Protein AF-A0A1F2QCE7-F1 (afdb_monomer)

Structure (mmCIF, N/CA/C/O backbone):
data_AF-A0A1F2QCE7-F1
#
_entry.id   AF-A0A1F2QCE7-F1
#
loop_
_atom_site.group_PDB
_atom_site.id
_atom_site.type_symbol
_atom_site.label_atom_id
_atom_site.label_alt_id
_atom_site.label_comp_id
_atom_site.label_asym_id
_atom_site.label_entity_id
_atom_site.label_seq_id
_atom_site.pdbx_PDB_ins_code
_atom_site.Cartn_x
_atom_site.Cartn_y
_atom_site.Cartn_z
_atom_site.occupancy
_atom_site.B_iso_or_equiv
_atom_site.auth_seq_id
_atom_site.auth_comp_id
_atom_site.auth_asym_id
_atom_site.auth_atom_id
_atom_site.pdbx_PDB_model_num
ATOM 1 N N . MET A 1 1 ? -28.901 -75.282 42.047 1.00 34.09 1 MET A N 1
ATOM 2 C CA . MET A 1 1 ? -28.033 -74.547 42.993 1.00 34.09 1 MET A CA 1
ATOM 3 C C . MET A 1 1 ? -26.676 -74.337 42.334 1.00 34.09 1 MET A C 1
ATOM 5 O O . MET A 1 1 ? -26.038 -75.339 42.070 1.00 34.09 1 MET A O 1
ATOM 9 N N . ARG A 1 2 ? -26.316 -73.059 42.096 1.00 31.86 2 ARG A N 1
ATOM 10 C CA . ARG A 1 2 ? -24.983 -72.440 41.848 1.00 31.86 2 ARG A CA 1
ATOM 11 C C . ARG A 1 2 ? -24.082 -73.005 40.725 1.00 31.86 2 ARG A C 1
ATOM 13 O O . ARG A 1 2 ? -23.935 -74.204 40.612 1.00 31.86 2 ARG A O 1
ATOM 20 N N . ALA A 1 3 ? -23.331 -72.231 39.941 1.00 31.11 3 ALA A N 1
ATOM 21 C CA . ALA A 1 3 ? -23.279 -70.808 39.586 1.00 31.11 3 ALA A CA 1
ATOM 22 C C . ALA A 1 3 ? -22.220 -70.659 38.456 1.00 31.11 3 ALA A C 1
ATOM 24 O O . ALA A 1 3 ? -21.209 -71.349 38.512 1.00 31.11 3 ALA A O 1
ATOM 25 N N . THR A 1 4 ? -22.464 -69.742 37.503 1.00 34.06 4 THR A N 1
ATOM 26 C CA . THR A 1 4 ? -21.514 -68.856 36.761 1.00 34.06 4 THR A CA 1
ATOM 27 C C . THR A 1 4 ? -20.265 -69.435 36.061 1.00 34.06 4 THR A C 1
ATOM 29 O O . THR A 1 4 ? -19.402 -70.013 36.703 1.00 34.06 4 THR A O 1
ATOM 32 N N . ASN A 1 5 ? -20.156 -69.357 34.722 1.00 33.22 5 ASN A N 1
ATOM 33 C CA . ASN A 1 5 ? -19.729 -68.221 33.858 1.00 33.22 5 ASN A CA 1
ATOM 34 C C . ASN A 1 5 ? -18.245 -67.810 33.999 1.00 33.22 5 ASN A C 1
ATOM 36 O O . ASN A 1 5 ? -17.826 -67.445 35.089 1.00 33.22 5 ASN A O 1
ATOM 40 N N . VAL A 1 6 ? -17.497 -67.765 32.879 1.00 33.94 6 VAL A N 1
ATOM 41 C CA . VAL A 1 6 ? -17.006 -66.531 32.205 1.00 33.94 6 VAL A CA 1
ATOM 42 C C . VAL A 1 6 ? -15.909 -66.837 31.146 1.00 33.94 6 VAL A C 1
ATOM 44 O O . VAL A 1 6 ? -14.893 -67.456 31.434 1.00 33.94 6 VAL A O 1
ATOM 47 N N . ALA A 1 7 ? -16.163 -66.297 29.943 1.00 31.55 7 ALA A N 1
ATOM 48 C CA . ALA A 1 7 ? -15.291 -65.724 28.898 1.00 31.55 7 ALA A CA 1
ATOM 49 C C . ALA A 1 7 ? -14.166 -66.513 28.197 1.00 31.55 7 ALA A C 1
ATOM 51 O O . ALA A 1 7 ? -13.154 -66.880 28.783 1.00 31.55 7 ALA A O 1
ATOM 52 N N . ARG A 1 8 ? -14.224 -66.454 26.857 1.00 32.91 8 ARG A N 1
ATOM 53 C CA . ARG A 1 8 ? -13.211 -65.744 26.053 1.00 32.91 8 ARG A CA 1
ATOM 54 C C . ARG A 1 8 ? -13.853 -65.166 24.787 1.00 32.91 8 ARG A C 1
ATOM 56 O O . ARG A 1 8 ? -14.394 -65.893 23.962 1.00 32.91 8 ARG A O 1
ATOM 63 N N . THR A 1 9 ? -13.821 -63.843 24.693 1.00 33.09 9 THR A N 1
ATOM 64 C CA . THR A 1 9 ? -14.368 -63.024 23.607 1.00 33.09 9 THR A CA 1
ATOM 65 C C . THR A 1 9 ? -13.379 -62.979 22.441 1.00 33.09 9 THR A C 1
ATOM 67 O O . THR A 1 9 ? -12.201 -62.689 22.648 1.00 33.09 9 THR A O 1
ATOM 70 N N . LEU A 1 10 ? -13.864 -63.259 21.227 1.00 31.08 10 LEU A N 1
ATOM 71 C CA . LEU A 1 10 ? -13.216 -62.895 19.967 1.00 31.08 10 LEU A CA 1
ATOM 72 C C . LEU A 1 10 ? -13.389 -61.391 19.734 1.00 31.08 10 LEU A C 1
ATOM 74 O O . LEU A 1 10 ? -14.516 -60.903 19.778 1.00 31.08 10 LEU A O 1
ATOM 78 N N . THR A 1 11 ? -12.316 -60.695 19.363 1.00 32.19 11 THR A N 1
ATOM 79 C CA . THR A 1 11 ? -12.430 -59.396 18.690 1.00 32.19 11 THR A CA 1
ATOM 80 C C . THR A 1 11 ? -11.745 -59.501 17.337 1.00 32.19 11 THR A C 1
ATOM 82 O O . THR A 1 11 ? -10.528 -59.649 17.245 1.00 32.19 11 THR A O 1
ATOM 85 N N . ALA A 1 12 ? -12.568 -59.488 16.291 1.00 33.19 12 ALA A N 1
ATOM 86 C CA . ALA A 1 12 ? -12.161 -59.421 14.900 1.00 33.19 12 ALA A CA 1
ATOM 87 C C . ALA A 1 12 ? -11.635 -58.016 14.574 1.00 33.19 12 ALA A C 1
ATOM 89 O O . ALA A 1 12 ? -12.225 -57.011 14.974 1.00 33.19 12 ALA A O 1
ATOM 90 N N . ALA A 1 13 ? -10.531 -57.957 13.833 1.00 29.48 13 ALA A N 1
ATOM 91 C CA . ALA A 1 13 ? -10.020 -56.730 13.246 1.00 29.48 13 ALA A CA 1
ATOM 92 C C . ALA A 1 13 ? -10.932 -56.306 12.084 1.00 29.48 13 ALA A C 1
ATOM 94 O O . ALA A 1 13 ? -11.058 -57.020 11.091 1.00 29.48 13 ALA A O 1
ATOM 95 N N . VAL A 1 14 ? -11.575 -55.146 12.217 1.00 31.19 14 VAL A N 1
ATOM 96 C CA . VAL A 1 14 ? -12.289 -54.482 11.123 1.00 31.19 14 VAL A CA 1
ATOM 97 C C . VAL A 1 14 ? -11.288 -53.601 10.383 1.00 31.19 14 VAL A C 1
ATOM 99 O O . VAL A 1 14 ? -10.799 -52.610 10.919 1.00 31.19 14 VAL A O 1
ATOM 102 N N . VAL A 1 15 ? -10.981 -53.980 9.145 1.00 28.27 15 VAL A N 1
ATOM 103 C CA . VAL A 1 15 ? -10.291 -53.132 8.170 1.00 28.27 15 VAL A CA 1
ATOM 104 C C . VAL A 1 15 ? -11.323 -52.152 7.616 1.00 28.27 15 VAL A C 1
ATOM 106 O O . VAL A 1 15 ? -12.220 -52.545 6.874 1.00 28.27 15 VAL A O 1
ATOM 109 N N . VAL A 1 16 ? -11.219 -50.876 7.990 1.00 31.23 16 VAL A N 1
ATOM 110 C CA . VAL A 1 16 ? -11.980 -49.800 7.345 1.00 31.23 16 VAL A CA 1
ATOM 111 C C . VAL A 1 16 ? -11.199 -49.354 6.114 1.00 31.23 16 VAL A C 1
ATOM 113 O O . VAL A 1 16 ? -10.169 -48.693 6.215 1.00 31.23 16 VAL A O 1
ATOM 116 N N . VAL A 1 17 ? -11.699 -49.735 4.940 1.00 32.41 17 VAL A N 1
ATOM 117 C CA . VAL A 1 17 ? -11.305 -49.146 3.659 1.00 32.41 17 VAL A CA 1
ATOM 118 C C . VAL A 1 17 ? -11.920 -47.749 3.599 1.00 32.41 17 VAL A C 1
ATOM 120 O O . VAL A 1 17 ? -13.134 -47.604 3.457 1.00 32.41 17 VAL A O 1
ATOM 123 N N . ALA A 1 18 ? -11.094 -46.713 3.736 1.00 32.12 18 ALA A N 1
ATOM 124 C CA . ALA A 1 18 ? -11.508 -45.344 3.466 1.00 32.12 18 ALA A CA 1
ATOM 125 C C . ALA A 1 18 ? -11.673 -45.172 1.948 1.00 32.12 18 ALA A C 1
ATOM 127 O O . ALA A 1 18 ? -10.700 -45.064 1.206 1.00 32.12 18 ALA A O 1
ATOM 128 N N . MET A 1 19 ? -12.922 -45.181 1.483 1.00 35.03 19 MET A N 1
ATOM 129 C CA . MET A 1 19 ? -13.280 -44.733 0.141 1.00 35.03 19 MET A CA 1
ATOM 130 C C . MET A 1 19 ? -12.990 -43.230 0.047 1.00 35.03 19 MET A C 1
ATOM 132 O O . MET A 1 19 ? -13.691 -42.419 0.654 1.00 35.03 19 MET A O 1
ATOM 136 N N . ALA A 1 20 ? -11.955 -42.857 -0.704 1.00 39.81 20 ALA A N 1
ATOM 137 C CA . ALA A 1 20 ? -11.702 -41.481 -1.107 1.00 39.81 20 ALA A CA 1
ATOM 138 C C . ALA A 1 20 ? -12.795 -41.040 -2.094 1.00 39.81 20 ALA A C 1
ATOM 140 O O . ALA A 1 20 ? -12.679 -41.206 -3.306 1.00 39.81 20 ALA A O 1
ATOM 141 N N . GLY A 1 21 ? -13.898 -40.518 -1.560 1.00 32.97 21 GLY A N 1
ATOM 142 C CA . GLY A 1 21 ? -14.888 -39.791 -2.340 1.00 32.97 21 GLY A CA 1
ATOM 143 C C . GLY A 1 21 ? -14.334 -38.419 -2.710 1.00 32.97 21 GLY A C 1
ATOM 144 O O . GLY A 1 21 ? -14.100 -37.590 -1.833 1.00 32.97 21 GLY A O 1
ATOM 145 N N . CYS A 1 22 ? -14.137 -38.170 -4.005 1.00 38.28 22 CYS A N 1
ATOM 146 C CA . CYS A 1 22 ? -13.945 -36.829 -4.551 1.00 38.28 22 CYS A CA 1
ATOM 147 C C . CYS A 1 22 ? -15.226 -36.006 -4.352 1.00 38.28 22 CYS A C 1
ATOM 149 O O . CYS A 1 22 ? -16.054 -35.882 -5.253 1.00 38.28 22 CYS A O 1
ATOM 151 N N . SER A 1 23 ? -15.393 -35.435 -3.165 1.00 33.91 23 SER A N 1
ATOM 152 C CA . SER A 1 23 ? -16.380 -34.391 -2.927 1.00 33.91 23 SER A CA 1
ATOM 153 C C . SER A 1 23 ? -15.814 -33.084 -3.466 1.00 33.91 23 SER A C 1
ATOM 155 O O . SER A 1 23 ? -14.922 -32.493 -2.863 1.00 33.91 23 SER A O 1
ATOM 157 N N . ARG A 1 24 ? -16.325 -32.636 -4.619 1.00 41.69 24 ARG A N 1
ATOM 158 C CA . ARG A 1 24 ? -16.198 -31.237 -5.040 1.00 41.69 24 ARG A CA 1
ATOM 159 C C . ARG A 1 24 ? -16.764 -30.382 -3.910 1.00 41.69 24 ARG A C 1
ATOM 161 O O . ARG A 1 24 ? -17.963 -30.439 -3.643 1.00 41.69 24 ARG A O 1
ATOM 168 N N . THR A 1 25 ? -15.906 -29.632 -3.235 1.00 37.75 25 THR A N 1
ATOM 169 C CA . THR A 1 25 ? -16.306 -28.577 -2.311 1.00 37.75 25 THR A CA 1
ATOM 170 C C . THR A 1 25 ? -17.135 -27.577 -3.106 1.00 37.75 25 THR A C 1
ATOM 172 O O . THR A 1 25 ? -16.620 -26.847 -3.949 1.00 37.75 25 THR A O 1
ATOM 175 N N . ALA A 1 26 ? -18.450 -27.613 -2.902 1.00 39.44 26 ALA A N 1
ATOM 176 C CA . ALA A 1 26 ? -19.343 -26.586 -3.399 1.00 39.44 26 ALA A CA 1
ATOM 177 C C . ALA A 1 26 ? -18.923 -25.255 -2.768 1.00 39.44 26 ALA A C 1
ATOM 179 O O . ALA A 1 26 ? -18.721 -25.180 -1.553 1.00 39.44 26 ALA A O 1
ATOM 180 N N . ALA A 1 27 ? -18.769 -24.230 -3.605 1.00 38.72 27 ALA A N 1
ATOM 181 C CA . ALA A 1 27 ? -18.545 -22.868 -3.153 1.00 38.72 27 ALA A CA 1
ATOM 182 C C . ALA A 1 27 ? -19.640 -22.473 -2.143 1.00 38.72 27 ALA A C 1
ATOM 184 O O . ALA A 1 27 ? -20.806 -22.845 -2.336 1.00 38.72 27 ALA A O 1
ATOM 185 N N . PRO A 1 28 ? -19.295 -21.749 -1.065 1.00 35.41 28 PRO A N 1
ATOM 186 C CA . PRO A 1 28 ? -20.296 -21.260 -0.134 1.00 35.41 28 PRO A CA 1
ATOM 187 C C . PRO A 1 28 ? -21.297 -20.365 -0.883 1.00 35.41 28 PRO A C 1
ATOM 189 O O . PRO A 1 28 ? -20.910 -19.643 -1.806 1.00 35.41 28 PRO A O 1
ATOM 192 N N . PRO A 1 29 ? -22.591 -20.409 -0.523 1.00 35.62 29 PRO A N 1
ATOM 193 C CA . PRO A 1 29 ? -23.592 -19.573 -1.163 1.00 35.62 29 PRO A CA 1
ATOM 194 C C . PRO A 1 29 ? -23.246 -18.103 -0.927 1.00 35.62 29 PRO A C 1
ATOM 196 O O . PRO A 1 29 ? -22.910 -17.716 0.193 1.00 35.62 29 PRO A O 1
ATOM 199 N N . ALA A 1 30 ? -23.353 -17.298 -1.986 1.00 41.91 30 ALA A N 1
ATOM 200 C CA . ALA A 1 30 ? -23.236 -15.849 -1.935 1.00 41.91 30 ALA A CA 1
ATOM 201 C C . ALA A 1 30 ? -24.241 -15.289 -0.914 1.00 41.91 30 ALA A C 1
ATOM 203 O O . ALA A 1 30 ? -25.434 -15.137 -1.187 1.00 41.91 30 ALA A O 1
ATOM 204 N N . GLY A 1 31 ? -23.756 -15.050 0.303 1.00 30.19 31 GLY A N 1
ATOM 205 C CA . GLY A 1 31 ? -24.488 -14.345 1.339 1.00 30.19 31 GLY A CA 1
ATOM 206 C C . GLY A 1 31 ? -24.726 -12.909 0.889 1.00 30.19 31 GLY A C 1
ATOM 207 O O . GLY A 1 31 ? -23.847 -12.290 0.295 1.00 30.19 31 GLY A O 1
ATOM 208 N N . ARG A 1 32 ? -25.939 -12.409 1.153 1.00 35.22 32 ARG A N 1
ATOM 209 C CA . ARG A 1 32 ? -26.375 -11.019 0.951 1.00 35.22 32 ARG A CA 1
ATOM 210 C C . ARG A 1 32 ? -25.212 -10.042 1.138 1.00 35.22 32 ARG A C 1
ATOM 212 O O . ARG A 1 32 ? -24.666 -9.970 2.235 1.00 35.22 32 ARG A O 1
ATOM 219 N N . ALA A 1 33 ? -24.887 -9.292 0.085 1.00 37.72 33 ALA A N 1
ATOM 220 C CA . ALA A 1 33 ? -23.922 -8.204 0.128 1.00 37.72 33 ALA A CA 1
ATOM 221 C C . ALA A 1 33 ? -24.379 -7.168 1.167 1.00 37.72 33 ALA A C 1
ATOM 223 O O . ALA A 1 33 ? -25.219 -6.311 0.892 1.00 37.72 33 ALA A O 1
ATOM 224 N N . GLY A 1 34 ? -23.875 -7.298 2.395 1.00 40.28 34 GLY A N 1
ATOM 225 C CA . GLY A 1 34 ? -23.835 -6.189 3.334 1.00 40.28 34 GLY A CA 1
ATOM 226 C C . GLY A 1 34 ? -23.002 -5.066 2.724 1.00 40.28 34 GLY A C 1
ATOM 227 O O . GLY A 1 34 ? -22.211 -5.302 1.807 1.00 40.28 34 GLY A O 1
ATOM 228 N N . THR A 1 35 ? -23.185 -3.841 3.212 1.00 49.59 35 THR A N 1
ATOM 229 C CA . THR A 1 35 ? -22.279 -2.735 2.889 1.00 49.59 35 THR A CA 1
ATOM 230 C C . THR A 1 35 ? -20.838 -3.239 3.017 1.00 49.59 35 THR A C 1
ATOM 232 O O . THR A 1 35 ? -20.515 -3.793 4.072 1.00 49.59 35 THR A O 1
ATOM 235 N N . PRO A 1 36 ? -19.999 -3.124 1.968 1.00 62.12 36 PRO A N 1
ATOM 236 C CA . PRO A 1 36 ? -18.613 -3.557 2.036 1.00 62.12 36 PRO A CA 1
ATOM 237 C C . PRO A 1 36 ? -17.965 -2.995 3.297 1.00 62.12 36 PRO A C 1
ATOM 239 O O . PRO A 1 36 ? -18.043 -1.788 3.532 1.00 62.12 36 PRO A O 1
ATOM 242 N N . ALA A 1 37 ? -17.374 -3.877 4.104 1.00 83.69 37 ALA A N 1
ATOM 243 C CA . ALA A 1 37 ? -16.595 -3.482 5.267 1.00 83.69 37 ALA A CA 1
ATOM 244 C C . ALA A 1 37 ? -15.561 -2.423 4.855 1.00 83.69 37 ALA A C 1
ATOM 246 O O . ALA A 1 37 ? -14.961 -2.541 3.777 1.00 83.69 37 ALA A O 1
ATOM 247 N N . LEU A 1 38 ? -15.377 -1.402 5.696 1.00 97.38 38 LEU A N 1
ATOM 248 C CA . LEU A 1 38 ? -14.345 -0.377 5.530 1.00 97.38 38 LEU A CA 1
ATOM 249 C C . LEU A 1 38 ? -12.981 -1.043 5.296 1.00 97.38 38 LEU A C 1
ATOM 251 O O . LEU A 1 38 ? -12.645 -2.010 5.971 1.00 97.38 38 LEU A O 1
ATOM 255 N N . GLY A 1 39 ? -12.210 -0.555 4.331 1.00 98.38 39 GLY A N 1
ATOM 256 C CA . GLY A 1 39 ? -10.806 -0.915 4.159 1.00 98.38 39 GLY A CA 1
ATOM 257 C C . GLY A 1 39 ? -9.923 -0.031 5.016 1.00 98.38 39 GLY A C 1
ATOM 258 O O . GLY A 1 39 ? -10.120 1.180 5.060 1.00 98.38 39 GLY A O 1
ATOM 259 N N . ALA A 1 40 ? -8.944 -0.599 5.701 1.00 98.69 40 ALA A N 1
ATOM 260 C CA . ALA A 1 40 ? -7.933 0.212 6.358 1.00 98.69 40 ALA A CA 1
ATOM 261 C C . ALA A 1 40 ? -6.584 -0.499 6.333 1.00 98.69 40 ALA A C 1
ATOM 263 O O . ALA A 1 40 ? -6.479 -1.681 6.659 1.00 98.69 40 ALA A O 1
ATOM 264 N N . GLY A 1 41 ? -5.547 0.228 5.938 1.00 98.56 41 GLY A N 1
ATOM 265 C CA . GLY A 1 41 ? -4.196 -0.307 5.863 1.00 98.56 41 GLY A CA 1
ATOM 266 C C . GLY A 1 41 ? -3.213 0.721 5.345 1.00 98.56 41 GLY A C 1
ATOM 267 O O . GLY A 1 41 ? -3.123 1.825 5.878 1.00 98.56 41 GLY A O 1
ATOM 268 N N . PHE A 1 42 ? -2.435 0.354 4.339 1.00 98.69 42 PHE A N 1
ATOM 269 C CA . PHE A 1 42 ? -1.292 1.150 3.907 1.00 98.69 42 PHE A CA 1
ATOM 270 C C . PHE A 1 42 ? -1.159 1.181 2.390 1.00 98.69 42 PHE A C 1
ATOM 272 O O . PHE A 1 42 ? -1.668 0.305 1.687 1.00 98.69 42 PHE A O 1
ATOM 279 N N . ARG A 1 43 ? -0.436 2.181 1.899 1.00 98.19 43 ARG A N 1
ATOM 280 C CA . ARG A 1 43 ? 0.082 2.230 0.531 1.00 98.19 43 ARG A CA 1
ATOM 281 C C . ARG A 1 43 ? 1.555 1.835 0.551 1.00 98.19 43 ARG A C 1
ATOM 283 O O . ARG A 1 43 ? 2.283 2.326 1.406 1.00 98.19 43 ARG A O 1
ATOM 290 N N . TYR A 1 44 ? 1.981 0.978 -0.373 1.00 98.19 44 TYR A N 1
ATOM 291 C CA . TYR A 1 44 ? 3.370 0.548 -0.542 1.00 98.19 44 TYR A CA 1
ATOM 292 C C . TYR A 1 44 ? 3.900 0.868 -1.941 1.00 98.19 44 TYR A C 1
ATOM 294 O O . TYR A 1 44 ? 3.240 0.586 -2.942 1.00 98.19 44 TYR A O 1
ATOM 302 N N . SER A 1 45 ? 5.129 1.371 -1.976 1.00 96.06 45 SER A N 1
ATOM 303 C CA . SER A 1 45 ? 6.050 1.421 -3.108 1.00 96.06 45 SER A CA 1
ATOM 304 C C . SER A 1 45 ? 7.421 0.897 -2.677 1.00 96.06 45 SER A C 1
ATOM 306 O O . SER A 1 45 ? 7.764 0.917 -1.493 1.00 96.06 45 SER A O 1
ATOM 308 N N . ASP A 1 46 ? 8.242 0.482 -3.636 1.00 90.75 46 ASP A N 1
ATOM 309 C CA . ASP A 1 46 ? 9.615 0.033 -3.384 1.00 90.75 46 ASP A CA 1
ATOM 310 C C . ASP A 1 46 ? 10.592 1.186 -3.078 1.00 90.75 46 ASP A C 1
ATOM 312 O O . ASP A 1 46 ? 11.709 0.946 -2.613 1.00 90.75 46 ASP A O 1
ATOM 316 N N . TYR A 1 47 ? 10.169 2.435 -3.292 1.00 90.75 47 TYR A N 1
ATOM 317 C CA . TYR A 1 47 ? 10.974 3.640 -3.086 1.00 90.75 47 TYR A CA 1
ATOM 318 C C . TYR A 1 47 ? 10.546 4.494 -1.878 1.00 90.75 47 TYR A C 1
ATOM 320 O O . TYR A 1 47 ? 11.299 5.369 -1.449 1.00 90.75 47 TYR A O 1
ATOM 328 N N . GLY A 1 48 ? 9.351 4.277 -1.322 1.00 90.00 48 GLY A N 1
ATOM 329 C CA . GLY A 1 48 ? 8.812 5.078 -0.220 1.00 90.00 48 GLY A CA 1
ATOM 330 C C . GLY A 1 48 ? 9.460 4.820 1.147 1.00 90.00 48 GLY A C 1
ATOM 331 O O . GLY A 1 48 ? 9.945 5.771 1.774 1.00 90.00 48 GLY A O 1
ATOM 332 N N . PRO A 1 49 ? 9.491 3.574 1.659 1.00 87.50 49 PRO A N 1
ATOM 333 C CA . PRO A 1 49 ? 10.034 3.297 2.982 1.00 87.50 49 PRO A CA 1
ATOM 334 C C . PRO A 1 49 ? 11.569 3.318 2.966 1.00 87.50 49 PRO A C 1
ATOM 336 O O . PRO A 1 49 ? 12.215 2.721 2.109 1.00 87.50 49 PRO A O 1
ATOM 339 N N . LYS A 1 50 ? 12.192 3.923 3.989 1.00 78.19 50 LYS A N 1
ATOM 340 C CA . LYS A 1 50 ? 13.669 3.947 4.133 1.00 78.19 50 LYS A CA 1
ATOM 341 C C . LYS A 1 50 ? 14.287 2.549 4.238 1.00 78.19 50 LYS A C 1
ATOM 343 O O . LYS A 1 50 ? 15.464 2.365 3.933 1.00 78.19 50 LYS A O 1
ATOM 348 N N . ARG A 1 51 ? 13.522 1.588 4.760 1.00 83.38 51 ARG A N 1
ATOM 349 C CA . ARG A 1 51 ? 13.895 0.179 4.876 1.00 83.38 51 ARG A CA 1
ATOM 350 C C . ARG A 1 51 ? 12.638 -0.665 4.752 1.00 83.38 51 ARG A C 1
ATOM 352 O O . ARG A 1 51 ? 11.725 -0.481 5.549 1.00 83.38 51 ARG A O 1
ATOM 359 N N . ASP A 1 52 ? 12.649 -1.641 3.853 1.00 88.81 52 ASP A N 1
ATOM 360 C CA . ASP A 1 52 ? 11.622 -2.678 3.798 1.00 88.81 52 ASP A CA 1
ATOM 361 C C . ASP A 1 52 ? 11.968 -3.818 4.780 1.00 88.81 52 ASP A C 1
ATOM 363 O O . ASP A 1 52 ? 12.976 -4.507 4.592 1.00 88.81 52 ASP A O 1
ATOM 367 N N . PRO A 1 53 ? 11.202 -4.020 5.870 1.00 89.50 53 PRO A N 1
ATOM 368 C CA . PRO A 1 53 ? 11.444 -5.105 6.818 1.00 89.50 53 PRO A CA 1
ATOM 369 C C . PRO A 1 53 ? 10.906 -6.464 6.331 1.00 89.50 53 PRO A C 1
ATOM 371 O O . PRO A 1 53 ? 11.120 -7.472 7.005 1.00 89.50 53 PRO A O 1
ATOM 374 N N . GLY A 1 54 ? 10.224 -6.504 5.182 1.00 91.50 54 GLY A N 1
ATOM 375 C CA . GLY A 1 54 ? 9.734 -7.709 4.523 1.00 91.50 54 GLY A CA 1
ATOM 376 C C . GLY A 1 54 ? 8.248 -8.022 4.768 1.00 91.50 54 GLY A C 1
ATOM 377 O O . GLY A 1 54 ? 7.565 -7.334 5.527 1.00 91.50 54 GLY A O 1
ATOM 378 N N . PRO A 1 55 ? 7.722 -9.103 4.162 1.00 93.00 55 PRO A N 1
ATOM 379 C CA . PRO A 1 55 ? 6.280 -9.376 4.084 1.00 93.00 55 PRO A CA 1
ATOM 380 C C . PRO A 1 55 ? 5.537 -9.421 5.427 1.00 93.00 55 PRO A C 1
ATOM 382 O O . PRO A 1 55 ? 4.414 -8.937 5.535 1.00 93.00 55 PRO A O 1
ATOM 385 N N . GLN A 1 56 ? 6.160 -9.974 6.474 1.00 93.56 56 GLN A N 1
ATOM 386 C CA . GLN A 1 56 ? 5.526 -10.082 7.797 1.00 93.56 56 GLN A CA 1
ATOM 387 C C . GLN A 1 56 ? 5.289 -8.717 8.447 1.00 93.56 56 GLN A C 1
ATOM 389 O O . GLN A 1 56 ? 4.311 -8.538 9.171 1.00 93.56 56 GLN A O 1
ATOM 394 N N . TYR A 1 57 ? 6.152 -7.741 8.162 1.00 95.62 57 TYR A N 1
ATOM 395 C CA . TYR A 1 57 ? 5.950 -6.375 8.622 1.00 95.62 57 TYR A CA 1
ATOM 396 C C . TYR A 1 57 ? 4.699 -5.769 7.989 1.00 95.62 57 TYR A C 1
ATOM 398 O O . TYR A 1 57 ? 3.847 -5.260 8.710 1.00 95.62 57 TYR A O 1
ATOM 406 N N . TRP A 1 58 ? 4.539 -5.896 6.673 1.00 97.56 58 TRP A N 1
ATOM 407 C CA . TRP A 1 58 ? 3.384 -5.355 5.955 1.00 97.56 58 TRP A CA 1
ATOM 408 C C . TRP A 1 58 ? 2.066 -6.013 6.371 1.00 97.56 58 TRP A C 1
ATOM 410 O O . TRP A 1 58 ? 1.074 -5.318 6.584 1.00 97.56 58 TRP A O 1
ATOM 420 N N . VAL A 1 59 ? 2.063 -7.330 6.608 1.00 98.12 59 VAL A N 1
ATOM 421 C CA . VAL A 1 59 ? 0.903 -8.025 7.197 1.00 98.12 59 VAL A CA 1
ATOM 422 C C . VAL A 1 59 ? 0.518 -7.404 8.543 1.00 98.12 59 VAL A C 1
ATOM 424 O O . VAL A 1 59 ? -0.648 -7.069 8.760 1.00 98.12 59 VAL A O 1
ATOM 427 N N . ARG A 1 60 ? 1.495 -7.198 9.431 1.00 97.88 60 ARG A N 1
ATOM 428 C CA . ARG A 1 60 ? 1.257 -6.599 10.747 1.00 97.88 60 ARG A CA 1
ATOM 429 C C . ARG A 1 60 ? 0.738 -5.164 10.632 1.00 97.88 60 ARG A C 1
ATOM 431 O O . ARG A 1 60 ? -0.247 -4.838 11.284 1.00 97.88 60 ARG A O 1
ATOM 438 N N . VAL A 1 61 ? 1.350 -4.324 9.791 1.00 98.25 61 VAL A N 1
ATOM 439 C CA . VAL A 1 61 ? 0.919 -2.929 9.569 1.00 98.25 61 VAL A CA 1
ATOM 440 C C . VAL A 1 61 ? -0.545 -2.875 9.135 1.00 98.25 61 VAL A C 1
ATOM 442 O O . VAL A 1 61 ? -1.332 -2.141 9.730 1.00 98.25 61 VAL A O 1
ATOM 445 N N . GLY A 1 62 ? -0.937 -3.676 8.138 1.00 98.38 62 GLY A N 1
ATOM 446 C CA . GLY A 1 62 ? -2.322 -3.700 7.661 1.00 98.38 62 GLY A CA 1
ATOM 447 C C . GLY A 1 62 ? -3.312 -4.148 8.738 1.00 98.38 62 GLY A C 1
ATOM 448 O O . GLY A 1 62 ? -4.358 -3.527 8.907 1.00 98.38 62 GLY A O 1
ATOM 449 N N . GLN A 1 63 ? -2.966 -5.173 9.522 1.00 98.31 63 GLN A N 1
ATOM 450 C CA . GLN A 1 63 ? -3.805 -5.652 10.627 1.00 98.31 63 GLN A CA 1
ATOM 451 C C . GLN A 1 63 ? -3.926 -4.626 11.761 1.00 98.31 63 GLN A C 1
ATOM 453 O O . GLN A 1 63 ? -5.026 -4.392 12.261 1.00 98.31 63 GLN A O 1
ATOM 458 N N . GLU A 1 64 ? -2.822 -3.990 12.158 1.00 98.38 64 GLU A N 1
ATOM 459 C CA . GLU A 1 64 ? -2.819 -2.952 13.192 1.00 98.38 64 GLU A CA 1
ATOM 460 C C . GLU A 1 64 ? -3.606 -1.713 12.759 1.00 98.38 64 GLU A C 1
ATOM 462 O O . GLU A 1 64 ? -4.304 -1.105 13.573 1.00 98.38 64 GLU A O 1
ATOM 467 N N . MET A 1 65 ? -3.509 -1.323 11.488 1.00 98.56 65 MET A N 1
ATOM 468 C CA . MET A 1 65 ? -4.291 -0.217 10.948 1.00 98.56 65 MET A CA 1
ATOM 469 C C . MET A 1 65 ? -5.785 -0.564 10.914 1.00 98.56 65 MET A C 1
ATOM 471 O O . MET A 1 65 ? -6.595 0.201 11.432 1.00 98.56 65 MET A O 1
ATOM 475 N N . ALA A 1 66 ? -6.158 -1.740 10.401 1.00 98.44 66 ALA A N 1
ATOM 476 C CA . ALA A 1 66 ? -7.549 -2.194 10.385 1.00 98.44 66 ALA A CA 1
ATOM 477 C C . ALA A 1 66 ? -8.159 -2.298 11.789 1.00 98.44 66 ALA A C 1
ATOM 479 O O . ALA A 1 66 ? -9.293 -1.876 12.004 1.00 98.44 66 ALA A O 1
ATOM 480 N N . ALA A 1 67 ? -7.397 -2.776 12.776 1.00 97.88 67 ALA A N 1
ATOM 481 C CA . ALA A 1 67 ? -7.855 -2.917 14.157 1.00 97.88 67 ALA A CA 1
ATOM 482 C C . ALA A 1 67 ? -8.243 -1.586 14.835 1.00 97.88 67 ALA A C 1
ATOM 484 O O . ALA A 1 67 ? -8.913 -1.604 15.871 1.00 97.88 67 ALA A O 1
ATOM 485 N N . ARG A 1 68 ? -7.851 -0.433 14.274 1.00 97.81 68 ARG A N 1
ATOM 486 C CA . ARG A 1 68 ? -8.267 0.888 14.773 1.00 97.81 68 ARG A CA 1
ATOM 487 C C . ARG A 1 68 ? -9.720 1.217 14.444 1.00 97.81 68 ARG A C 1
ATOM 489 O O . ARG A 1 68 ? -10.306 2.035 15.146 1.00 97.81 68 ARG A O 1
ATOM 496 N N . PHE A 1 69 ? -10.313 0.559 13.447 1.00 97.69 69 PHE A N 1
ATOM 497 C CA . PHE A 1 69 ? -11.655 0.866 12.959 1.00 97.69 69 PHE A CA 1
ATOM 498 C C . PHE A 1 69 ? -12.581 -0.354 13.091 1.00 97.69 69 PHE A C 1
ATOM 500 O O . PHE A 1 69 ? -12.340 -1.391 12.467 1.00 97.69 69 PHE A O 1
ATOM 507 N N . PRO A 1 70 ? -13.660 -0.273 13.892 1.00 94.50 70 PRO A N 1
ATOM 508 C CA . PRO A 1 70 ? -14.560 -1.401 14.104 1.00 94.50 70 PRO A CA 1
ATOM 509 C C . PRO A 1 70 ? -15.126 -1.974 12.799 1.00 94.50 70 PRO A C 1
ATOM 511 O O . PRO A 1 70 ? -15.785 -1.280 12.028 1.00 94.50 70 PRO A O 1
ATOM 514 N N . GLY A 1 71 ? -14.897 -3.271 12.580 1.00 93.00 71 GLY A N 1
ATOM 515 C CA . GLY A 1 71 ? -15.392 -3.985 11.403 1.00 93.00 71 GLY A CA 1
ATOM 516 C C . GLY A 1 71 ? -14.625 -3.705 10.109 1.00 93.00 71 GLY A C 1
ATOM 517 O O . GLY A 1 71 ? -15.078 -4.165 9.064 1.00 93.00 71 GLY A O 1
ATOM 518 N N . ALA A 1 72 ? -13.499 -2.985 10.155 1.00 97.81 72 ALA A N 1
ATOM 519 C CA . ALA A 1 72 ? -12.647 -2.805 8.987 1.00 97.81 72 ALA A CA 1
ATOM 520 C C . ALA A 1 72 ? -11.867 -4.081 8.636 1.00 97.81 72 ALA A C 1
ATOM 522 O O . ALA A 1 72 ? -11.523 -4.885 9.505 1.00 97.81 72 ALA A O 1
ATOM 523 N N . ALA A 1 73 ? -11.581 -4.250 7.348 1.00 97.62 73 ALA A N 1
ATOM 524 C CA . ALA A 1 73 ? -10.710 -5.291 6.820 1.00 97.62 73 ALA A CA 1
ATOM 525 C C . ALA A 1 73 ? -9.330 -4.703 6.471 1.00 97.62 73 ALA A C 1
ATOM 527 O O . ALA A 1 73 ? -9.265 -3.549 6.031 1.00 97.62 73 ALA A O 1
ATOM 528 N N . PRO A 1 74 ? -8.239 -5.479 6.624 1.00 98.50 74 PRO A N 1
ATOM 529 C CA . PRO A 1 74 ? -6.931 -5.057 6.148 1.00 98.50 74 PRO A CA 1
ATOM 530 C C . PRO A 1 74 ? -6.965 -4.878 4.627 1.00 98.50 74 PRO A C 1
ATOM 532 O O . PRO A 1 74 ? -7.343 -5.786 3.884 1.00 98.50 74 PRO A O 1
ATOM 535 N N . GLU A 1 75 ? -6.586 -3.692 4.161 1.00 98.75 75 GLU A N 1
ATOM 536 C CA . GLU A 1 75 ? -6.587 -3.342 2.740 1.00 98.75 75 GLU A CA 1
ATOM 537 C C . GLU A 1 75 ? -5.342 -2.544 2.376 1.00 98.75 75 GLU A C 1
ATOM 539 O O . GLU A 1 75 ? -4.887 -1.712 3.158 1.00 98.75 75 GLU A O 1
ATOM 544 N N . THR A 1 76 ? -4.782 -2.778 1.193 1.00 98.75 76 THR A N 1
ATOM 545 C CA . THR A 1 76 ? -3.570 -2.084 0.758 1.00 98.75 76 THR A CA 1
ATOM 546 C C . THR A 1 76 ? -3.609 -1.686 -0.709 1.00 98.75 76 THR A C 1
ATOM 548 O O . THR A 1 76 ? -4.180 -2.387 -1.546 1.00 98.75 76 THR A O 1
ATOM 551 N N . ILE A 1 77 ? -2.968 -0.555 -1.000 1.00 98.81 77 ILE A N 1
ATOM 552 C CA . ILE A 1 77 ? -2.529 -0.186 -2.342 1.00 98.81 77 ILE A CA 1
ATOM 553 C C . ILE A 1 77 ? -1.083 -0.661 -2.484 1.00 98.81 77 ILE A C 1
ATOM 555 O O . ILE A 1 77 ? -0.199 -0.168 -1.783 1.00 98.81 77 ILE A O 1
ATOM 559 N N . TRP A 1 78 ? -0.847 -1.615 -3.380 1.00 98.69 78 TRP A N 1
ATOM 560 C CA . TRP A 1 78 ? 0.463 -2.210 -3.624 1.00 98.69 78 TRP A CA 1
ATOM 561 C C . TRP A 1 78 ? 0.942 -1.846 -5.030 1.00 98.69 78 TRP A C 1
ATOM 563 O O . TRP A 1 78 ? 0.371 -2.300 -6.024 1.00 98.69 78 TRP A O 1
ATOM 573 N N . ILE A 1 79 ? 1.965 -0.995 -5.129 1.00 98.62 79 ILE A N 1
ATOM 574 C CA . ILE A 1 79 ? 2.492 -0.556 -6.424 1.00 98.62 79 ILE A 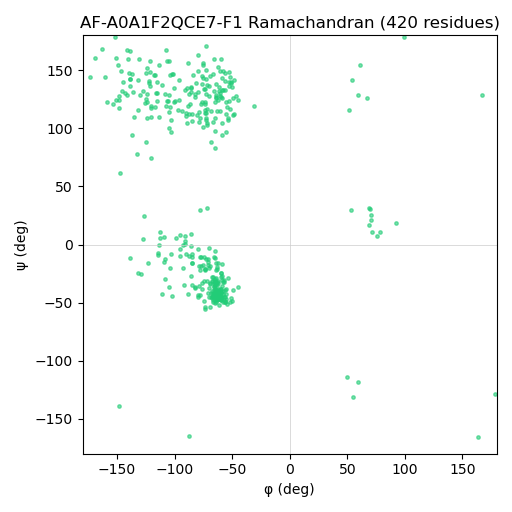CA 1
ATOM 575 C C . ILE A 1 79 ? 3.333 -1.668 -7.038 1.00 98.62 79 ILE A C 1
ATOM 577 O O . ILE A 1 79 ? 4.311 -2.135 -6.459 1.00 98.62 79 ILE A O 1
ATOM 581 N N . VAL A 1 80 ? 2.936 -2.079 -8.239 1.00 98.56 80 VAL A N 1
ATOM 582 C CA . VAL A 1 80 ? 3.607 -3.116 -9.033 1.00 98.56 80 VAL A CA 1
ATOM 583 C C . VAL A 1 80 ? 4.230 -2.571 -10.313 1.00 98.56 80 VAL A C 1
ATOM 585 O O . VAL A 1 80 ? 4.851 -3.326 -11.058 1.00 98.56 80 VAL A O 1
ATOM 588 N N . GLY A 1 81 ? 4.089 -1.270 -10.569 1.00 98.00 81 GLY A N 1
ATOM 589 C CA . GLY A 1 81 ? 4.821 -0.570 -11.614 1.00 98.00 81 GLY A CA 1
ATOM 590 C C . GLY A 1 81 ? 5.029 0.896 -11.270 1.00 98.00 81 GLY A C 1
ATOM 591 O O . GLY A 1 81 ? 4.052 1.598 -11.026 1.00 98.00 81 GLY A O 1
ATOM 592 N N . HIS A 1 82 ? 6.280 1.347 -11.261 1.00 96.38 82 HIS A N 1
ATOM 593 C CA . HIS A 1 82 ? 6.635 2.748 -11.028 1.00 96.38 82 HIS A CA 1
ATOM 594 C C . HIS A 1 82 ? 7.052 3.429 -12.332 1.00 96.38 82 HIS A C 1
ATOM 596 O O . HIS A 1 82 ? 7.473 2.760 -13.286 1.00 96.38 82 HIS A O 1
ATOM 602 N N . LEU A 1 83 ? 6.959 4.755 -12.369 1.00 96.12 83 LEU A N 1
ATOM 603 C CA . LEU A 1 83 ? 7.379 5.545 -13.518 1.00 96.12 83 LEU A CA 1
ATOM 604 C C . LEU A 1 83 ? 8.871 5.314 -13.817 1.00 96.12 83 LEU A C 1
ATOM 606 O O . LEU A 1 83 ? 9.728 5.548 -12.968 1.00 96.12 83 LEU A O 1
ATOM 610 N N . ASP A 1 84 ? 9.196 4.934 -15.053 1.00 94.12 84 ASP A N 1
ATOM 611 C CA . ASP A 1 84 ? 10.578 4.792 -15.521 1.00 94.12 84 ASP A CA 1
ATOM 612 C C . ASP A 1 84 ? 10.757 5.418 -16.911 1.00 94.12 84 ASP A C 1
ATOM 614 O O . ASP A 1 84 ? 10.267 4.929 -17.938 1.00 94.12 84 ASP A O 1
ATOM 618 N N . GLY A 1 85 ? 11.482 6.537 -16.952 1.00 93.81 85 GLY A N 1
ATOM 619 C CA . GLY A 1 85 ? 11.656 7.339 -18.159 1.00 93.81 85 GLY A CA 1
ATOM 620 C C . GLY A 1 85 ? 10.316 7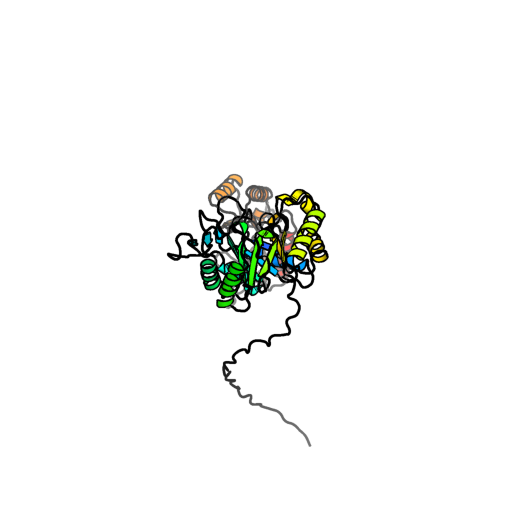.836 -18.707 1.00 93.81 85 GLY A C 1
ATOM 621 O O . GLY A 1 85 ? 9.613 8.580 -18.039 1.00 93.81 85 GLY A O 1
ATOM 622 N N . ASN A 1 86 ? 9.974 7.427 -19.934 1.00 95.50 86 ASN A N 1
ATOM 623 C CA . ASN A 1 86 ? 8.723 7.819 -20.601 1.00 95.50 86 ASN A CA 1
ATOM 624 C C . ASN A 1 86 ? 7.555 6.844 -20.343 1.00 95.50 86 ASN A C 1
ATOM 626 O O . ASN A 1 86 ? 6.496 6.979 -20.955 1.00 95.50 86 ASN A O 1
ATOM 630 N N . GLY A 1 87 ? 7.756 5.814 -19.526 1.00 96.56 87 GLY A N 1
ATOM 631 C CA . GLY A 1 87 ? 6.795 4.734 -19.340 1.00 96.56 87 GLY A CA 1
ATOM 632 C C . GLY A 1 87 ? 6.853 4.170 -17.932 1.00 96.56 87 GLY A C 1
ATOM 633 O O . GLY A 1 87 ? 6.995 4.921 -16.975 1.00 96.56 87 GLY A O 1
ATOM 634 N N . VAL A 1 88 ? 6.759 2.850 -17.820 1.00 97.62 88 VAL A N 1
ATOM 635 C CA . VAL A 1 88 ? 6.655 2.152 -16.536 1.00 97.62 88 VAL A CA 1
ATOM 636 C C . VAL A 1 88 ? 7.644 0.992 -16.455 1.00 97.62 88 VAL A C 1
ATOM 638 O O . VAL A 1 88 ? 7.858 0.264 -17.433 1.00 97.62 88 VAL A O 1
ATOM 641 N N . CYS A 1 89 ? 8.220 0.802 -15.271 1.00 97.62 89 CYS A N 1
ATOM 642 C CA . CYS A 1 89 ? 8.961 -0.396 -14.900 1.00 97.62 89 CYS A CA 1
ATOM 643 C C . CYS A 1 89 ? 8.106 -1.244 -13.955 1.00 97.62 89 CYS A C 1
ATOM 645 O O . CYS A 1 89 ? 7.798 -0.826 -12.840 1.00 97.62 89 CYS A O 1
ATOM 647 N N . LEU A 1 90 ? 7.698 -2.427 -14.412 1.00 98.44 90 LEU A N 1
ATOM 648 C CA . LEU A 1 90 ? 6.934 -3.394 -13.630 1.00 98.44 90 LEU A CA 1
ATOM 649 C C . LEU A 1 90 ? 7.877 -4.207 -12.737 1.00 98.44 90 LEU A C 1
ATOM 651 O O . LEU A 1 90 ? 8.924 -4.669 -13.192 1.00 98.44 90 LEU A O 1
ATOM 655 N N . SER A 1 91 ? 7.485 -4.463 -11.489 1.00 97.50 91 SER A N 1
ATOM 656 C CA . SER A 1 91 ? 8.294 -5.196 -10.498 1.00 97.50 91 SER A CA 1
ATOM 657 C C . SER A 1 91 ? 8.298 -6.724 -10.697 1.00 97.50 91 SER A C 1
ATOM 659 O O . SER A 1 91 ? 8.424 -7.507 -9.750 1.00 97.50 91 SER A O 1
ATOM 661 N N . PHE A 1 92 ? 8.150 -7.154 -11.954 1.00 98.06 92 PHE A N 1
ATOM 662 C CA . PHE A 1 92 ? 8.253 -8.531 -12.420 1.00 98.06 92 PHE A CA 1
ATOM 663 C C . PHE A 1 92 ? 8.735 -8.607 -13.878 1.00 98.06 92 PHE A C 1
ATOM 665 O O . PHE A 1 92 ? 8.609 -7.628 -14.618 1.00 98.06 92 PHE A O 1
ATOM 672 N N . PRO A 1 93 ? 9.248 -9.771 -14.324 1.00 97.69 93 PRO A N 1
ATOM 673 C CA . PRO A 1 93 ? 9.755 -9.933 -15.683 1.00 97.69 93 PRO A CA 1
ATOM 674 C C . PRO A 1 93 ? 8.676 -9.781 -16.753 1.00 97.69 93 PRO A C 1
ATOM 676 O O . PRO A 1 93 ? 7.669 -10.489 -16.749 1.00 97.69 93 PRO A O 1
ATOM 679 N N . VAL A 1 94 ? 8.940 -8.895 -17.715 1.00 95.31 94 VAL A N 1
ATOM 680 C CA . VAL A 1 94 ? 8.138 -8.681 -18.924 1.00 95.31 94 VAL A CA 1
ATOM 681 C C . VAL A 1 94 ? 9.092 -8.433 -20.089 1.00 95.31 94 VAL A C 1
ATOM 683 O O . VAL A 1 94 ? 9.971 -7.577 -19.997 1.00 95.31 94 VAL A O 1
ATOM 686 N N . GLU A 1 95 ? 8.925 -9.158 -21.198 1.00 87.88 95 GLU A N 1
ATOM 687 C CA . GLU A 1 95 ? 9.804 -9.046 -22.369 1.00 87.88 95 GLU A CA 1
ATOM 688 C C . GLU A 1 95 ? 9.022 -8.795 -23.662 1.00 87.88 95 GLU A C 1
ATOM 690 O O . GLU A 1 95 ? 8.063 -9.495 -23.976 1.00 87.88 95 GLU A O 1
ATOM 695 N N . GLY A 1 96 ? 9.473 -7.809 -24.447 1.00 82.62 96 GLY A N 1
ATOM 696 C CA . GLY A 1 96 ? 9.028 -7.609 -25.831 1.00 82.62 96 GLY A CA 1
ATOM 697 C C . GLY A 1 96 ? 7.576 -7.153 -26.011 1.00 82.62 96 GLY A C 1
ATOM 698 O O . GLY A 1 96 ? 7.050 -7.270 -27.115 1.00 82.62 96 GLY A O 1
ATOM 699 N N . VAL A 1 97 ? 6.929 -6.644 -24.956 1.00 89.44 97 VAL A N 1
ATOM 700 C CA . VAL A 1 97 ? 5.487 -6.343 -24.970 1.00 89.44 97 VAL A CA 1
ATOM 701 C C . VAL A 1 97 ? 5.165 -4.931 -25.480 1.00 89.44 97 VAL A C 1
ATOM 703 O O . VAL A 1 97 ? 4.240 -4.762 -26.274 1.00 89.44 97 VAL A O 1
ATOM 706 N N . HIS A 1 98 ? 5.923 -3.913 -25.061 1.00 95.12 98 HIS A N 1
ATOM 707 C CA . HIS A 1 98 ? 5.755 -2.527 -25.513 1.00 95.12 98 HIS A CA 1
ATOM 708 C C . HIS A 1 98 ? 7.036 -1.712 -25.254 1.00 95.12 98 HIS A C 1
ATOM 710 O O . HIS A 1 98 ? 7.669 -1.917 -24.222 1.00 95.12 98 HIS A O 1
ATOM 716 N N . PRO A 1 99 ? 7.431 -0.753 -26.117 1.00 96.19 99 PRO A N 1
ATOM 717 C CA . PRO A 1 99 ? 8.653 0.043 -25.917 1.00 96.19 99 PRO A CA 1
ATOM 718 C C . PRO A 1 99 ? 8.656 0.919 -24.651 1.00 96.19 99 PRO A C 1
ATOM 720 O O . PRO A 1 99 ? 9.722 1.324 -24.195 1.00 96.19 99 PRO A O 1
ATOM 723 N N . LEU A 1 100 ? 7.476 1.219 -24.100 1.00 97.44 100 LEU A N 1
ATOM 724 C CA . LEU A 1 100 ? 7.293 1.994 -22.861 1.00 97.44 100 LEU A CA 1
ATOM 725 C C . LEU A 1 100 ? 7.058 1.119 -21.622 1.00 97.44 100 LEU A C 1
ATOM 727 O O . LEU A 1 100 ? 6.747 1.646 -20.561 1.00 97.44 100 LEU A O 1
ATOM 731 N N . VAL A 1 101 ? 7.157 -0.203 -21.757 1.00 98.00 101 VAL A N 1
ATOM 732 C CA . VAL A 1 101 ? 6.963 -1.132 -20.644 1.00 98.00 101 VAL A CA 1
ATOM 733 C C . VAL A 1 101 ? 8.233 -1.939 -20.468 1.00 98.00 101 VAL A C 1
ATOM 735 O O . VAL A 1 101 ? 8.662 -2.654 -21.375 1.00 98.00 101 VAL A O 1
ATOM 738 N N . ARG A 1 102 ? 8.836 -1.817 -19.290 1.00 97.19 102 ARG A N 1
ATOM 739 C CA . ARG A 1 102 ? 9.968 -2.636 -18.859 1.00 97.19 102 ARG A CA 1
ATOM 740 C C . ARG A 1 102 ? 9.535 -3.508 -17.692 1.00 97.19 102 ARG A C 1
ATOM 742 O O . ARG A 1 102 ? 8.600 -3.166 -16.977 1.00 97.19 102 ARG A O 1
ATOM 749 N N . GLY A 1 103 ? 10.213 -4.634 -17.521 1.00 97.12 103 GLY A N 1
ATOM 750 C CA . GLY A 1 103 ? 10.063 -5.488 -16.352 1.00 97.12 103 GLY A CA 1
ATOM 751 C C . GLY A 1 103 ? 11.392 -5.645 -15.631 1.00 97.12 103 GLY A C 1
ATOM 752 O O . GLY A 1 103 ? 12.455 -5.644 -16.258 1.00 97.12 103 GLY A O 1
ATOM 753 N N . GLU A 1 104 ? 11.333 -5.801 -14.317 1.00 95.94 104 GLU A N 1
ATOM 754 C CA . GLU A 1 104 ? 12.480 -6.220 -13.523 1.00 95.94 104 GLU A CA 1
ATOM 755 C C . GLU A 1 104 ? 12.917 -7.656 -13.857 1.00 95.94 104 GLU A C 1
ATOM 757 O O . GLU A 1 104 ? 12.150 -8.472 -14.358 1.00 95.94 104 GLU A O 1
ATOM 762 N N . ALA A 1 105 ? 14.163 -8.008 -13.529 1.00 94.56 105 ALA A N 1
ATOM 763 C CA . ALA A 1 105 ? 14.691 -9.352 -13.783 1.00 94.56 105 ALA A CA 1
ATOM 764 C C . ALA A 1 105 ? 14.065 -10.444 -12.894 1.00 94.56 105 ALA A C 1
ATOM 766 O O . ALA A 1 105 ? 14.152 -11.630 -13.212 1.00 94.56 105 ALA A O 1
ATOM 767 N N . THR A 1 106 ? 13.463 -10.062 -11.768 1.00 94.94 106 THR A N 1
ATOM 768 C CA . THR A 1 106 ? 12.875 -10.978 -10.787 1.00 94.94 106 THR A CA 1
ATOM 769 C C . THR A 1 106 ? 11.536 -10.452 -10.315 1.00 94.94 106 THR A C 1
ATOM 771 O O . THR A 1 106 ? 11.366 -9.247 -10.177 1.00 94.94 106 THR A O 1
ATOM 774 N N . ASP A 1 107 ? 10.609 -11.358 -10.020 1.00 96.44 107 ASP A N 1
ATOM 775 C CA . ASP A 1 107 ? 9.349 -10.995 -9.381 1.00 96.44 107 ASP A CA 1
ATOM 776 C C . ASP A 1 107 ? 9.571 -10.644 -7.906 1.00 96.44 107 ASP A C 1
ATOM 778 O O . ASP A 1 107 ? 10.203 -11.410 -7.171 1.00 96.44 107 ASP A O 1
ATOM 782 N N . ARG A 1 108 ? 9.045 -9.495 -7.480 1.00 93.81 108 ARG A N 1
ATOM 783 C CA . ARG A 1 108 ? 9.155 -9.008 -6.099 1.00 93.81 108 ARG A CA 1
ATOM 784 C C . ARG A 1 108 ? 7.890 -9.178 -5.255 1.00 93.81 108 ARG A C 1
ATOM 786 O O . ARG A 1 108 ? 7.946 -8.955 -4.047 1.00 93.81 108 ARG A O 1
ATOM 793 N N . ASN A 1 109 ? 6.766 -9.576 -5.848 1.00 97.50 109 ASN A N 1
ATOM 794 C CA . ASN A 1 109 ? 5.443 -9.451 -5.233 1.00 97.50 109 ASN A CA 1
ATOM 795 C C . ASN A 1 109 ? 4.838 -10.788 -4.782 1.00 97.50 109 ASN A C 1
ATOM 797 O O . ASN A 1 109 ? 4.122 -10.813 -3.787 1.00 97.50 109 ASN A O 1
ATOM 801 N N . GLU A 1 110 ? 5.151 -11.909 -5.437 1.00 97.25 110 GLU A N 1
ATOM 802 C CA . GLU A 1 110 ? 4.522 -13.219 -5.151 1.00 97.25 110 GLU A CA 1
ATOM 803 C C . GLU A 1 110 ? 4.524 -13.584 -3.654 1.00 97.25 110 GLU A C 1
ATOM 805 O O . GLU A 1 110 ? 3.496 -13.897 -3.061 1.00 97.25 110 GLU A O 1
ATOM 810 N N . THR A 1 111 ? 5.677 -13.460 -2.985 1.00 96.06 111 THR A N 1
ATOM 811 C CA . THR A 1 111 ? 5.810 -13.863 -1.570 1.00 96.06 111 THR A CA 1
ATOM 812 C C . THR A 1 111 ? 4.961 -13.007 -0.620 1.00 96.06 111 THR A C 1
ATOM 814 O O . THR A 1 111 ? 4.482 -13.491 0.416 1.00 96.06 111 THR A O 1
ATOM 817 N N . VAL A 1 112 ? 4.792 -11.719 -0.926 1.00 97.31 112 VAL A N 1
ATOM 818 C CA . VAL A 1 112 ? 3.986 -10.818 -0.095 1.00 97.31 112 VAL A CA 1
ATOM 819 C C . VAL A 1 112 ? 2.498 -10.959 -0.409 1.00 97.31 112 VAL A C 1
ATOM 821 O O . VAL A 1 112 ? 1.707 -11.016 0.532 1.00 97.31 112 VAL A O 1
ATOM 824 N N . LEU A 1 113 ? 2.120 -11.157 -1.675 1.00 98.62 113 LEU A N 1
ATOM 825 C CA . LEU A 1 113 ? 0.739 -11.442 -2.070 1.00 98.62 113 LEU A CA 1
ATOM 826 C C . LEU A 1 113 ? 0.246 -12.781 -1.485 1.00 98.62 113 LEU A C 1
ATOM 828 O O . LEU A 1 113 ? -0.815 -12.817 -0.866 1.00 98.62 113 LEU A O 1
ATOM 832 N N . ASP A 1 114 ? 1.074 -13.832 -1.486 1.00 98.38 114 ASP A N 1
ATOM 833 C CA . ASP A 1 114 ? 0.810 -15.093 -0.763 1.00 98.38 114 ASP A CA 1
ATOM 834 C C . ASP A 1 114 ? 0.589 -14.885 0.745 1.00 98.38 114 ASP A C 1
ATOM 836 O O . ASP A 1 114 ? -0.101 -15.647 1.437 1.00 98.38 114 ASP A O 1
ATOM 840 N N . SER A 1 115 ? 1.253 -13.881 1.318 1.00 97.94 115 SER A N 1
ATOM 841 C CA . SER A 1 115 ? 1.082 -13.534 2.727 1.00 97.94 115 SER A CA 1
ATOM 842 C C . SER A 1 115 ? -0.235 -12.792 2.950 1.00 97.94 115 SER A C 1
ATOM 844 O O . SER A 1 115 ? -0.922 -13.082 3.928 1.00 97.94 115 SER A O 1
ATOM 846 N N . PHE A 1 116 ? -0.634 -11.911 2.036 1.00 98.69 116 PHE A N 1
ATOM 847 C CA . PHE A 1 116 ? -1.926 -11.227 2.054 1.00 98.69 116 PHE A CA 1
ATOM 848 C C . PHE A 1 116 ? -3.107 -12.186 1.881 1.00 98.69 116 PHE A C 1
ATOM 850 O O . PHE A 1 116 ? -4.059 -12.110 2.663 1.00 98.69 116 PHE A O 1
ATOM 857 N N . ASP A 1 117 ? -3.003 -13.162 0.978 1.00 98.56 117 ASP A N 1
ATOM 858 C CA . ASP A 1 117 ? -4.015 -14.206 0.780 1.00 98.56 117 ASP A CA 1
ATOM 859 C C . ASP A 1 117 ? -4.323 -14.960 2.079 1.00 98.56 117 ASP A C 1
ATOM 861 O O . ASP A 1 117 ? -5.479 -15.135 2.469 1.00 98.56 117 ASP A O 1
ATOM 865 N N . ARG A 1 118 ? -3.274 -15.364 2.805 1.00 98.25 118 ARG A N 1
ATOM 866 C CA . ARG A 1 118 ? -3.401 -16.102 4.073 1.00 98.25 118 ARG A CA 1
ATOM 867 C C . ARG A 1 118 ? -3.932 -15.256 5.229 1.00 98.25 118 ARG A C 1
ATOM 869 O O . ARG A 1 118 ? -4.361 -15.822 6.232 1.00 98.25 118 ARG A O 1
ATOM 876 N N . ASN A 1 119 ? -3.886 -13.930 5.107 1.00 97.62 119 ASN A N 1
ATOM 877 C CA . ASN A 1 119 ? -4.242 -12.992 6.171 1.00 97.62 119 ASN A CA 1
ATOM 878 C C . ASN A 1 119 ? -5.509 -12.173 5.868 1.00 97.62 119 ASN A C 1
ATOM 880 O O . ASN A 1 119 ? -5.813 -11.242 6.612 1.00 97.62 119 ASN A O 1
ATOM 884 N N . GLY A 1 120 ? -6.262 -12.532 4.821 1.00 96.44 120 GLY A N 1
ATOM 885 C CA . GLY A 1 120 ? -7.573 -11.944 4.528 1.00 96.44 120 GLY A CA 1
A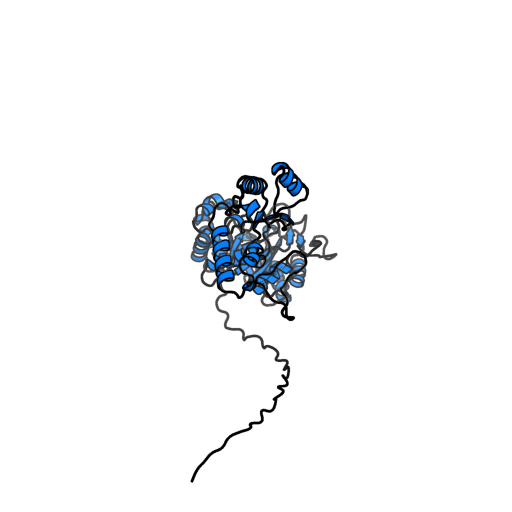TOM 886 C C . GLY A 1 120 ? -7.513 -10.488 4.068 1.00 96.44 120 GLY A C 1
ATOM 887 O O . GLY A 1 120 ? -8.426 -9.718 4.361 1.00 96.44 120 GLY A O 1
ATOM 888 N N . PHE A 1 121 ? -6.430 -10.108 3.392 1.00 98.50 121 PHE A N 1
ATOM 889 C CA . PHE A 1 121 ? -6.255 -8.767 2.843 1.00 98.50 121 PHE A CA 1
ATOM 890 C C . PHE A 1 121 ? -7.098 -8.544 1.587 1.00 98.50 121 PHE A C 1
ATOM 892 O O . PHE A 1 121 ? -7.377 -9.475 0.833 1.00 98.50 121 PHE A O 1
ATOM 899 N N . ARG A 1 122 ? -7.427 -7.275 1.340 1.00 98.62 122 ARG A N 1
ATOM 900 C CA . ARG A 1 122 ? -7.830 -6.763 0.027 1.00 98.62 122 ARG A CA 1
ATOM 901 C C . ARG A 1 122 ? -6.673 -5.967 -0.576 1.00 98.62 122 ARG A C 1
ATOM 903 O O . ARG A 1 122 ? -6.118 -5.098 0.091 1.00 98.62 122 ARG A O 1
ATOM 910 N N . VAL A 1 123 ? -6.289 -6.264 -1.808 1.00 98.81 123 VAL A N 1
ATOM 911 C CA . VAL A 1 123 ? -5.107 -5.686 -2.456 1.00 98.81 123 VAL A CA 1
ATOM 912 C C . VAL A 1 123 ? -5.512 -5.028 -3.764 1.00 98.81 123 VAL A C 1
ATOM 914 O O . VAL A 1 123 ? -6.054 -5.679 -4.659 1.00 98.81 123 VAL A O 1
ATOM 917 N N . TRP A 1 124 ? -5.216 -3.740 -3.881 1.00 98.88 124 TRP A N 1
ATOM 918 C CA . TRP A 1 124 ? -5.256 -3.029 -5.146 1.00 98.88 124 TRP A CA 1
ATOM 919 C C . TRP A 1 124 ? -3.858 -2.973 -5.751 1.00 98.88 124 TRP A C 1
ATOM 921 O O . TRP A 1 124 ? -2.931 -2.485 -5.107 1.00 98.88 124 TRP A O 1
ATOM 931 N N . LEU A 1 125 ? -3.707 -3.446 -6.985 1.00 98.88 125 LEU A N 1
ATOM 932 C CA . LEU A 1 125 ? -2.430 -3.416 -7.699 1.00 98.88 125 LEU A CA 1
ATOM 933 C C . LEU A 1 125 ? -2.325 -2.112 -8.494 1.00 98.88 125 LEU A C 1
ATOM 935 O O . LEU A 1 125 ? -3.101 -1.916 -9.424 1.00 98.88 125 LEU A O 1
ATOM 939 N N . GLN A 1 126 ? -1.408 -1.216 -8.124 1.00 98.88 126 GLN A N 1
ATOM 940 C CA . GLN A 1 126 ? -1.275 0.113 -8.742 1.00 98.88 126 GLN A CA 1
ATOM 941 C C . GLN A 1 126 ? -0.115 0.174 -9.740 1.00 98.88 126 GLN A C 1
ATOM 943 O O . GLN A 1 126 ? 0.937 -0.432 -9.515 1.00 98.88 126 GLN A O 1
ATOM 948 N N . VAL A 1 127 ? -0.282 0.981 -10.791 1.00 98.75 127 VAL A N 1
ATOM 949 C CA . VAL A 1 127 ? 0.812 1.444 -11.653 1.00 98.75 127 VAL A CA 1
ATOM 950 C C . VAL A 1 127 ? 0.881 2.970 -11.750 1.00 98.75 127 VAL A C 1
ATOM 952 O O . VAL A 1 127 ? -0.140 3.655 -11.684 1.00 98.75 127 VAL A O 1
ATOM 955 N N . GLU A 1 128 ? 2.087 3.475 -11.986 1.00 98.25 128 GLU A N 1
ATOM 956 C CA . GLU A 1 128 ? 2.397 4.830 -12.455 1.00 98.25 128 GLU A CA 1
ATOM 957 C C . GLU A 1 128 ? 2.744 4.730 -13.952 1.00 98.25 128 GLU A C 1
ATOM 959 O O . GLU A 1 128 ? 3.847 4.310 -14.309 1.00 98.25 128 GLU A O 1
ATOM 964 N N . PRO A 1 129 ? 1.789 4.981 -14.863 1.00 97.94 129 PRO A N 1
ATOM 965 C CA . PRO A 1 129 ? 1.887 4.465 -16.230 1.00 97.94 129 PRO A CA 1
ATOM 966 C C . PRO A 1 129 ? 2.839 5.251 -17.148 1.00 97.94 129 PRO A C 1
ATOM 968 O O . PRO A 1 129 ? 3.265 4.722 -18.181 1.00 97.94 129 PRO A O 1
ATOM 971 N N . GLY A 1 130 ? 3.143 6.515 -16.844 1.00 97.25 130 GLY A N 1
ATOM 972 C CA . GLY A 1 130 ? 3.776 7.415 -17.807 1.00 97.25 130 GLY A CA 1
ATOM 973 C C . GLY A 1 130 ? 2.954 7.476 -19.100 1.00 97.25 130 GLY A C 1
ATOM 974 O O . GLY A 1 130 ? 1.727 7.587 -19.081 1.00 97.25 130 GLY A O 1
ATOM 975 N N . HIS A 1 131 ? 3.609 7.325 -20.254 1.00 97.19 131 HIS A N 1
ATOM 976 C CA . HIS A 1 131 ? 2.924 7.223 -21.549 1.00 97.19 131 HIS A CA 1
ATOM 977 C C . HIS A 1 131 ? 2.576 5.782 -21.967 1.00 97.19 131 HIS A C 1
ATOM 979 O O . HIS A 1 131 ? 2.154 5.565 -23.107 1.00 97.19 131 HIS A O 1
ATOM 985 N N . ALA A 1 132 ? 2.773 4.777 -21.106 1.00 97.88 132 ALA A N 1
ATOM 986 C CA . ALA A 1 132 ? 2.430 3.400 -21.446 1.00 97.88 132 ALA A CA 1
ATOM 987 C C . ALA A 1 132 ? 0.898 3.203 -21.535 1.00 97.88 132 ALA A C 1
ATOM 989 O O . ALA A 1 132 ? 0.142 3.814 -20.775 1.00 97.88 132 ALA A O 1
ATOM 990 N N . PRO A 1 133 ? 0.411 2.350 -22.457 1.00 97.94 133 PRO A N 1
ATOM 991 C CA . PRO A 1 133 ? -1.020 2.113 -22.624 1.00 97.94 133 PRO A CA 1
ATOM 992 C C . PRO A 1 133 ? -1.607 1.374 -21.414 1.00 97.94 133 PRO A C 1
ATOM 994 O O . PRO A 1 133 ? -1.289 0.211 -21.168 1.00 97.94 133 PRO A O 1
ATOM 997 N N . VAL A 1 134 ? -2.504 2.041 -20.683 1.00 98.69 134 VAL A N 1
ATOM 998 C CA . VAL A 1 134 ? -3.072 1.545 -19.416 1.00 98.69 134 VAL A CA 1
ATOM 999 C C . VAL A 1 134 ? -3.785 0.197 -19.570 1.00 98.69 134 VAL A C 1
ATOM 1001 O O . VAL A 1 134 ? -3.598 -0.676 -18.730 1.00 98.69 134 VAL A O 1
ATOM 1004 N N . GLU A 1 135 ? -4.529 -0.032 -20.656 1.00 98.50 135 GLU A N 1
ATOM 1005 C CA . GLU A 1 135 ? -5.190 -1.326 -20.913 1.00 98.50 135 GLU A CA 1
ATOM 1006 C C . GLU A 1 135 ? -4.190 -2.487 -21.004 1.00 98.50 135 GLU A C 1
ATOM 1008 O O . GLU A 1 135 ? -4.423 -3.561 -20.455 1.00 98.50 135 GLU A O 1
ATOM 1013 N N . GLN A 1 136 ? -3.026 -2.257 -21.615 1.00 98.38 136 GLN A N 1
ATOM 1014 C CA . GLN A 1 136 ? -1.975 -3.269 -21.690 1.00 98.38 136 GLN A CA 1
ATOM 1015 C C . GLN A 1 136 ? -1.341 -3.530 -20.318 1.00 98.38 136 GLN A C 1
ATOM 1017 O O . GLN A 1 136 ? -0.956 -4.661 -20.023 1.00 98.38 136 GLN A O 1
ATOM 1022 N N . LEU A 1 137 ? -1.231 -2.501 -19.470 1.00 98.81 137 LEU A N 1
ATOM 1023 C CA . LEU A 1 137 ? -0.748 -2.653 -18.095 1.00 98.81 137 LEU A CA 1
ATOM 1024 C C . LEU A 1 137 ? -1.737 -3.439 -17.236 1.00 98.81 137 LEU A C 1
ATOM 1026 O O . LEU A 1 137 ? -1.309 -4.318 -16.491 1.00 98.81 137 LEU A O 1
ATOM 1030 N N . ILE A 1 138 ? -3.038 -3.171 -17.385 1.00 98.88 138 ILE A N 1
ATOM 1031 C CA . ILE A 1 138 ? -4.114 -3.952 -16.761 1.00 98.88 138 ILE A CA 1
ATOM 1032 C C . ILE A 1 138 ? -3.945 -5.428 -17.127 1.00 98.88 138 ILE A C 1
ATOM 1034 O O . ILE A 1 138 ? -3.882 -6.272 -16.233 1.00 98.88 138 ILE A O 1
ATOM 1038 N N . ASP A 1 139 ? -3.801 -5.731 -18.419 1.00 98.56 139 ASP A N 1
ATOM 1039 C CA . ASP A 1 139 ? -3.651 -7.106 -18.892 1.00 98.56 139 ASP A CA 1
ATOM 1040 C C . ASP A 1 139 ? -2.407 -7.791 -18.330 1.00 98.56 139 ASP A C 1
ATOM 1042 O O . ASP A 1 139 ? -2.497 -8.914 -17.835 1.00 98.56 139 ASP A O 1
ATOM 1046 N N . LEU A 1 140 ? -1.252 -7.124 -18.364 1.00 98.69 140 LEU A N 1
ATOM 1047 C CA . LEU A 1 140 ? 0.002 -7.685 -17.861 1.00 98.69 140 LEU A CA 1
ATOM 1048 C C . LEU A 1 140 ? -0.047 -7.963 -16.357 1.00 98.69 140 LEU A C 1
ATOM 1050 O O . LEU A 1 140 ? 0.332 -9.047 -15.912 1.00 98.69 140 LEU A O 1
ATOM 1054 N N . VAL A 1 141 ? -0.514 -6.992 -15.575 1.00 98.81 141 VAL A N 1
ATOM 1055 C CA . VAL A 1 141 ? -0.541 -7.082 -14.113 1.00 98.81 141 VAL A CA 1
ATOM 1056 C C . VAL A 1 141 ? -1.582 -8.092 -13.642 1.00 98.81 141 VAL A C 1
ATOM 1058 O O . VAL A 1 141 ? -1.277 -8.922 -12.786 1.00 98.81 141 VAL A O 1
ATOM 1061 N N . LEU A 1 142 ? -2.796 -8.072 -14.201 1.00 98.81 142 LEU A N 1
ATOM 1062 C CA . LEU A 1 142 ? -3.853 -8.997 -13.785 1.00 98.81 142 LEU A CA 1
ATOM 1063 C C . LEU A 1 142 ? -3.624 -10.417 -14.312 1.00 98.81 142 LEU A C 1
ATOM 1065 O O . LEU A 1 142 ? -3.929 -11.367 -13.592 1.00 98.81 142 LEU A O 1
ATOM 1069 N N . ALA A 1 143 ? -3.000 -10.599 -15.481 1.00 98.31 143 ALA A N 1
ATOM 1070 C CA . ALA A 1 143 ? -2.555 -11.926 -15.909 1.00 98.31 143 ALA A CA 1
ATOM 1071 C C . ALA A 1 143 ? -1.471 -12.494 -14.979 1.00 98.31 143 ALA A C 1
ATOM 1073 O O . ALA A 1 143 ? -1.429 -13.705 -14.752 1.00 98.31 143 ALA A O 1
ATOM 1074 N N . ARG A 1 144 ? -0.603 -11.632 -14.428 1.00 98.38 144 ARG A N 1
ATOM 1075 C CA . ARG A 1 144 ? 0.441 -12.040 -13.484 1.00 98.38 144 ARG A CA 1
ATOM 1076 C C . ARG A 1 144 ? -0.136 -12.374 -12.107 1.00 98.38 144 ARG A C 1
ATOM 1078 O O . ARG A 1 144 ? 0.086 -13.476 -11.615 1.00 98.38 144 ARG A O 1
ATOM 1085 N N . TYR A 1 145 ? -0.899 -11.462 -11.509 1.00 98.81 145 TYR A N 1
ATOM 1086 C CA . TYR A 1 145 ? -1.262 -11.520 -10.086 1.00 98.81 145 TYR A CA 1
ATOM 1087 C C . TYR A 1 145 ? -2.752 -11.724 -9.799 1.00 98.81 145 TYR A C 1
ATOM 1089 O O . TYR A 1 145 ? -3.115 -11.972 -8.654 1.00 98.81 145 TYR A O 1
ATOM 1097 N N . GLY A 1 146 ? -3.634 -11.690 -10.802 1.00 98.25 146 GLY A N 1
ATOM 1098 C CA . GLY A 1 146 ? -5.083 -11.863 -10.611 1.00 98.25 146 GLY A CA 1
ATOM 1099 C C . GLY A 1 146 ? -5.503 -13.252 -10.107 1.00 98.25 146 GLY A C 1
ATOM 1100 O O . GLY A 1 146 ? -6.671 -13.487 -9.811 1.00 98.25 146 GLY A O 1
ATOM 1101 N N . HIS A 1 147 ? -4.562 -14.190 -9.996 1.00 98.38 147 HIS A N 1
ATOM 1102 C CA . HIS A 1 147 ? -4.793 -15.493 -9.383 1.00 98.38 147 HIS A CA 1
ATOM 1103 C C . HIS A 1 147 ? -4.816 -15.439 -7.842 1.00 98.38 147 HIS A C 1
ATOM 1105 O O . HIS A 1 147 ? -5.352 -16.358 -7.218 1.00 98.38 147 HIS A O 1
ATOM 1111 N N . HIS A 1 148 ? -4.274 -14.377 -7.232 1.00 98.69 148 HIS A N 1
ATOM 1112 C CA . HIS A 1 148 ? -4.298 -14.176 -5.786 1.00 98.69 148 HIS A CA 1
ATOM 1113 C C . HIS A 1 148 ? -5.710 -13.783 -5.316 1.00 98.69 148 HIS A C 1
ATOM 1115 O O . HIS A 1 148 ? -6.235 -12.753 -5.750 1.00 98.69 148 HIS A O 1
ATOM 1121 N N . PRO A 1 149 ? -6.352 -14.550 -4.412 1.00 98.25 149 PRO A N 1
ATOM 1122 C CA . PRO A 1 149 ? -7.682 -14.225 -3.898 1.00 98.25 149 PRO A CA 1
ATOM 1123 C C . PRO A 1 149 ? -7.754 -12.904 -3.118 1.00 98.25 149 PRO A C 1
ATOM 1125 O O . PRO A 1 149 ? -8.854 -12.382 -2.944 1.00 98.25 149 PRO A O 1
ATOM 1128 N N . SER A 1 150 ? -6.628 -12.371 -2.636 1.00 98.50 150 SER A N 1
ATOM 1129 C CA . SER A 1 150 ? -6.573 -11.052 -1.997 1.00 98.50 150 SER A CA 1
ATOM 1130 C C . SER A 1 150 ? -6.702 -9.887 -2.981 1.00 98.50 150 SER A C 1
ATOM 1132 O O . SER A 1 150 ? -7.094 -8.796 -2.567 1.00 98.50 150 SER A O 1
ATOM 1134 N N . VAL A 1 151 ? -6.419 -10.079 -4.275 1.00 98.81 151 VAL A N 1
ATOM 1135 C CA . VAL A 1 151 ? -6.517 -9.008 -5.277 1.00 98.81 151 VAL A CA 1
ATOM 1136 C C . VAL A 1 151 ? -7.980 -8.644 -5.510 1.00 98.81 151 VAL A C 1
ATOM 1138 O O . VAL A 1 151 ? -8.808 -9.509 -5.793 1.00 98.81 151 VAL A O 1
ATOM 1141 N N . VAL A 1 152 ? -8.298 -7.351 -5.401 1.00 98.56 152 VAL A N 1
ATOM 1142 C CA . VAL A 1 152 ? -9.658 -6.810 -5.592 1.00 98.56 152 VAL A CA 1
ATOM 1143 C C . VAL A 1 152 ? -9.785 -5.895 -6.808 1.00 98.56 152 VAL A C 1
ATOM 1145 O O . VAL A 1 152 ? -10.897 -5.521 -7.184 1.00 98.56 152 VAL A O 1
ATOM 1148 N N . GLY A 1 153 ? -8.670 -5.543 -7.444 1.00 98.62 153 GLY A N 1
ATOM 1149 C CA . GLY A 1 153 ? -8.689 -4.704 -8.630 1.00 98.62 153 GLY A CA 1
ATOM 1150 C C . GLY A 1 153 ? -7.344 -4.091 -8.976 1.00 98.62 153 GLY A C 1
ATOM 1151 O O . GLY A 1 153 ? -6.295 -4.483 -8.458 1.00 98.62 153 GLY A O 1
ATOM 1152 N N . PHE A 1 154 ? -7.411 -3.108 -9.865 1.00 98.94 154 PHE A N 1
ATOM 1153 C CA . PHE A 1 154 ? -6.262 -2.428 -10.445 1.00 98.94 154 PHE A CA 1
ATOM 1154 C C . PHE A 1 154 ? -6.366 -0.915 -10.239 1.00 98.94 154 PHE A C 1
ATOM 1156 O O . PHE A 1 154 ? -7.463 -0.355 -10.227 1.00 98.94 154 PHE A O 1
ATOM 1163 N N . GLY A 1 155 ? -5.219 -0.268 -10.080 1.00 98.81 155 GLY A N 1
ATOM 1164 C CA . GLY A 1 155 ? -5.078 1.147 -9.787 1.00 98.81 155 GLY A CA 1
ATOM 1165 C C . GLY A 1 155 ? -4.255 1.903 -10.803 1.00 98.81 155 GLY A C 1
ATOM 1166 O O . GLY A 1 155 ? -3.200 1.426 -11.218 1.00 98.81 155 GLY A O 1
ATOM 1167 N N . VAL A 1 156 ? -4.686 3.120 -11.115 1.00 98.81 156 VAL A N 1
ATOM 1168 C CA . VAL A 1 156 ? -3.886 4.074 -11.887 1.00 98.81 156 VAL A CA 1
ATOM 1169 C C . VAL A 1 156 ? -3.567 5.274 -11.012 1.00 98.81 156 VAL A C 1
ATOM 1171 O O . VAL A 1 156 ? -4.469 5.935 -10.491 1.00 98.81 156 VAL A O 1
ATOM 1174 N N . ASP A 1 157 ? -2.275 5.545 -10.877 1.00 98.38 157 ASP A N 1
ATOM 1175 C CA . ASP A 1 157 ? -1.787 6.823 -10.388 1.00 98.38 157 ASP A CA 1
ATOM 1176 C C . ASP A 1 157 ? -1.921 7.871 -11.497 1.00 98.38 157 ASP A C 1
ATOM 1178 O O . ASP A 1 157 ? -1.161 7.857 -12.470 1.00 98.38 157 ASP A O 1
ATOM 1182 N N . VAL A 1 158 ? -2.952 8.714 -11.414 1.00 98.44 158 VAL A N 1
ATOM 1183 C CA . VAL A 1 158 ? -3.304 9.623 -12.514 1.00 98.44 158 VAL A CA 1
ATOM 1184 C C . VAL A 1 158 ? -2.311 10.779 -12.615 1.00 98.44 158 VAL A C 1
ATOM 1186 O O . VAL A 1 158 ? -2.109 11.278 -13.716 1.00 98.44 158 VAL A O 1
ATOM 1189 N N . GLU A 1 159 ? -1.598 11.091 -11.528 1.00 96.12 159 GLU A N 1
ATOM 1190 C CA . GLU A 1 159 ? -0.426 11.985 -11.479 1.00 96.12 159 GLU A CA 1
ATOM 1191 C C . GLU A 1 159 ? 0.562 11.714 -12.635 1.00 96.12 159 GLU A C 1
ATOM 1193 O O . GLU A 1 159 ? 1.134 12.621 -13.246 1.00 96.12 159 GLU A O 1
ATOM 1198 N N . TRP A 1 160 ? 0.701 10.432 -12.990 1.00 97.31 160 TRP A N 1
ATOM 1199 C CA . TRP A 1 160 ? 1.635 9.930 -13.996 1.00 97.31 160 TRP A CA 1
ATOM 1200 C C . TRP A 1 160 ? 0.947 9.460 -15.280 1.00 97.31 160 TRP A C 1
ATOM 1202 O O . TRP A 1 160 ? 1.600 8.912 -16.168 1.00 97.31 160 TRP A O 1
ATOM 1212 N N . TYR A 1 161 ? -0.367 9.651 -15.430 1.00 97.62 161 TYR A N 1
ATOM 1213 C CA . TYR A 1 161 ? -1.068 9.295 -16.663 1.00 97.62 161 TYR A CA 1
ATOM 1214 C C . TYR A 1 161 ? -0.720 10.272 -17.781 1.00 97.62 161 TYR A C 1
ATOM 1216 O O . TYR A 1 161 ? -1.060 11.449 -17.727 1.00 97.62 161 TYR A O 1
ATOM 1224 N N . ARG A 1 162 ? -0.019 9.776 -18.809 1.00 95.62 162 ARG A N 1
ATOM 1225 C CA . ARG A 1 162 ? 0.516 10.570 -19.928 1.00 95.62 162 ARG A CA 1
ATOM 1226 C C . ARG A 1 162 ? 1.365 11.763 -19.470 1.00 95.62 162 ARG A C 1
ATOM 1228 O O . ARG A 1 162 ? 1.466 12.757 -20.188 1.00 95.62 162 ARG A O 1
ATOM 1235 N N . SER A 1 163 ? 2.015 11.627 -18.315 1.00 92.00 163 SER A N 1
ATOM 1236 C CA . SER A 1 163 ? 2.953 12.607 -17.776 1.00 92.00 163 SER A CA 1
ATOM 1237 C C . SER A 1 163 ? 4.171 11.927 -17.162 1.00 92.00 163 SER A C 1
ATOM 1239 O O . SER A 1 163 ? 4.045 10.869 -16.550 1.00 92.00 163 SER A O 1
ATOM 1241 N N . THR A 1 164 ? 5.352 12.528 -17.334 1.00 85.44 164 THR A N 1
ATOM 1242 C CA . THR A 1 164 ? 6.632 11.985 -16.835 1.00 85.44 164 THR A CA 1
ATOM 1243 C C . THR A 1 164 ? 7.573 13.023 -16.224 1.00 85.44 164 THR A C 1
ATOM 1245 O O . THR A 1 164 ? 8.588 12.651 -15.643 1.00 85.44 164 THR A O 1
ATOM 1248 N N . THR A 1 165 ? 7.298 14.318 -16.396 1.00 76.75 165 THR A N 1
ATOM 1249 C CA . THR A 1 165 ? 8.171 15.412 -15.923 1.00 76.75 165 THR A CA 1
ATOM 1250 C C . THR A 1 165 ? 7.566 16.197 -14.780 1.00 76.75 165 THR A C 1
ATOM 1252 O O . THR A 1 165 ? 8.279 16.510 -13.837 1.00 76.75 165 THR A O 1
ATOM 1255 N N . GLU A 1 166 ? 6.274 16.498 -14.864 1.00 80.00 166 GLU A N 1
ATOM 1256 C CA . GLU A 1 166 ? 5.540 17.167 -13.798 1.00 80.00 166 GLU A CA 1
ATOM 1257 C C . GLU A 1 166 ? 4.373 16.271 -13.391 1.00 80.00 166 GLU A C 1
ATOM 1259 O O . GLU A 1 166 ? 3.727 15.694 -14.272 1.00 80.00 166 GLU A O 1
ATOM 1264 N N . PRO A 1 167 ? 4.086 16.140 -12.094 1.00 77.12 167 PRO A N 1
ATOM 1265 C CA . PRO A 1 167 ? 3.081 15.217 -11.581 1.00 77.12 167 PRO A CA 1
ATOM 1266 C C . PRO A 1 167 ? 1.624 15.639 -11.869 1.00 77.12 167 PRO A C 1
ATOM 1268 O O . PRO A 1 167 ? 0.726 15.415 -11.082 1.00 77.12 167 PRO A O 1
ATOM 1271 N N . GLU A 1 168 ? 1.329 16.314 -12.974 1.00 86.75 168 GLU A N 1
ATOM 1272 C CA . GLU A 1 168 ? -0.022 16.843 -13.203 1.00 86.75 168 GLU A CA 1
ATOM 1273 C C . GLU A 1 168 ? -0.983 15.837 -13.843 1.00 86.75 168 GLU A C 1
ATOM 1275 O O . GLU A 1 168 ? -2.192 15.995 -13.700 1.00 86.75 168 GLU A O 1
ATOM 1280 N N . GLY A 1 169 ? -0.480 14.868 -14.613 1.00 92.50 169 GLY A N 1
ATOM 1281 C CA . GLY A 1 169 ? -1.313 13.942 -15.383 1.00 92.50 169 GLY A CA 1
ATOM 1282 C C . GLY A 1 169 ? -2.220 14.579 -16.455 1.00 92.50 169 GLY A C 1
ATOM 1283 O O . GLY A 1 169 ? -2.651 15.735 -16.378 1.00 92.50 169 GLY A O 1
ATOM 1284 N N . GLU A 1 170 ? -2.572 13.809 -17.484 1.00 96.25 170 GLU A N 1
ATOM 1285 C CA . GLU A 1 170 ? -3.733 14.116 -18.326 1.00 96.25 170 GLU A CA 1
ATOM 1286 C C . GLU A 1 170 ? -5.022 13.734 -17.579 1.00 96.25 170 GLU A C 1
ATOM 1288 O O . GLU A 1 170 ? -5.062 12.745 -16.850 1.00 96.25 170 GLU A O 1
ATOM 1293 N N . ALA A 1 171 ? -6.099 14.502 -17.761 1.00 97.56 171 ALA A N 1
ATOM 1294 C CA . ALA A 1 171 ? -7.383 14.160 -17.161 1.00 97.56 171 ALA A CA 1
ATOM 1295 C C . ALA A 1 171 ? -7.944 12.856 -17.754 1.00 97.56 171 ALA A C 1
ATOM 1297 O O . ALA A 1 171 ? -8.018 12.692 -18.974 1.00 97.56 171 ALA A O 1
ATOM 1298 N N . VAL A 1 172 ? -8.386 11.944 -16.890 1.00 98.50 172 VAL A N 1
ATOM 1299 C CA . VAL A 1 172 ? -9.043 10.695 -17.289 1.00 98.50 172 VAL A CA 1
ATOM 1300 C C . VAL A 1 172 ? -10.482 10.993 -17.686 1.00 98.50 172 VAL A C 1
ATOM 1302 O O . VAL A 1 172 ? -11.279 11.478 -16.881 1.00 98.50 172 VAL A O 1
ATOM 1305 N N . THR A 1 173 ? -10.847 10.673 -18.924 1.00 98.50 173 THR A N 1
ATOM 1306 C CA . THR A 1 173 ? -12.216 10.882 -19.401 1.00 98.50 173 THR A CA 1
ATOM 1307 C C . THR A 1 173 ? -13.161 9.778 -18.917 1.00 98.50 173 THR A C 1
ATOM 1309 O O . THR A 1 173 ? -12.752 8.681 -18.534 1.00 98.50 173 THR A O 1
ATOM 1312 N N . ASP A 1 174 ? -14.471 10.030 -18.992 1.00 98.62 174 ASP A N 1
ATOM 1313 C CA . ASP A 1 174 ? -15.485 8.992 -18.760 1.00 98.62 174 ASP A CA 1
ATOM 1314 C C . ASP A 1 174 ? -15.344 7.797 -19.728 1.00 98.62 174 ASP A C 1
ATOM 1316 O O . ASP A 1 174 ? -15.786 6.693 -19.405 1.00 98.62 174 ASP A O 1
ATOM 1320 N N . GLU A 1 175 ? -14.793 8.014 -20.927 1.00 98.50 175 GLU A N 1
ATOM 1321 C CA . GLU A 1 175 ? -14.548 6.962 -21.919 1.00 98.50 175 GLU A CA 1
ATOM 1322 C C . GLU A 1 175 ? -13.359 6.090 -21.508 1.00 98.50 175 GLU A C 1
ATOM 1324 O O . GLU A 1 175 ? -13.516 4.871 -21.431 1.00 98.50 175 GLU A O 1
ATOM 1329 N N . ASP A 1 176 ? -12.235 6.711 -21.133 1.00 98.56 176 ASP A N 1
ATOM 1330 C CA . ASP A 1 176 ? -11.053 6.008 -20.619 1.00 98.56 176 ASP A CA 1
ATOM 1331 C C . ASP A 1 176 ? -11.418 5.156 -19.398 1.00 98.56 176 ASP A C 1
ATOM 1333 O O . ASP A 1 176 ? -11.156 3.954 -19.358 1.00 98.56 176 ASP A O 1
ATOM 1337 N N . ALA A 1 177 ? -12.117 5.748 -18.425 1.00 98.75 177 ALA A N 1
ATOM 1338 C CA . ALA A 1 177 ? -12.509 5.057 -17.203 1.00 98.75 177 ALA A CA 1
ATOM 1339 C C . ALA A 1 177 ? -13.411 3.838 -17.477 1.00 98.75 177 ALA A C 1
ATOM 1341 O O . ALA A 1 177 ? -13.232 2.780 -16.871 1.00 98.75 177 ALA A O 1
ATOM 1342 N N . LYS A 1 178 ? -14.366 3.949 -18.413 1.00 98.75 178 LYS A N 1
ATOM 1343 C CA . LYS A 1 178 ? -15.218 2.818 -18.824 1.00 98.75 178 LYS A CA 1
ATOM 1344 C C . LYS A 1 178 ? -14.415 1.723 -19.516 1.00 98.75 178 LYS A C 1
ATOM 1346 O O . LYS A 1 178 ? -14.666 0.548 -19.248 1.00 98.75 178 LYS A O 1
ATOM 1351 N N . ALA A 1 179 ? -13.488 2.100 -20.394 1.00 98.75 179 ALA A N 1
ATOM 1352 C CA . ALA A 1 179 ? -12.627 1.159 -21.096 1.00 98.75 179 ALA A CA 1
ATOM 1353 C C . ALA A 1 179 ? -11.756 0.376 -20.101 1.00 98.75 179 ALA A C 1
ATOM 1355 O O . ALA A 1 179 ? -11.748 -0.854 -20.118 1.00 98.75 179 ALA A O 1
ATOM 1356 N N . TRP A 1 180 ? -11.147 1.062 -19.132 1.00 98.88 180 TRP A N 1
ATOM 1357 C CA . TRP A 1 180 ? -10.315 0.431 -18.105 1.00 98.88 180 TRP A CA 1
ATOM 1358 C C . TRP A 1 180 ? -11.119 -0.468 -17.163 1.00 98.88 180 TRP A C 1
ATOM 1360 O O . TRP A 1 180 ? -10.695 -1.588 -16.883 1.00 98.88 180 TRP A O 1
ATOM 1370 N N . VAL A 1 181 ? -12.315 -0.049 -16.729 1.00 98.88 181 VAL A N 1
ATOM 1371 C CA . VAL A 1 181 ? -13.221 -0.921 -15.957 1.00 98.88 181 VAL A CA 1
ATOM 1372 C C . VAL A 1 181 ? -13.587 -2.174 -16.757 1.00 98.88 181 VAL A C 1
ATOM 1374 O O . VAL A 1 181 ? -13.610 -3.272 -16.197 1.00 98.88 181 VAL A O 1
ATOM 1377 N N . ALA A 1 182 ? -13.868 -2.041 -18.056 1.00 98.75 182 ALA A N 1
ATOM 1378 C CA . ALA A 1 182 ? -14.181 -3.181 -18.912 1.00 98.75 182 ALA A CA 1
ATOM 1379 C C . ALA A 1 182 ? -12.981 -4.130 -19.070 1.00 98.75 182 ALA A C 1
ATOM 1381 O O . ALA A 1 182 ? -13.160 -5.341 -18.931 1.00 98.75 182 ALA A O 1
ATOM 1382 N N . ALA A 1 183 ? -11.775 -3.594 -19.285 1.00 98.81 183 ALA A N 1
ATOM 1383 C CA . ALA A 1 183 ? -10.538 -4.369 -19.365 1.00 98.81 183 ALA A CA 1
ATOM 1384 C C . ALA A 1 183 ? -10.279 -5.144 -18.063 1.00 98.81 183 ALA A C 1
ATOM 1386 O O . ALA A 1 183 ? -10.092 -6.356 -18.091 1.00 98.81 183 ALA A O 1
ATOM 1387 N N . ILE A 1 184 ? -10.389 -4.489 -16.904 1.00 98.88 184 ILE A N 1
ATOM 1388 C CA . ILE A 1 184 ? -10.231 -5.130 -15.589 1.00 98.88 184 ILE A CA 1
ATOM 1389 C C . ILE A 1 184 ? -11.264 -6.249 -15.390 1.00 98.88 184 ILE A C 1
ATOM 1391 O O . ILE A 1 184 ? -10.923 -7.365 -14.988 1.00 98.88 184 ILE A O 1
ATOM 1395 N N . ARG A 1 185 ? -12.537 -5.979 -15.707 1.00 98.69 185 ARG A N 1
ATOM 1396 C CA . ARG A 1 185 ? -13.628 -6.949 -15.534 1.00 98.69 185 ARG A CA 1
ATOM 1397 C C . ARG A 1 185 ? -13.552 -8.134 -16.498 1.00 98.69 185 ARG A C 1
ATOM 1399 O O . ARG A 1 185 ? -14.167 -9.163 -16.216 1.00 98.69 185 ARG A O 1
ATOM 1406 N N . ALA A 1 186 ? -12.797 -8.025 -17.592 1.00 98.56 186 ALA A N 1
ATOM 1407 C CA . ALA A 1 186 ? -12.516 -9.150 -18.481 1.00 98.56 186 ALA A CA 1
ATOM 1408 C C . ALA A 1 186 ? -11.642 -10.225 -17.808 1.00 98.56 186 ALA A C 1
ATOM 1410 O O . ALA A 1 186 ? -11.793 -11.405 -18.125 1.00 98.56 186 ALA A O 1
ATOM 1411 N N . HIS A 1 187 ? -10.793 -9.844 -16.844 1.00 98.56 187 HIS A N 1
ATOM 1412 C CA . HIS A 1 187 ? -10.032 -10.788 -16.013 1.00 98.56 187 HIS A CA 1
ATOM 1413 C C . HIS A 1 187 ? -10.894 -11.369 -14.893 1.00 98.56 187 HIS A C 1
ATOM 1415 O O . HIS A 1 187 ? -10.900 -12.579 -14.670 1.00 98.56 187 HIS A O 1
ATOM 1421 N N . ASN A 1 188 ? -11.655 -10.518 -14.199 1.00 98.38 188 ASN A N 1
ATOM 1422 C CA . ASN A 1 188 ? -12.590 -10.949 -13.165 1.00 98.38 188 ASN A CA 1
ATOM 1423 C C . ASN A 1 188 ? -13.746 -9.941 -13.018 1.00 98.38 188 ASN A C 1
ATOM 1425 O O . ASN A 1 188 ? -13.498 -8.787 -12.662 1.00 98.38 188 ASN A O 1
ATOM 1429 N N . PRO A 1 189 ? -15.019 -10.347 -13.202 1.00 98.12 189 PRO A N 1
ATOM 1430 C CA . PRO A 1 189 ? -16.157 -9.426 -13.133 1.00 98.12 189 PRO A CA 1
ATOM 1431 C C . PRO A 1 189 ? -16.364 -8.793 -11.746 1.00 98.12 189 PRO A C 1
ATOM 1433 O O . PRO A 1 189 ? -17.102 -7.816 -11.634 1.00 98.12 189 PRO A O 1
ATOM 1436 N N . GLY A 1 190 ? -15.748 -9.348 -10.696 1.00 97.31 190 GLY A N 1
ATOM 1437 C CA . GLY A 1 190 ? -15.762 -8.794 -9.343 1.00 97.31 190 GLY A CA 1
ATOM 1438 C C . GLY A 1 190 ? -14.699 -7.725 -9.074 1.00 97.31 190 GLY A C 1
ATOM 1439 O O . GLY A 1 190 ? -14.740 -7.123 -8.004 1.00 97.31 190 GLY A O 1
ATOM 1440 N N . TYR A 1 191 ? -13.762 -7.489 -9.996 1.00 98.62 191 TYR A N 1
ATOM 1441 C CA . TYR A 1 191 ? -12.706 -6.494 -9.812 1.00 98.62 191 TYR A CA 1
ATOM 1442 C C . TYR A 1 191 ? -13.177 -5.066 -10.088 1.00 98.62 191 TYR A C 1
ATOM 1444 O O . TYR A 1 191 ? -14.064 -4.819 -10.913 1.00 98.62 191 TYR A O 1
ATOM 1452 N N . GLY A 1 192 ? -12.560 -4.127 -9.372 1.00 98.50 192 GLY A N 1
ATOM 1453 C CA . GLY A 1 192 ? -12.750 -2.693 -9.554 1.00 98.50 192 GLY A CA 1
ATOM 1454 C C . GLY A 1 192 ? -11.551 -2.004 -10.200 1.00 98.50 192 GLY A C 1
ATOM 1455 O O . GLY A 1 192 ? -10.443 -2.542 -10.253 1.00 98.50 192 GLY A O 1
ATOM 1456 N N . LEU A 1 193 ? -11.788 -0.771 -10.625 1.00 98.88 193 LEU A N 1
ATOM 1457 C CA . LEU A 1 193 ? -10.768 0.231 -10.897 1.00 98.88 193 LEU A CA 1
ATOM 1458 C C . LEU A 1 193 ? -10.630 1.120 -9.657 1.00 98.88 193 LEU A C 1
ATOM 1460 O O . LEU A 1 193 ? -11.641 1.492 -9.061 1.00 98.88 193 LEU A O 1
ATOM 1464 N N . PHE A 1 194 ? -9.419 1.524 -9.297 1.00 98.12 194 PHE A N 1
ATOM 1465 C CA . PHE A 1 194 ? -9.243 2.750 -8.526 1.00 98.12 194 PHE A CA 1
ATOM 1466 C C . PHE A 1 194 ? -8.443 3.777 -9.322 1.00 98.12 194 PHE A C 1
ATOM 1468 O O . PHE A 1 194 ? -7.552 3.426 -10.097 1.00 98.12 194 PHE A O 1
ATOM 1475 N N . LEU A 1 195 ? -8.777 5.049 -9.122 1.00 98.81 195 LEU A N 1
ATOM 1476 C CA . LEU A 1 195 ? -8.071 6.187 -9.700 1.00 98.81 195 LEU A CA 1
ATOM 1477 C C . LEU A 1 195 ? -7.625 7.107 -8.570 1.00 98.81 195 LEU A C 1
ATOM 1479 O O . LEU A 1 195 ? -8.444 7.441 -7.710 1.00 98.81 195 LEU A O 1
ATOM 1483 N N . LYS A 1 196 ? -6.347 7.486 -8.571 1.00 98.31 196 LYS A N 1
ATOM 1484 C CA . LYS A 1 196 ? -5.747 8.334 -7.538 1.00 98.31 196 LYS A CA 1
ATOM 1485 C C . LYS A 1 196 ? -5.276 9.665 -8.111 1.00 98.31 196 LYS A C 1
ATOM 1487 O O . LYS A 1 196 ? -4.589 9.654 -9.130 1.00 98.31 196 LYS A O 1
ATOM 1492 N N . HIS A 1 197 ? -5.658 10.759 -7.454 1.00 98.06 197 HIS A N 1
ATOM 1493 C CA . HIS A 1 197 ? -5.148 12.117 -7.667 1.00 98.06 197 HIS A CA 1
ATOM 1494 C C . HIS A 1 197 ? -5.642 13.037 -6.536 1.00 98.06 197 HIS A C 1
ATOM 1496 O O . HIS A 1 197 ? -6.680 12.759 -5.944 1.00 98.06 197 HIS A O 1
ATOM 1502 N N . TRP A 1 198 ? -4.995 14.184 -6.325 1.00 96.69 198 TRP A N 1
ATOM 1503 C CA . TRP A 1 198 ? -5.500 15.270 -5.468 1.00 96.69 198 TRP A CA 1
ATOM 1504 C C . TRP A 1 198 ? -6.474 16.240 -6.173 1.00 96.69 198 TRP A C 1
ATOM 1506 O O . TRP A 1 198 ? -7.181 17.016 -5.534 1.00 96.69 198 TRP A O 1
ATOM 1516 N N . GLU A 1 199 ? -6.533 16.236 -7.510 1.00 96.94 199 GLU A N 1
ATOM 1517 C CA . GLU A 1 199 ? -7.317 17.186 -8.305 1.00 96.94 199 GLU A CA 1
ATOM 1518 C C . GLU A 1 199 ? -8.536 16.492 -8.905 1.00 96.94 199 GLU A C 1
ATOM 1520 O O . GLU A 1 199 ? -8.435 15.573 -9.717 1.00 96.94 199 GLU A O 1
ATOM 1525 N N . GLN A 1 200 ? -9.724 16.974 -8.541 1.00 97.25 200 GLN A N 1
ATOM 1526 C CA . GLN A 1 200 ? -10.990 16.375 -8.971 1.00 97.25 200 GLN A CA 1
ATOM 1527 C C . GLN A 1 200 ? -11.171 16.417 -10.495 1.00 97.25 200 GLN A C 1
ATOM 1529 O O . GLN A 1 200 ? -11.751 15.500 -11.071 1.00 97.25 200 GLN A O 1
ATOM 1534 N N . GLU A 1 201 ? -10.661 17.463 -11.154 1.00 97.19 201 GLU A N 1
ATOM 1535 C CA . GLU A 1 201 ? -10.761 17.644 -12.609 1.00 97.19 201 GLU A CA 1
ATOM 1536 C C . GLU A 1 201 ? -9.901 16.667 -13.419 1.00 97.19 201 GLU A C 1
ATOM 1538 O O . GLU A 1 201 ? -10.100 16.528 -14.626 1.00 97.19 201 GLU A O 1
ATOM 1543 N N . LYS A 1 202 ? -8.986 15.951 -12.758 1.00 98.00 202 LYS A N 1
ATOM 1544 C CA . LYS A 1 202 ? -8.149 14.916 -13.373 1.00 98.00 202 LYS A CA 1
ATOM 1545 C C . LYS A 1 202 ? -8.846 13.558 -13.430 1.00 98.00 202 LYS A C 1
ATOM 1547 O O . LYS A 1 202 ? -8.372 12.651 -14.111 1.00 98.00 202 LYS A O 1
ATOM 1552 N N . LEU A 1 203 ? -9.977 13.411 -12.742 1.00 98.31 203 LEU A N 1
ATOM 1553 C CA . LEU A 1 203 ? -10.748 12.175 -12.640 1.00 98.31 203 LEU A CA 1
ATOM 1554 C C . LEU A 1 203 ? -12.046 12.253 -13.467 1.00 98.31 203 LEU A C 1
ATOM 1556 O O . LEU A 1 203 ? -12.532 13.348 -13.762 1.00 98.31 203 LEU A O 1
ATOM 1560 N N . PRO A 1 204 ? -12.644 11.106 -13.852 1.00 98.12 204 PRO A N 1
ATOM 1561 C CA . PRO A 1 204 ? -13.797 11.090 -14.745 1.00 98.12 204 PRO A CA 1
ATOM 1562 C C . PRO A 1 204 ? -14.995 11.848 -14.145 1.00 98.12 204 PRO A C 1
ATOM 1564 O O . PRO A 1 204 ? -15.427 11.561 -13.017 1.00 98.12 204 PRO A O 1
ATOM 1567 N N . PRO A 1 205 ? -15.590 12.797 -14.892 1.00 96.25 205 PRO A N 1
ATOM 1568 C CA . PRO A 1 205 ? -16.554 13.735 -14.334 1.00 96.25 205 PRO A CA 1
ATOM 1569 C C . PRO A 1 205 ? -17.863 13.069 -13.905 1.00 96.25 205 PRO A C 1
ATOM 1571 O O . PRO A 1 205 ? -18.471 13.528 -12.936 1.00 96.25 205 PRO A O 1
ATOM 1574 N N . THR A 1 206 ? -18.309 11.985 -14.561 1.00 97.00 206 THR A N 1
ATOM 1575 C CA . THR A 1 206 ? -19.647 11.411 -14.299 1.00 97.00 206 THR A CA 1
ATOM 1576 C C . THR A 1 206 ? -19.678 9.912 -14.023 1.00 97.00 206 THR A C 1
ATOM 1578 O O . THR A 1 206 ? -20.594 9.436 -13.348 1.00 97.00 206 THR A O 1
ATOM 1581 N N . VAL A 1 207 ? -18.702 9.139 -14.503 1.00 97.19 207 VAL A N 1
ATOM 1582 C CA . VAL A 1 207 ? -18.695 7.682 -14.299 1.00 97.19 207 VAL A CA 1
ATOM 1583 C C . VAL A 1 207 ? -18.333 7.349 -12.858 1.00 97.19 207 VAL A C 1
ATOM 1585 O O . VAL A 1 207 ? -17.402 7.918 -12.302 1.00 97.19 207 VAL A O 1
ATOM 1588 N N . ARG A 1 208 ? -19.087 6.431 -12.239 1.00 97.00 208 ARG A N 1
ATOM 1589 C CA . ARG A 1 208 ? -18.869 5.971 -10.853 1.00 97.00 208 ARG A CA 1
ATOM 1590 C C . ARG A 1 208 ? -18.878 4.447 -10.699 1.00 97.00 208 ARG A C 1
ATOM 1592 O O . ARG A 1 208 ? -18.318 3.937 -9.734 1.00 97.00 208 ARG A O 1
ATOM 1599 N N . ASP A 1 209 ? -19.539 3.715 -11.602 1.00 96.88 209 ASP A N 1
ATOM 1600 C CA . ASP A 1 209 ? -19.689 2.259 -11.473 1.00 96.88 209 ASP A CA 1
ATOM 1601 C C . ASP A 1 209 ? -18.337 1.544 -11.548 1.00 96.88 209 ASP A C 1
ATOM 1603 O O . ASP A 1 209 ? -17.597 1.709 -12.512 1.00 96.88 209 ASP A O 1
ATOM 1607 N N . GLY A 1 210 ? -18.046 0.721 -10.540 1.00 97.38 210 GLY A N 1
ATOM 1608 C CA . GLY A 1 210 ? -16.806 -0.048 -10.471 1.00 97.38 210 GLY A CA 1
ATOM 1609 C C . GLY A 1 210 ? -15.547 0.768 -10.175 1.00 97.38 210 GLY A C 1
ATOM 1610 O O . GLY A 1 210 ? -14.467 0.199 -10.306 1.00 97.38 210 GLY A O 1
ATOM 1611 N N . ILE A 1 211 ? -15.669 2.044 -9.783 1.00 98.62 211 ILE A N 1
ATOM 1612 C CA . ILE A 1 211 ? -14.527 2.936 -9.533 1.00 98.62 211 ILE A CA 1
ATOM 1613 C C . ILE A 1 211 ? -14.452 3.341 -8.057 1.00 98.62 211 ILE A C 1
ATOM 1615 O O . ILE A 1 211 ? -15.446 3.794 -7.488 1.00 98.62 211 ILE A O 1
ATOM 1619 N N . LEU A 1 212 ? -13.268 3.207 -7.458 1.00 98.75 212 LEU A N 1
ATOM 1620 C CA . LEU A 1 212 ? -12.878 3.821 -6.187 1.00 98.75 212 LEU A CA 1
ATOM 1621 C C . LEU A 1 212 ? -12.031 5.075 -6.460 1.00 98.75 212 LEU A C 1
ATOM 1623 O O . LEU A 1 212 ? -11.002 4.989 -7.126 1.00 98.75 212 LEU A O 1
ATOM 1627 N N . PHE A 1 213 ? -12.445 6.232 -5.943 1.00 98.81 213 PHE A N 1
ATOM 1628 C CA . PHE A 1 213 ? -11.716 7.497 -6.124 1.00 98.81 213 PHE A CA 1
ATOM 1629 C C . PHE A 1 213 ? -10.835 7.776 -4.910 1.00 98.81 213 PHE A C 1
ATOM 1631 O O . PHE A 1 213 ? -11.352 7.957 -3.805 1.00 98.81 213 PHE A O 1
ATOM 1638 N N . VAL A 1 214 ? -9.522 7.792 -5.105 1.00 98.88 214 VAL A N 1
ATOM 1639 C CA . VAL A 1 214 ? -8.542 7.942 -4.029 1.00 98.88 214 VAL A CA 1
ATOM 1640 C C . VAL A 1 214 ? -7.981 9.357 -4.051 1.00 98.88 214 VAL A C 1
ATOM 1642 O O . VAL A 1 214 ? -7.360 9.749 -5.032 1.00 98.88 214 VAL A O 1
ATOM 1645 N N . ASP A 1 215 ? -8.199 10.091 -2.970 1.00 98.75 215 ASP A N 1
ATOM 1646 C CA . ASP A 1 215 ? -7.546 11.376 -2.736 1.00 98.75 215 ASP A CA 1
ATOM 1647 C C . ASP A 1 215 ? -6.183 11.123 -2.080 1.00 98.75 215 ASP A C 1
ATOM 1649 O O . ASP A 1 215 ? -6.072 10.329 -1.133 1.00 98.75 215 ASP A O 1
ATOM 1653 N N . ASP A 1 216 ? -5.147 11.757 -2.612 1.00 97.56 216 ASP A N 1
ATOM 1654 C CA . ASP A 1 216 ? -3.777 11.682 -2.121 1.00 97.56 216 ASP A CA 1
ATOM 1655 C C . ASP A 1 216 ? -3.149 13.058 -1.846 1.00 97.56 216 ASP A C 1
ATOM 1657 O O . ASP A 1 216 ? -1.922 13.195 -1.813 1.00 97.56 216 ASP A O 1
ATOM 1661 N N . SER A 1 217 ? -3.992 14.064 -1.589 1.00 97.00 217 SER A N 1
ATOM 1662 C CA . SER A 1 217 ? -3.567 15.392 -1.163 1.00 97.00 217 SER A CA 1
ATOM 1663 C C . SER A 1 217 ? -2.648 15.365 0.054 1.00 97.00 217 SER A C 1
ATOM 1665 O O . SER A 1 217 ? -2.758 14.552 0.975 1.00 97.00 217 SER A O 1
ATOM 1667 N N . GLN A 1 218 ? -1.753 16.346 0.074 1.00 95.75 218 GLN A N 1
ATOM 1668 C CA . GLN A 1 218 ? -0.752 16.560 1.109 1.00 95.75 218 GLN A CA 1
ATOM 1669 C C . GLN A 1 218 ? -0.408 18.054 1.197 1.00 95.75 218 GLN A C 1
ATOM 1671 O O . GLN A 1 218 ? -0.893 18.853 0.399 1.00 95.75 218 GLN A O 1
ATOM 1676 N N . ILE A 1 219 ? 0.474 18.447 2.123 1.00 97.19 219 ILE A N 1
ATOM 1677 C CA . ILE A 1 219 ? 0.836 19.861 2.372 1.00 97.19 219 ILE A CA 1
ATOM 1678 C C . ILE A 1 219 ? -0.350 20.628 2.998 1.00 97.19 219 ILE A C 1
ATOM 1680 O O . ILE A 1 219 ? -0.528 21.838 2.848 1.00 97.19 219 ILE A O 1
ATOM 1684 N N . LEU A 1 220 ? -1.160 19.916 3.776 1.00 97.81 220 LEU A N 1
ATOM 1685 C CA . LEU A 1 220 ? -2.320 20.442 4.473 1.00 97.81 220 LEU A CA 1
ATOM 1686 C C . LEU A 1 220 ? -1.886 21.040 5.822 1.00 97.81 220 LEU A C 1
ATOM 1688 O O . LEU A 1 220 ? -1.118 20.426 6.569 1.00 97.81 220 LEU A O 1
ATOM 1692 N N . PRO A 1 221 ? -2.366 22.242 6.192 1.00 97.75 221 PRO A N 1
ATOM 1693 C CA . PRO A 1 221 ? -1.851 22.957 7.361 1.00 97.75 221 PRO A CA 1
ATOM 1694 C C . PRO A 1 221 ? -2.329 22.386 8.708 1.00 97.75 221 PRO A C 1
ATOM 1696 O O . PRO A 1 221 ? -1.750 22.716 9.747 1.00 97.75 221 PRO A O 1
ATOM 1699 N N . SER A 1 222 ? -3.393 21.576 8.721 1.00 98.56 222 SER A N 1
ATOM 1700 C CA . SER A 1 222 ? -3.988 21.002 9.933 1.00 98.56 222 SER A CA 1
ATOM 1701 C C . SER A 1 222 ? -4.915 19.821 9.623 1.00 98.56 222 SER A C 1
ATOM 1703 O O . SER A 1 222 ? -5.328 19.627 8.479 1.00 98.56 222 SER A O 1
ATOM 1705 N N . LEU A 1 223 ? -5.314 19.091 10.674 1.00 98.69 223 LEU A N 1
ATOM 1706 C CA . LEU A 1 223 ? -6.362 18.068 10.598 1.00 98.69 223 LEU A CA 1
ATOM 1707 C C . LEU A 1 223 ? -7.683 18.638 10.057 1.00 98.69 223 LEU A C 1
ATOM 1709 O O . LEU A 1 223 ? -8.286 18.041 9.174 1.00 98.69 223 LEU A O 1
ATOM 1713 N N . ASP A 1 224 ? -8.114 19.806 10.544 1.00 98.75 224 ASP A N 1
ATOM 1714 C CA . ASP A 1 224 ? -9.367 20.430 10.097 1.00 98.75 224 ASP A CA 1
ATOM 1715 C C . ASP A 1 224 ? -9.340 20.770 8.601 1.00 98.75 224 ASP A C 1
ATOM 1717 O O . ASP A 1 224 ? -10.346 20.600 7.915 1.00 98.75 224 ASP A O 1
ATOM 1721 N N . ALA A 1 225 ? -8.191 21.225 8.085 1.00 98.69 225 ALA A N 1
ATOM 1722 C CA . ALA A 1 225 ? -8.029 21.514 6.663 1.00 98.69 225 ALA A CA 1
ATOM 1723 C C . ALA A 1 225 ? -8.112 20.235 5.818 1.00 98.69 225 ALA A C 1
ATOM 1725 O O . ALA A 1 225 ? -8.852 20.211 4.839 1.00 98.69 225 ALA A O 1
ATOM 1726 N N . MET A 1 226 ? -7.439 19.162 6.249 1.00 98.75 226 MET A N 1
ATOM 1727 C CA . MET A 1 226 ? -7.528 17.845 5.608 1.00 98.75 226 MET A CA 1
ATOM 1728 C C . MET A 1 226 ? -8.966 17.327 5.570 1.00 98.75 226 MET A C 1
ATOM 1730 O O . MET A 1 226 ? -9.464 16.932 4.522 1.00 98.75 226 MET A O 1
ATOM 1734 N N . VAL A 1 227 ? -9.665 17.368 6.705 1.00 98.81 227 VAL A N 1
ATOM 1735 C CA . VAL A 1 227 ? -11.051 16.897 6.799 1.00 98.81 227 VAL A CA 1
ATOM 1736 C C . VAL A 1 227 ? -11.986 17.736 5.924 1.00 98.81 227 VAL A C 1
ATOM 1738 O O . VAL A 1 227 ? -12.883 17.181 5.292 1.00 98.81 227 VAL A O 1
ATOM 1741 N N . ALA A 1 228 ? -11.791 19.056 5.859 1.00 98.75 228 ALA A N 1
ATOM 1742 C CA . ALA A 1 228 ? -12.600 19.933 5.015 1.00 98.75 228 ALA A CA 1
ATOM 1743 C C . ALA A 1 228 ? -12.430 19.620 3.519 1.00 98.75 228 ALA A C 1
ATOM 1745 O O . ALA A 1 228 ? -13.429 19.558 2.797 1.00 98.75 228 ALA A O 1
ATOM 1746 N N . GLU A 1 229 ? -11.194 19.392 3.077 1.00 98.69 229 GLU A N 1
ATOM 1747 C CA . GLU A 1 229 ? -10.872 19.032 1.695 1.00 98.69 229 GLU A CA 1
ATOM 1748 C C . GLU A 1 229 ? -11.417 17.648 1.329 1.00 98.69 229 GLU A C 1
ATOM 1750 O O . GLU A 1 229 ? -12.174 17.511 0.369 1.00 98.69 229 GLU A O 1
ATOM 1755 N N . PHE A 1 230 ? -11.169 16.641 2.166 1.00 98.75 230 PHE A N 1
ATOM 1756 C CA . PHE A 1 230 ? -11.665 15.281 1.949 1.00 98.75 230 PHE A CA 1
ATOM 1757 C C . PHE A 1 230 ? -13.197 15.192 1.998 1.00 98.75 230 PHE A C 1
ATOM 1759 O O . PHE A 1 230 ? -13.808 14.369 1.310 1.00 98.75 230 PHE A O 1
ATOM 1766 N N . ALA A 1 231 ? -13.857 16.068 2.761 1.00 98.81 231 ALA A N 1
ATOM 1767 C CA . ALA A 1 231 ? -15.308 16.217 2.713 1.00 98.81 231 ALA A CA 1
ATOM 1768 C C . ALA A 1 231 ? -15.798 16.766 1.367 1.00 98.81 231 ALA A C 1
ATOM 1770 O O . ALA A 1 231 ? -16.868 16.361 0.908 1.00 98.81 231 ALA A O 1
ATOM 1771 N N . GLU A 1 232 ? -15.050 17.671 0.731 1.00 98.69 232 GLU A N 1
ATOM 1772 C CA . GLU A 1 232 ? -15.350 18.128 -0.630 1.00 98.69 232 GLU A CA 1
ATOM 1773 C C . GLU A 1 232 ? -15.119 17.012 -1.648 1.00 98.69 232 GLU A C 1
ATOM 1775 O O . GLU A 1 232 ? -16.016 16.739 -2.444 1.00 98.69 232 GLU A O 1
ATOM 1780 N N . TRP A 1 233 ? -14.006 16.280 -1.545 1.00 98.75 233 TRP A N 1
ATOM 1781 C CA . TRP A 1 233 ? -13.747 15.090 -2.360 1.00 98.75 233 TRP A CA 1
ATOM 1782 C C . TRP A 1 233 ? -14.906 14.085 -2.304 1.00 98.75 233 TRP A C 1
ATOM 1784 O O . TRP A 1 233 ? -15.457 13.666 -3.326 1.00 98.75 233 TRP A O 1
ATOM 1794 N N . GLY A 1 234 ? -15.354 13.760 -1.087 1.00 98.56 234 GLY A N 1
ATOM 1795 C CA . GLY A 1 234 ? -16.504 12.895 -0.849 1.00 98.56 234 GLY A CA 1
ATOM 1796 C C . GLY A 1 234 ? -17.781 13.371 -1.539 1.00 98.56 234 GLY A C 1
ATOM 1797 O O . GLY A 1 234 ? -18.491 12.557 -2.134 1.00 98.56 234 GLY A O 1
ATOM 1798 N N . ARG A 1 235 ? -18.064 14.682 -1.497 1.00 98.50 235 ARG A N 1
ATOM 1799 C CA . ARG A 1 235 ? -19.228 15.290 -2.162 1.00 98.50 235 ARG A CA 1
ATOM 1800 C C . ARG A 1 235 ? -19.128 15.208 -3.684 1.00 98.50 235 ARG A C 1
ATOM 1802 O O . ARG A 1 235 ? -20.115 14.830 -4.313 1.00 98.50 235 ARG A O 1
ATOM 1809 N N . SER A 1 236 ? -17.968 15.504 -4.263 1.00 98.06 236 SER A N 1
ATOM 1810 C CA . SER A 1 236 ? -17.764 15.533 -5.719 1.00 98.06 236 SER A CA 1
ATOM 1811 C C . SER A 1 236 ? -17.921 14.163 -6.381 1.00 98.06 236 SER A C 1
ATOM 1813 O O . SER A 1 236 ? -18.473 14.045 -7.482 1.00 98.06 236 SER A O 1
ATOM 1815 N N . PHE A 1 237 ? -17.500 13.098 -5.695 1.00 98.25 237 PHE A N 1
ATOM 1816 C CA . PHE A 1 237 ? -17.603 11.736 -6.221 1.00 98.25 237 PHE A CA 1
ATOM 1817 C C . PHE A 1 237 ? -18.845 10.976 -5.755 1.00 98.25 237 PHE A C 1
ATOM 1819 O O . PHE A 1 237 ? -19.097 9.879 -6.258 1.00 98.25 237 PHE A O 1
ATOM 1826 N N . ALA A 1 238 ? -19.674 11.547 -4.876 1.00 96.81 238 ALA A N 1
ATOM 1827 C CA . ALA A 1 238 ? -20.927 10.925 -4.458 1.00 96.81 238 ALA A CA 1
ATOM 1828 C C . ALA A 1 238 ? -21.845 10.616 -5.667 1.00 96.81 238 ALA A C 1
ATOM 1830 O O . ALA A 1 238 ? -21.939 11.412 -6.603 1.00 96.81 238 ALA A O 1
ATOM 1831 N N . PRO A 1 239 ? -22.549 9.465 -5.679 1.00 96.06 239 PRO A N 1
ATOM 1832 C CA . PRO A 1 239 ? -22.604 8.433 -4.638 1.00 96.06 239 PRO A CA 1
ATOM 1833 C C . PRO A 1 239 ? -21.482 7.375 -4.726 1.00 96.06 239 PRO A C 1
ATOM 1835 O O . PRO A 1 239 ? -21.558 6.359 -4.035 1.00 96.06 239 PRO A O 1
ATOM 1838 N N . GLY A 1 240 ? -20.478 7.567 -5.586 1.00 97.06 240 GLY A N 1
ATOM 1839 C CA . GLY A 1 240 ? -19.342 6.657 -5.735 1.00 97.06 240 GLY A CA 1
ATOM 1840 C C . GLY A 1 240 ? -18.511 6.531 -4.450 1.00 97.06 240 GLY A C 1
ATOM 1841 O O . GLY A 1 240 ? -18.511 7.449 -3.622 1.00 97.06 240 GLY A O 1
ATOM 1842 N N . PRO A 1 241 ? -17.834 5.388 -4.243 1.00 98.06 241 PRO A N 1
ATOM 1843 C CA . PRO A 1 241 ? -16.972 5.193 -3.088 1.00 98.06 241 PRO A CA 1
ATOM 1844 C C . PRO A 1 241 ? -15.681 6.006 -3.227 1.00 98.06 241 PRO A C 1
ATOM 1846 O O . PRO A 1 241 ? -15.102 6.087 -4.311 1.00 98.06 241 PRO A O 1
ATOM 1849 N N . VAL A 1 242 ? -15.210 6.559 -2.110 1.00 98.81 242 VAL A N 1
ATOM 1850 C CA . VAL A 1 242 ? -13.932 7.283 -2.042 1.00 98.81 242 VAL A CA 1
ATOM 1851 C C . VAL A 1 242 ? -12.986 6.646 -1.030 1.00 98.81 242 VAL A C 1
ATOM 1853 O O . VAL A 1 242 ? -13.424 5.937 -0.120 1.00 98.81 242 VAL A O 1
ATOM 1856 N N . ALA A 1 243 ? -11.692 6.889 -1.175 1.00 98.81 243 ALA A N 1
ATOM 1857 C CA . ALA A 1 243 ? -10.672 6.509 -0.210 1.00 98.81 243 ALA A CA 1
ATOM 1858 C C . ALA A 1 243 ? -9.612 7.603 -0.085 1.00 98.81 243 ALA A C 1
ATOM 1860 O O . ALA A 1 243 ? -9.566 8.515 -0.905 1.00 98.81 243 ALA A O 1
ATOM 1861 N N . PHE A 1 244 ? -8.778 7.503 0.946 1.00 98.88 244 PHE A N 1
ATOM 1862 C CA . PHE A 1 244 ? -7.842 8.566 1.306 1.00 98.88 244 PHE A CA 1
ATOM 1863 C C . PHE A 1 244 ? -6.466 7.999 1.632 1.00 98.88 244 PHE A C 1
ATOM 1865 O O . PHE A 1 244 ? -6.364 7.060 2.431 1.00 98.88 244 PHE A O 1
ATOM 1872 N N . GLN A 1 245 ? -5.420 8.576 1.041 1.00 98.69 245 GLN A N 1
ATOM 1873 C CA . GLN A 1 245 ? -4.045 8.403 1.501 1.00 98.69 245 GLN A CA 1
ATOM 1874 C C . GLN A 1 245 ? -3.698 9.504 2.502 1.00 98.69 245 GLN A C 1
ATOM 1876 O O . GLN A 1 245 ? -3.984 10.675 2.286 1.00 98.69 245 GLN A O 1
ATOM 1881 N N . VAL A 1 246 ? -3.099 9.123 3.628 1.00 98.69 246 VAL A N 1
ATOM 1882 C CA . VAL A 1 246 ? -2.731 10.045 4.709 1.00 98.69 246 VAL A CA 1
ATOM 1883 C C . VAL A 1 246 ? -1.361 9.703 5.278 1.00 98.69 246 VAL A C 1
ATOM 1885 O O . VAL A 1 246 ? -0.828 8.613 5.068 1.00 98.69 246 VAL A O 1
ATOM 1888 N N . GLY A 1 247 ? -0.804 10.625 6.061 1.00 98.25 247 GLY A N 1
ATOM 1889 C CA . GLY A 1 247 ? 0.466 10.415 6.755 1.00 98.25 247 GLY A CA 1
ATOM 1890 C C . GLY A 1 247 ? 1.685 10.890 5.972 1.00 98.25 247 GLY A C 1
ATOM 1891 O O . GLY A 1 247 ? 2.802 10.491 6.290 1.00 98.25 247 GLY A O 1
ATOM 1892 N N . TYR A 1 248 ? 1.517 11.747 4.965 1.00 98.12 248 TYR A N 1
ATOM 1893 C CA . TYR A 1 248 ? 2.644 12.292 4.212 1.00 98.12 248 TYR A CA 1
ATOM 1894 C C . TYR A 1 248 ? 3.652 13.033 5.116 1.00 98.12 248 TYR A C 1
ATOM 1896 O O . TYR A 1 248 ? 3.271 13.620 6.140 1.00 98.12 248 TYR A O 1
ATOM 1904 N N . PRO A 1 249 ? 4.955 13.039 4.759 1.00 97.44 249 PRO A N 1
ATOM 1905 C CA . PRO A 1 249 ? 5.975 13.781 5.502 1.00 97.44 249 PRO A CA 1
ATOM 1906 C C . PRO A 1 249 ? 5.700 15.288 5.599 1.00 97.44 249 PRO A C 1
ATOM 1908 O O . PRO A 1 249 ? 6.063 15.912 6.594 1.00 97.44 249 PRO A O 1
ATOM 1911 N N . SER A 1 250 ? 5.063 15.870 4.583 1.00 97.75 250 SER A N 1
ATOM 1912 C CA . SER A 1 250 ? 4.685 17.287 4.508 1.00 97.75 250 SER A CA 1
ATOM 1913 C C . SER A 1 250 ? 3.653 17.679 5.575 1.00 97.75 250 SER A C 1
ATOM 1915 O O . SER A 1 250 ? 3.757 18.761 6.152 1.00 97.75 250 SER A O 1
ATOM 1917 N N . ASP A 1 251 ? 2.750 16.765 5.932 1.00 98.31 251 ASP A N 1
ATOM 1918 C CA . ASP A 1 251 ? 1.712 16.958 6.959 1.00 98.31 251 ASP A CA 1
ATOM 1919 C C . ASP A 1 251 ? 2.191 16.608 8.377 1.00 98.31 251 ASP A C 1
ATOM 1921 O O . ASP A 1 251 ? 1.541 16.901 9.389 1.00 98.31 251 ASP A O 1
ATOM 1925 N N . ARG A 1 252 ? 3.380 16.003 8.478 1.00 97.88 252 ARG A N 1
ATOM 1926 C CA . ARG A 1 252 ? 3.994 15.574 9.740 1.00 97.88 252 ARG A CA 1
ATOM 1927 C C . ARG A 1 252 ? 4.016 16.625 10.840 1.00 97.88 252 ARG A C 1
ATOM 1929 O O . ARG A 1 252 ? 3.784 16.237 11.987 1.00 97.88 252 ARG A O 1
ATOM 1936 N N . PRO A 1 253 ? 4.267 17.924 10.573 1.00 97.75 253 PRO A N 1
ATOM 1937 C CA . PRO A 1 253 ? 4.330 18.932 11.624 1.00 97.75 253 PRO A CA 1
ATOM 1938 C C . PRO A 1 253 ? 3.102 18.993 12.535 1.00 97.75 253 PRO A C 1
ATOM 1940 O O . PRO A 1 253 ? 3.264 19.382 13.698 1.00 97.75 253 PRO A O 1
ATOM 1943 N N . TRP A 1 254 ? 1.909 18.637 12.042 1.00 98.12 254 TRP A N 1
ATOM 1944 C CA . TRP A 1 254 ? 0.690 18.598 12.849 1.00 98.12 254 TRP A CA 1
ATOM 1945 C C . TRP A 1 254 ? 0.299 17.174 13.249 1.00 98.12 254 TRP A C 1
ATOM 1947 O O . TRP A 1 254 ? 0.010 16.969 14.430 1.00 98.12 254 TRP A O 1
ATOM 1957 N N . TRP A 1 255 ? 0.347 16.181 12.347 1.00 98.25 255 TRP A N 1
ATOM 1958 C CA . TRP A 1 255 ? -0.136 14.842 12.708 1.00 98.25 255 TRP A CA 1
ATOM 1959 C C . TRP A 1 255 ? 0.750 14.168 13.752 1.00 98.25 255 TRP A C 1
ATOM 1961 O O . TRP A 1 255 ? 0.245 13.414 14.577 1.00 98.25 255 TRP A O 1
ATOM 1971 N N . SER A 1 256 ? 2.048 14.494 13.814 1.00 97.50 256 SER A N 1
ATOM 1972 C CA . SER A 1 256 ? 2.956 13.914 14.813 1.00 97.50 256 SER A CA 1
ATOM 1973 C C . SER A 1 256 ? 2.686 14.393 16.245 1.00 97.50 256 SER A C 1
ATOM 1975 O O . SER A 1 256 ? 3.407 14.003 17.161 1.00 97.50 256 SER A O 1
ATOM 1977 N N . ARG A 1 257 ? 1.731 15.312 16.440 1.00 97.44 257 ARG A N 1
ATOM 1978 C CA . ARG A 1 257 ? 1.299 15.810 17.756 1.00 97.44 257 ARG A CA 1
ATOM 1979 C C . ARG A 1 257 ? 0.071 15.069 18.289 1.00 97.44 257 ARG A C 1
ATOM 1981 O O . ARG A 1 257 ? -0.289 15.288 19.443 1.00 97.44 257 ARG A O 1
ATOM 1988 N N . LEU A 1 258 ? -0.568 14.249 17.456 1.00 97.25 258 LEU A N 1
ATOM 1989 C CA . LEU A 1 258 ? -1.692 13.397 17.837 1.00 97.25 258 LEU A CA 1
ATOM 1990 C C . LEU A 1 258 ? -1.188 12.191 18.645 1.00 97.25 258 LEU A C 1
ATOM 1992 O O . LEU A 1 258 ? -0.020 11.809 18.541 1.00 97.25 258 LEU A O 1
ATOM 1996 N N . GLY A 1 259 ? -2.057 11.607 19.468 1.00 97.56 259 GLY A N 1
ATOM 1997 C CA . GLY A 1 259 ? -1.722 10.455 20.307 1.00 97.56 259 GLY A CA 1
ATOM 1998 C C . GLY A 1 259 ? -1.703 9.138 19.528 1.00 97.56 259 GLY A C 1
ATOM 1999 O O . GLY A 1 259 ? -0.781 8.342 19.689 1.00 97.56 259 GLY A O 1
ATOM 2000 N N . ASP A 1 260 ? -2.693 8.925 18.662 1.00 97.88 260 ASP A N 1
ATOM 2001 C CA . ASP A 1 260 ? -2.775 7.813 17.706 1.00 97.88 260 ASP A CA 1
ATOM 2002 C C . ASP A 1 260 ? -3.149 8.383 16.327 1.00 97.88 260 ASP A C 1
ATOM 2004 O O . ASP A 1 260 ? -4.318 8.322 15.933 1.00 97.88 260 ASP A O 1
ATOM 2008 N N . PRO A 1 261 ? -2.182 8.976 15.592 1.00 98.50 261 PRO A N 1
ATOM 2009 C CA . PRO A 1 261 ? -2.468 9.721 14.369 1.00 98.50 261 PRO A CA 1
ATOM 2010 C C . PRO A 1 261 ? -3.329 8.957 13.349 1.00 98.50 261 PRO A C 1
ATOM 2012 O O . PRO A 1 261 ? -4.305 9.541 12.883 1.00 98.50 261 PRO A O 1
ATOM 2015 N N . PRO A 1 262 ? -3.076 7.666 13.031 1.00 98.62 262 PRO A N 1
ATOM 2016 C CA . PRO A 1 262 ? -3.930 6.937 12.093 1.00 98.62 262 PRO A CA 1
ATOM 2017 C C . PRO A 1 262 ? -5.386 6.832 12.543 1.00 98.62 262 PRO A C 1
ATOM 2019 O O . PRO A 1 262 ? -6.285 6.985 11.720 1.00 98.62 262 PRO A O 1
ATOM 2022 N N . ARG A 1 263 ? -5.626 6.586 13.839 1.00 98.69 263 ARG A N 1
ATOM 2023 C CA . ARG A 1 263 ? -6.981 6.486 14.394 1.00 98.69 263 ARG A CA 1
ATOM 2024 C C . ARG A 1 263 ? -7.668 7.844 14.383 1.00 98.69 263 ARG A C 1
ATOM 2026 O O . ARG A 1 263 ? -8.757 7.952 13.838 1.00 98.69 263 ARG A O 1
ATOM 2033 N N . GLU A 1 264 ? -7.031 8.860 14.960 1.00 98.81 264 GLU A N 1
ATOM 2034 C CA . GLU A 1 264 ? -7.626 10.192 15.121 1.00 98.81 264 GLU A CA 1
ATOM 2035 C C . GLU A 1 264 ? -7.929 10.847 13.765 1.00 98.81 264 GLU A C 1
ATOM 2037 O O . GLU A 1 264 ? -9.015 11.394 13.575 1.00 98.81 264 GLU A O 1
ATOM 2042 N N . ILE A 1 265 ? -7.015 10.730 12.792 1.00 98.88 265 ILE A N 1
ATOM 2043 C CA . ILE A 1 265 ? -7.242 11.210 11.421 1.00 98.88 265 ILE A CA 1
ATOM 2044 C C . ILE A 1 265 ? -8.371 10.415 10.759 1.00 98.88 265 ILE A C 1
ATOM 2046 O O . ILE A 1 265 ? -9.308 11.002 10.219 1.00 98.88 265 ILE A O 1
ATOM 2050 N N . GLY A 1 266 ? -8.309 9.082 10.813 1.00 98.75 266 GLY A N 1
ATOM 2051 C CA . GLY A 1 266 ? -9.301 8.232 10.162 1.00 98.75 266 GLY A CA 1
ATOM 2052 C C . GLY A 1 266 ? -10.714 8.428 10.710 1.00 98.75 266 GLY A C 1
ATOM 2053 O O . GLY A 1 266 ? -11.656 8.544 9.933 1.00 98.75 266 GLY A O 1
ATOM 2054 N N . GLU A 1 267 ? -10.881 8.526 12.030 1.00 98.81 267 GLU A N 1
ATOM 2055 C CA . GLU A 1 267 ? -12.181 8.787 12.662 1.00 98.81 267 GLU A CA 1
ATOM 2056 C C . GLU A 1 267 ? -12.754 10.147 12.236 1.00 98.81 267 GLU A C 1
ATOM 2058 O O . GLU A 1 267 ? -13.946 10.238 11.931 1.00 98.81 267 GLU A O 1
ATOM 2063 N N . ALA A 1 268 ? -11.913 11.183 12.145 1.00 98.88 268 ALA A N 1
ATOM 2064 C CA . ALA A 1 268 ? -12.334 12.507 11.696 1.00 98.88 268 ALA A CA 1
ATOM 2065 C C . ALA A 1 268 ? -12.793 12.505 10.225 1.00 98.88 268 ALA A C 1
ATOM 2067 O O . ALA A 1 268 ? -13.836 13.076 9.902 1.00 98.88 268 ALA A O 1
ATOM 2068 N N . ILE A 1 269 ? -12.068 11.808 9.343 1.00 98.81 269 ILE A N 1
ATOM 2069 C CA . ILE A 1 269 ? -12.439 11.656 7.927 1.00 98.81 269 ILE A CA 1
ATOM 2070 C C . ILE A 1 269 ? -13.751 10.879 7.792 1.00 98.81 269 ILE A C 1
ATOM 2072 O O . ILE A 1 269 ? -14.674 11.336 7.121 1.00 98.81 269 ILE A O 1
ATOM 2076 N N . LEU A 1 270 ? -13.873 9.725 8.453 1.00 98.56 270 LEU A N 1
ATOM 2077 C CA . LEU A 1 270 ? -15.069 8.877 8.371 1.00 98.56 270 LEU A CA 1
ATOM 2078 C C . LEU A 1 270 ? -16.324 9.582 8.899 1.00 98.56 270 LEU A C 1
ATOM 2080 O O . LEU A 1 270 ? -17.422 9.337 8.401 1.00 98.56 270 LEU A O 1
ATOM 2084 N N . ALA A 1 271 ? -16.173 10.475 9.881 1.00 98.56 271 ALA A N 1
ATOM 2085 C CA . ALA A 1 271 ? -17.269 11.304 10.370 1.00 98.56 271 ALA A CA 1
ATOM 2086 C C . ALA A 1 271 ? -17.728 12.353 9.339 1.00 98.56 271 ALA A C 1
ATOM 2088 O O . ALA A 1 271 ? -18.916 12.678 9.287 1.00 98.56 271 ALA A O 1
ATOM 2089 N N . ALA A 1 272 ? -16.812 12.878 8.520 1.00 98.69 272 ALA A N 1
ATOM 2090 C CA . ALA A 1 272 ? -17.090 13.926 7.538 1.00 98.69 272 ALA A CA 1
ATOM 2091 C C . ALA A 1 272 ? -17.449 13.396 6.137 1.00 98.69 272 ALA A C 1
ATOM 2093 O O . ALA A 1 272 ? -18.071 14.119 5.354 1.00 98.69 272 ALA A O 1
ATOM 2094 N N . VAL A 1 273 ? -17.086 12.147 5.820 1.00 98.69 273 VAL A N 1
ATOM 2095 C CA . VAL A 1 273 ? -17.188 11.560 4.476 1.00 98.69 273 VAL A CA 1
ATOM 2096 C C . VAL A 1 273 ? -18.007 10.256 4.489 1.00 98.69 273 VAL A C 1
ATOM 2098 O O . VAL A 1 273 ? -17.450 9.162 4.594 1.00 98.69 273 VAL A O 1
ATOM 2101 N N . PRO A 1 274 ? -19.344 10.315 4.331 1.00 97.25 274 PRO A N 1
ATOM 2102 C CA . PRO A 1 274 ? -20.212 9.133 4.441 1.00 97.25 274 PRO A CA 1
ATOM 2103 C C . PRO A 1 274 ? -19.986 8.041 3.382 1.00 97.25 274 PRO A C 1
ATOM 2105 O O . PRO A 1 274 ? -20.374 6.889 3.581 1.00 97.25 274 PRO A O 1
ATOM 2108 N N . ASN A 1 275 ? -19.404 8.390 2.234 1.00 97.75 275 ASN A N 1
ATOM 2109 C CA . ASN A 1 275 ? -19.056 7.463 1.154 1.00 97.75 275 ASN A CA 1
ATOM 2110 C C . ASN A 1 275 ? -17.595 6.981 1.206 1.00 97.75 275 ASN A C 1
ATOM 2112 O O . ASN A 1 275 ? -17.169 6.289 0.280 1.00 97.75 275 ASN A O 1
ATOM 2116 N N . ALA A 1 276 ? -16.846 7.289 2.270 1.00 98.44 276 ALA A N 1
ATOM 2117 C CA . ALA A 1 276 ? -15.504 6.760 2.479 1.00 98.44 276 ALA A CA 1
ATOM 2118 C C . ALA A 1 276 ? -15.537 5.236 2.653 1.00 98.44 276 ALA A C 1
ATOM 2120 O O . ALA A 1 276 ? -16.302 4.705 3.462 1.00 98.44 276 ALA A O 1
ATOM 2121 N N . ARG A 1 277 ? -14.713 4.527 1.878 1.00 98.12 277 ARG A N 1
ATOM 2122 C CA . ARG A 1 277 ? -14.620 3.061 1.862 1.00 98.12 277 ARG A CA 1
ATOM 2123 C C . ARG A 1 277 ? -13.235 2.516 2.141 1.00 98.12 277 ARG A C 1
ATOM 2125 O O . ARG A 1 277 ? -13.173 1.341 2.495 1.00 98.12 277 ARG A O 1
ATOM 2132 N N . ALA A 1 278 ? -12.180 3.324 2.053 1.00 98.56 278 ALA A N 1
ATOM 2133 C CA . ALA A 1 278 ? -10.868 2.910 2.528 1.00 98.56 278 ALA A CA 1
ATOM 2134 C C . ALA A 1 278 ? -9.998 4.064 3.054 1.00 98.56 278 ALA A C 1
ATOM 2136 O O . ALA A 1 278 ? -10.165 5.216 2.653 1.00 98.56 278 ALA A O 1
ATOM 2137 N N . LEU A 1 279 ? -9.071 3.735 3.956 1.00 98.81 279 LEU A N 1
ATOM 2138 C CA . LEU A 1 279 ? -8.059 4.633 4.516 1.00 98.81 279 LEU A CA 1
ATOM 2139 C C . LEU A 1 279 ? -6.676 3.977 4.419 1.00 98.81 279 LEU A C 1
ATOM 2141 O O . LEU A 1 279 ? -6.491 2.850 4.887 1.00 98.81 279 LEU A O 1
ATOM 2145 N N . PHE A 1 280 ? -5.696 4.686 3.866 1.00 98.88 280 PHE A N 1
ATOM 2146 C CA . PHE A 1 280 ? -4.348 4.168 3.651 1.00 98.88 280 PHE A CA 1
ATOM 2147 C C . PHE A 1 280 ? -3.301 5.086 4.278 1.00 98.88 280 PHE A C 1
ATOM 2149 O O . PHE A 1 280 ? -3.194 6.255 3.920 1.00 98.88 280 PHE A O 1
ATOM 2156 N N . TRP A 1 281 ? -2.491 4.555 5.191 1.00 98.81 281 TRP A N 1
ATOM 2157 C CA . TRP A 1 281 ? -1.288 5.247 5.648 1.00 98.81 281 TRP A CA 1
ATOM 2158 C C . TRP A 1 281 ? -0.160 5.077 4.624 1.00 98.81 281 TRP A C 1
ATOM 2160 O O . TRP A 1 281 ? 0.112 3.955 4.189 1.00 98.81 281 TRP A O 1
ATOM 2170 N N . VAL A 1 282 ? 0.513 6.158 4.237 1.00 98.38 282 VAL A N 1
ATOM 2171 C CA . VAL A 1 282 ? 1.587 6.093 3.234 1.00 98.38 282 VAL A CA 1
ATOM 2172 C C . VAL A 1 282 ? 2.888 5.510 3.792 1.00 98.38 282 VAL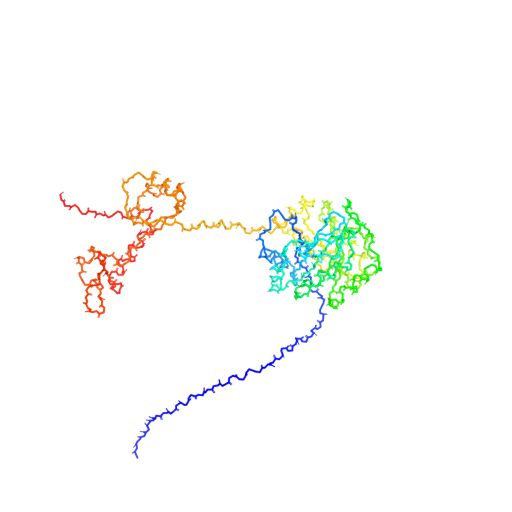 A C 1
ATOM 2174 O O . VAL A 1 282 ? 3.300 5.767 4.925 1.00 98.38 282 VAL A O 1
ATOM 2177 N N . ASP A 1 283 ? 3.579 4.740 2.962 1.00 97.31 283 ASP A N 1
ATOM 2178 C CA . ASP A 1 283 ? 4.873 4.110 3.232 1.00 97.31 283 ASP A CA 1
ATOM 2179 C C . ASP A 1 283 ? 6.016 5.082 3.560 1.00 97.31 283 ASP A C 1
ATOM 2181 O O . ASP A 1 283 ? 6.933 4.705 4.291 1.00 97.31 283 ASP A O 1
ATOM 2185 N N . PHE A 1 284 ? 5.953 6.340 3.114 1.00 96.81 284 PHE A N 1
ATOM 2186 C CA . PHE A 1 284 ? 6.978 7.354 3.412 1.00 96.81 284 PHE A CA 1
ATOM 2187 C C . PHE A 1 284 ? 7.218 7.578 4.914 1.00 96.81 284 PHE A C 1
ATOM 2189 O O . PHE A 1 284 ? 8.327 7.922 5.329 1.00 96.81 284 PHE A O 1
ATOM 2196 N N . THR A 1 285 ? 6.186 7.395 5.741 1.00 97.25 285 THR A N 1
ATOM 2197 C CA . THR A 1 285 ? 6.247 7.605 7.199 1.00 97.25 285 THR A CA 1
ATOM 2198 C C . THR A 1 285 ? 5.744 6.396 7.984 1.00 97.25 285 THR A C 1
ATOM 2200 O O . THR A 1 285 ? 5.692 6.431 9.215 1.00 97.25 285 THR A O 1
ATOM 2203 N N . VAL A 1 286 ? 5.412 5.292 7.307 1.00 96.56 286 VAL A N 1
ATOM 2204 C CA . VAL A 1 286 ? 4.845 4.100 7.950 1.00 96.56 286 VAL A CA 1
ATOM 2205 C C . VAL A 1 286 ? 5.768 3.527 9.024 1.00 96.56 286 VAL A C 1
ATOM 2207 O O . VAL A 1 286 ? 5.289 3.111 10.071 1.00 96.56 286 VAL A O 1
ATOM 2210 N N . ASN A 1 287 ? 7.094 3.578 8.841 1.00 94.50 287 ASN A N 1
ATOM 2211 C CA . ASN A 1 287 ? 8.043 3.112 9.858 1.00 94.50 287 ASN A CA 1
ATOM 2212 C C . ASN A 1 287 ? 8.112 4.027 11.099 1.00 94.50 287 ASN A C 1
ATOM 2214 O O . ASN A 1 287 ? 8.677 3.612 12.107 1.00 94.50 287 ASN A O 1
ATOM 2218 N N . GLU A 1 288 ? 7.592 5.257 11.050 1.00 93.94 288 GLU A N 1
ATOM 2219 C CA . GLU A 1 288 ? 7.514 6.137 12.227 1.00 93.94 288 GLU A CA 1
ATOM 2220 C C . GLU A 1 288 ? 6.299 5.804 13.094 1.00 93.94 288 GLU A C 1
ATOM 2222 O O . GLU A 1 288 ? 6.373 5.859 14.319 1.00 93.94 288 GLU A O 1
ATOM 2227 N N . VAL A 1 289 ? 5.193 5.439 12.448 1.00 95.00 289 VAL A N 1
ATOM 2228 C CA . VAL A 1 289 ? 3.911 5.170 13.109 1.00 95.00 289 VAL A CA 1
ATOM 2229 C C . VAL A 1 289 ? 3.745 3.697 13.469 1.00 95.00 289 VAL A C 1
ATOM 2231 O O . VAL A 1 289 ? 3.205 3.360 14.520 1.00 95.00 289 VAL A O 1
ATOM 2234 N N . PHE A 1 290 ? 4.271 2.821 12.623 1.00 94.94 290 PHE A N 1
ATOM 2235 C CA . PHE A 1 290 ? 4.319 1.379 12.799 1.00 94.94 290 PHE A CA 1
ATOM 2236 C C . PHE A 1 290 ? 5.789 0.955 12.777 1.00 94.94 290 PHE A C 1
ATOM 2238 O O . PHE A 1 290 ? 6.268 0.430 11.765 1.00 94.94 290 PHE A O 1
ATOM 2245 N N . PRO A 1 291 ? 6.563 1.213 13.843 1.00 91.94 291 PRO A N 1
ATOM 2246 C CA . PRO A 1 291 ? 7.989 0.933 13.834 1.00 91.94 291 PRO A CA 1
ATOM 2247 C C . PRO A 1 291 ? 8.245 -0.548 13.552 1.00 91.94 291 PRO A C 1
ATOM 2249 O O . PRO A 1 291 ? 7.583 -1.413 14.141 1.00 91.94 291 PRO A O 1
ATOM 2252 N N . PRO A 1 292 ? 9.179 -0.890 12.642 1.00 87.56 292 PRO A N 1
ATOM 2253 C CA . PRO A 1 292 ? 9.594 -2.274 12.509 1.00 87.56 292 PRO A CA 1
ATOM 2254 C C . PRO A 1 292 ? 10.087 -2.750 13.869 1.00 87.56 292 PRO A C 1
ATOM 2256 O O . PRO A 1 292 ? 10.649 -1.964 14.638 1.00 87.56 292 PRO A O 1
ATOM 2259 N N . GLU A 1 293 ? 9.888 -4.034 14.168 1.00 80.31 293 GLU A N 1
ATOM 2260 C CA . GLU A 1 293 ? 10.554 -4.592 15.341 1.00 80.31 293 GLU A CA 1
ATOM 2261 C C . GLU A 1 293 ? 12.047 -4.247 15.260 1.00 80.31 293 GLU A C 1
ATOM 2263 O O . GLU A 1 293 ? 12.614 -4.247 14.149 1.00 80.31 293 GLU A O 1
ATOM 2268 N N . PRO A 1 294 ? 12.684 -3.889 16.395 1.00 62.84 294 PRO A N 1
ATOM 2269 C CA . PRO A 1 294 ? 14.129 -3.769 16.428 1.00 62.84 294 PRO A CA 1
ATOM 2270 C C . PRO A 1 294 ? 14.663 -5.017 15.747 1.00 62.84 294 PRO A C 1
ATOM 2272 O O . PRO A 1 294 ? 14.208 -6.111 16.087 1.00 62.84 294 PRO A O 1
ATOM 2275 N N . LEU A 1 295 ? 15.546 -4.861 14.752 1.00 50.19 295 LEU A N 1
ATOM 2276 C CA . LEU A 1 295 ? 16.221 -6.020 14.180 1.00 50.19 295 LEU A CA 1
ATOM 2277 C C . LEU A 1 295 ? 16.737 -6.790 15.388 1.00 50.19 295 LEU A C 1
ATOM 2279 O O . LEU A 1 295 ? 17.585 -6.266 16.114 1.00 50.19 295 LEU A O 1
ATOM 2283 N N . ALA A 1 296 ? 16.181 -7.973 15.656 1.00 47.22 296 ALA A N 1
ATOM 2284 C CA . ALA A 1 296 ? 16.847 -8.906 16.531 1.00 47.22 296 ALA A CA 1
ATOM 2285 C C . ALA A 1 296 ? 18.219 -9.020 15.887 1.00 47.22 296 ALA A C 1
ATOM 2287 O O . ALA A 1 296 ? 18.307 -9.494 14.753 1.00 47.22 296 ALA A O 1
ATOM 2288 N N . ALA A 1 297 ? 19.245 -8.435 16.518 1.00 46.09 297 ALA A N 1
ATOM 2289 C CA . ALA A 1 297 ? 20.605 -8.551 16.036 1.00 46.09 297 ALA A CA 1
ATOM 2290 C C . ALA A 1 297 ? 20.765 -10.042 15.797 1.00 46.09 297 ALA A C 1
ATOM 2292 O O . ALA A 1 297 ? 20.599 -10.814 16.744 1.00 46.09 297 ALA A O 1
ATOM 2293 N N . THR A 1 298 ? 20.897 -10.452 14.533 1.00 47.97 298 THR A N 1
ATOM 2294 C CA . THR A 1 298 ? 21.013 -11.865 14.202 1.00 47.97 298 THR A CA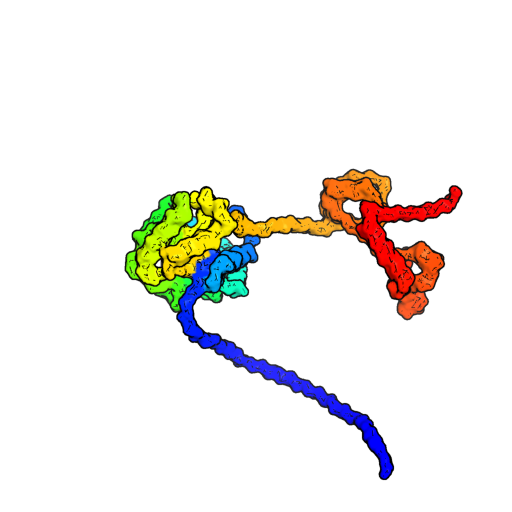 1
ATOM 2295 C C . THR A 1 298 ? 22.164 -12.341 15.055 1.00 47.97 298 THR A C 1
ATOM 2297 O O . THR A 1 298 ? 23.284 -11.860 14.852 1.00 47.97 298 THR A O 1
ATOM 2300 N N . LYS A 1 299 ? 21.875 -13.144 16.091 1.00 54.12 299 LYS A N 1
ATOM 2301 C CA . LYS A 1 299 ? 22.921 -13.589 17.003 1.00 54.12 299 LYS A CA 1
ATOM 2302 C C . LYS A 1 299 ? 23.992 -14.190 16.100 1.00 54.12 299 LYS A C 1
ATOM 2304 O O . LYS A 1 299 ? 23.634 -15.033 15.269 1.00 54.12 299 LYS A O 1
ATOM 2309 N N . PRO A 1 300 ? 25.245 -13.707 16.165 1.00 61.34 300 PRO A N 1
ATOM 2310 C CA . PRO A 1 300 ? 26.290 -14.273 15.336 1.00 61.34 300 PRO A CA 1
ATOM 2311 C C . PRO A 1 300 ? 26.290 -15.794 15.547 1.00 61.34 300 PRO A C 1
ATOM 2313 O O . PRO A 1 300 ? 25.974 -16.250 16.653 1.00 61.34 300 PRO A O 1
ATOM 2316 N N . PRO A 1 301 ? 26.556 -16.589 14.496 1.00 74.94 301 PRO A N 1
ATOM 2317 C CA . PRO A 1 301 ? 26.577 -18.037 14.630 1.00 74.94 301 PRO A CA 1
ATOM 2318 C C . PRO A 1 301 ? 27.504 -18.424 15.784 1.00 74.94 301 PRO A C 1
ATOM 2320 O O . PRO A 1 301 ? 28.586 -17.857 15.928 1.00 74.94 301 PRO A O 1
ATOM 2323 N N . ILE A 1 302 ? 27.072 -19.376 16.614 1.00 86.00 302 ILE A N 1
ATOM 2324 C CA . ILE A 1 302 ? 27.866 -19.845 17.751 1.00 86.00 302 ILE A CA 1
ATOM 2325 C C . ILE A 1 302 ? 29.099 -20.567 17.206 1.00 86.00 302 ILE A C 1
ATOM 2327 O O . ILE A 1 302 ? 29.013 -21.707 16.748 1.00 86.00 302 ILE A O 1
ATOM 2331 N N . VAL A 1 303 ? 30.254 -19.911 17.286 1.00 92.25 303 VAL A N 1
ATOM 2332 C CA . VAL A 1 303 ? 31.562 -20.523 17.045 1.00 92.25 303 VAL A CA 1
ATOM 2333 C C . VAL A 1 303 ? 32.214 -20.715 18.406 1.00 92.25 303 VAL A C 1
ATOM 2335 O O . VAL A 1 303 ? 32.683 -19.766 19.036 1.00 92.25 303 VAL A O 1
ATOM 2338 N N . GLY A 1 304 ? 32.139 -21.951 18.898 1.00 93.69 304 GLY A N 1
ATOM 2339 C CA . GLY A 1 304 ? 32.426 -22.286 20.288 1.00 93.69 304 GLY A CA 1
ATOM 2340 C C . GLY A 1 304 ? 33.780 -22.953 20.521 1.00 93.69 304 GLY A C 1
ATOM 2341 O O . GLY A 1 304 ? 34.204 -23.795 19.733 1.00 93.69 304 GLY A O 1
ATOM 2342 N N . VAL A 1 305 ? 34.408 -22.664 21.663 1.00 96.31 305 VAL A N 1
ATOM 2343 C CA . VAL A 1 305 ? 35.554 -23.422 22.201 1.00 96.31 305 VAL A CA 1
ATOM 2344 C C . VAL A 1 305 ? 35.206 -24.039 23.551 1.00 96.31 305 VAL A C 1
ATOM 2346 O O . VAL A 1 305 ? 34.459 -23.458 24.331 1.00 96.31 305 VAL A O 1
ATOM 2349 N N . LYS A 1 306 ? 35.743 -25.224 23.847 1.00 96.75 306 LYS A N 1
ATOM 2350 C CA . LYS A 1 306 ? 35.566 -25.901 25.136 1.00 96.75 306 LYS A CA 1
ATOM 2351 C C . LYS A 1 306 ? 36.858 -25.829 25.946 1.00 96.75 306 LYS A C 1
ATOM 2353 O O . LYS A 1 306 ? 37.892 -26.283 25.466 1.00 96.75 306 LYS A O 1
ATOM 2358 N N . ILE A 1 307 ? 36.804 -25.289 27.163 1.00 96.12 307 ILE A N 1
ATOM 2359 C CA . ILE A 1 307 ? 37.985 -25.063 28.006 1.00 96.12 307 ILE A CA 1
ATOM 2360 C C . ILE A 1 307 ? 37.668 -25.313 29.484 1.00 96.12 307 ILE A C 1
ATOM 2362 O O . ILE A 1 307 ? 36.677 -24.829 30.017 1.00 96.12 307 ILE A O 1
ATOM 2366 N N . TYR A 1 308 ? 38.495 -26.105 30.160 1.00 90.62 308 TYR A N 1
ATOM 2367 C CA . TYR A 1 308 ? 38.249 -26.502 31.552 1.00 90.62 308 TYR A CA 1
ATOM 2368 C C . TYR A 1 308 ? 39.138 -25.765 32.556 1.00 90.62 308 TYR A C 1
ATOM 2370 O O . TYR A 1 308 ? 38.669 -25.421 33.635 1.00 90.62 308 TYR A O 1
ATOM 2378 N N . ASP A 1 309 ? 40.391 -25.507 32.183 1.00 91.81 309 ASP A N 1
ATOM 2379 C CA . ASP A 1 309 ? 41.383 -24.777 32.973 1.00 91.81 309 ASP A CA 1
ATOM 2380 C C . ASP A 1 309 ? 42.291 -23.984 32.020 1.00 91.81 309 ASP A C 1
ATOM 2382 O O . ASP A 1 309 ? 42.518 -24.395 30.878 1.00 91.81 309 ASP A O 1
ATOM 2386 N N . TYR A 1 310 ? 42.795 -22.843 32.484 1.00 95.00 310 TYR A N 1
ATOM 2387 C CA . TYR A 1 310 ? 43.768 -22.021 31.774 1.00 95.00 310 TYR A CA 1
ATOM 2388 C C . TYR A 1 310 ? 44.522 -21.114 32.746 1.00 95.00 310 TYR A C 1
ATOM 2390 O O . TYR A 1 310 ? 43.923 -20.296 33.440 1.00 95.00 310 TYR A O 1
ATOM 2398 N N . LYS A 1 311 ? 45.851 -21.215 32.766 1.00 93.56 311 LYS A N 1
ATOM 2399 C CA . LYS A 1 311 ? 46.720 -20.451 33.682 1.00 93.56 311 LYS A CA 1
ATOM 2400 C C . LYS A 1 311 ? 47.600 -19.413 32.976 1.00 93.56 311 LYS A C 1
ATOM 2402 O O . LYS A 1 311 ? 48.478 -18.840 33.609 1.00 93.56 311 LYS A O 1
ATOM 2407 N N . GLY A 1 312 ? 47.409 -19.230 31.670 1.00 93.56 312 GLY A N 1
ATOM 2408 C CA . GLY A 1 312 ? 48.178 -18.285 30.861 1.00 93.56 312 GLY A CA 1
ATOM 2409 C C . GLY A 1 312 ? 47.588 -16.875 30.860 1.00 93.56 312 GLY A C 1
ATOM 2410 O O . GLY A 1 312 ? 46.722 -16.539 31.666 1.00 93.56 312 GLY A O 1
ATOM 2411 N N . ASP A 1 313 ? 48.047 -16.069 29.907 1.00 96.06 313 ASP A N 1
ATOM 2412 C CA . ASP A 1 313 ? 47.565 -14.708 29.678 1.00 96.06 313 ASP A CA 1
ATOM 2413 C C . ASP A 1 313 ? 46.168 -14.715 29.033 1.00 96.06 313 ASP A C 1
ATOM 2415 O O . ASP A 1 313 ? 45.984 -15.141 27.889 1.00 96.06 313 ASP A O 1
ATOM 2419 N N . LEU A 1 314 ? 45.174 -14.247 29.788 1.00 96.50 314 LEU A N 1
ATOM 2420 C CA . LEU A 1 314 ? 43.784 -14.179 29.345 1.00 96.50 314 LEU A CA 1
ATOM 2421 C C . LEU A 1 314 ? 43.585 -13.188 28.196 1.00 96.50 314 LEU A C 1
ATOM 2423 O O . LEU A 1 314 ? 42.812 -13.472 27.288 1.00 96.50 314 LEU A O 1
ATOM 2427 N N . GLU A 1 315 ? 44.290 -12.060 28.180 1.00 95.38 315 GLU A N 1
ATOM 2428 C CA . GLU A 1 315 ? 44.149 -11.086 27.094 1.00 95.38 315 GLU A CA 1
ATOM 2429 C C . GLU A 1 315 ? 44.629 -11.692 25.775 1.00 95.38 315 GLU A C 1
ATOM 2431 O O . GLU A 1 315 ? 43.945 -11.609 24.754 1.00 95.38 315 GLU A O 1
ATOM 2436 N N . ALA A 1 316 ? 45.775 -12.379 25.812 1.00 95.81 316 ALA A N 1
ATOM 2437 C CA . ALA A 1 316 ? 46.322 -13.064 24.648 1.00 95.81 316 ALA A CA 1
ATOM 2438 C C . ALA A 1 316 ? 45.392 -14.185 24.150 1.00 95.81 316 ALA A C 1
ATOM 2440 O O . ALA A 1 316 ? 45.194 -14.331 22.941 1.00 95.81 316 ALA A O 1
ATOM 2441 N N . LEU A 1 317 ? 44.790 -14.948 25.070 1.00 97.12 317 LEU A N 1
ATOM 2442 C CA . LEU A 1 317 ? 43.836 -16.010 24.749 1.00 97.12 317 LEU A CA 1
ATOM 2443 C C . LEU A 1 317 ? 42.590 -15.469 24.033 1.00 97.12 317 LEU A C 1
ATOM 2445 O O . LEU A 1 317 ? 42.221 -15.970 22.971 1.00 97.12 317 LEU A O 1
ATOM 2449 N N . PHE A 1 318 ? 41.945 -14.447 24.594 1.00 96.44 318 PHE A N 1
ATOM 2450 C CA . PHE A 1 318 ? 40.717 -13.894 24.022 1.00 96.44 318 PHE A CA 1
ATOM 2451 C C . PHE A 1 318 ? 40.981 -13.105 22.732 1.00 96.44 318 PHE A C 1
ATOM 2453 O O . PHE A 1 318 ? 40.163 -13.137 21.813 1.00 96.44 318 PHE A O 1
ATOM 2460 N N . GLU A 1 319 ? 42.146 -12.469 22.598 1.00 93.06 319 GLU A N 1
ATOM 2461 C CA . GLU A 1 319 ? 42.574 -11.875 21.329 1.00 93.06 319 GLU A CA 1
ATOM 2462 C C . GLU A 1 319 ? 42.760 -12.944 20.241 1.00 93.06 319 GLU A C 1
ATOM 2464 O O . GLU A 1 319 ? 42.354 -12.748 19.092 1.00 93.06 319 GLU A O 1
ATOM 2469 N N . GLN A 1 320 ? 43.321 -14.105 20.591 1.00 95.88 320 GLN A N 1
ATOM 2470 C CA . GLN A 1 320 ? 43.412 -15.234 19.670 1.00 95.88 320 GLN A CA 1
ATOM 2471 C C . GLN A 1 320 ? 42.022 -15.751 19.275 1.00 95.88 320 GLN A C 1
ATOM 2473 O O . GLN A 1 320 ? 41.779 -15.996 18.093 1.00 95.88 320 GLN A O 1
ATOM 2478 N N . TRP A 1 321 ? 41.097 -15.881 20.228 1.00 96.69 321 TRP A N 1
ATOM 2479 C CA . TRP A 1 321 ? 39.713 -16.283 19.956 1.00 96.69 321 TRP A CA 1
ATOM 2480 C C . TRP A 1 321 ? 39.010 -15.326 19.003 1.00 96.69 321 TRP A C 1
ATOM 2482 O O . TRP A 1 321 ? 38.434 -15.768 18.009 1.00 96.69 321 TRP A O 1
ATOM 2492 N N . ARG A 1 322 ? 39.158 -14.020 19.230 1.00 91.75 322 ARG A N 1
ATOM 2493 C CA . ARG A 1 322 ? 38.622 -12.979 18.353 1.00 91.75 322 ARG A CA 1
ATOM 2494 C C . ARG A 1 322 ? 39.143 -13.112 16.921 1.00 91.75 322 ARG A C 1
ATOM 2496 O O . ARG A 1 322 ? 38.358 -13.047 15.980 1.00 91.75 322 ARG A O 1
ATOM 2503 N N . ARG A 1 323 ? 40.449 -13.350 16.738 1.00 91.81 323 ARG A N 1
ATOM 2504 C CA . ARG A 1 323 ? 41.057 -13.560 15.405 1.00 91.81 323 ARG A CA 1
ATOM 2505 C C . ARG A 1 323 ? 40.552 -14.817 14.703 1.00 91.81 323 ARG A C 1
ATOM 2507 O O . ARG A 1 323 ? 40.497 -14.839 13.479 1.00 91.81 323 ARG A O 1
ATOM 2514 N N . LEU A 1 324 ? 40.204 -15.848 15.469 1.00 92.12 324 LEU A N 1
ATOM 2515 C CA . LEU A 1 324 ? 39.650 -17.105 14.961 1.00 92.12 324 LEU A CA 1
ATOM 2516 C C . LEU A 1 324 ? 38.124 -17.057 14.773 1.00 92.12 324 LEU A C 1
ATOM 2518 O O . LEU A 1 324 ? 37.543 -18.046 14.333 1.00 92.12 324 LEU A O 1
ATOM 2522 N N . GLY A 1 325 ? 37.475 -15.935 15.102 1.00 90.12 325 GLY A N 1
ATOM 2523 C CA . GLY A 1 325 ? 36.023 -15.791 15.019 1.00 90.12 325 GLY A CA 1
ATOM 2524 C C . GLY A 1 325 ? 35.261 -16.590 16.078 1.00 90.12 325 GLY A C 1
ATOM 2525 O O . GLY A 1 325 ? 34.088 -16.877 15.875 1.00 90.12 325 GLY A O 1
ATOM 2526 N N . ILE A 1 326 ? 35.905 -16.967 17.187 1.00 94.56 326 ILE A N 1
ATOM 2527 C CA . ILE A 1 326 ? 35.251 -17.634 18.318 1.00 94.56 326 ILE A CA 1
ATOM 2528 C C . ILE A 1 326 ? 34.409 -16.601 19.068 1.00 94.56 326 ILE A C 1
ATOM 2530 O O . ILE A 1 326 ? 34.922 -15.588 19.537 1.00 94.56 326 ILE A O 1
ATOM 2534 N N . THR A 1 327 ? 33.117 -16.882 19.195 1.00 91.94 327 THR A N 1
ATOM 2535 C CA . THR A 1 327 ? 32.122 -16.004 19.831 1.00 91.94 327 THR A CA 1
ATOM 2536 C C . THR A 1 327 ? 31.655 -16.532 21.183 1.00 91.94 327 THR A C 1
ATOM 2538 O O . THR A 1 327 ? 30.969 -15.830 21.926 1.00 91.94 327 THR A O 1
ATOM 2541 N N . THR A 1 328 ? 31.974 -17.790 21.498 1.00 95.50 328 THR A N 1
ATOM 2542 C CA . THR A 1 328 ? 31.384 -18.510 22.628 1.00 95.50 328 THR A CA 1
ATOM 2543 C C . THR A 1 328 ? 32.400 -19.447 23.282 1.00 95.50 328 THR A C 1
ATOM 2545 O O . THR A 1 328 ? 33.153 -20.140 22.599 1.00 95.50 328 THR A O 1
ATOM 2548 N N . ALA A 1 329 ? 32.400 -19.531 24.612 1.00 96.38 329 ALA A N 1
ATOM 2549 C CA . ALA A 1 329 ? 33.235 -20.460 25.367 1.00 96.38 329 ALA A CA 1
ATOM 2550 C C . ALA A 1 329 ? 32.399 -21.342 26.308 1.00 96.38 329 ALA A C 1
ATOM 2552 O O . ALA A 1 329 ? 31.664 -20.855 27.166 1.00 96.38 329 ALA A O 1
ATOM 2553 N N . PHE A 1 330 ? 32.556 -22.658 26.172 1.00 96.94 330 PHE A N 1
ATOM 2554 C CA . PHE A 1 330 ? 32.045 -23.670 27.090 1.00 96.94 330 PHE A CA 1
ATOM 2555 C C . PHE A 1 330 ? 33.102 -23.924 28.165 1.00 96.94 330 PHE A C 1
ATOM 2557 O O . PHE A 1 330 ? 34.126 -24.558 27.902 1.00 96.94 330 PHE A O 1
ATOM 2564 N N . VAL A 1 331 ? 32.869 -23.398 29.362 1.00 95.75 331 VAL A N 1
ATOM 2565 C CA . VAL A 1 331 ? 33.876 -23.241 30.414 1.00 95.75 331 VAL A CA 1
ATOM 2566 C C . VAL A 1 331 ? 33.624 -24.172 31.596 1.00 95.75 331 VAL A C 1
ATOM 2568 O O . VAL A 1 331 ? 32.492 -24.326 32.042 1.00 95.75 331 VAL A O 1
ATOM 2571 N N . GLY A 1 332 ? 34.671 -24.798 32.134 1.00 92.75 332 GLY A N 1
ATOM 2572 C CA . GLY A 1 332 ? 34.580 -25.516 33.411 1.00 92.75 332 GLY A CA 1
ATOM 2573 C C . GLY A 1 332 ? 34.177 -24.580 34.559 1.00 92.75 332 GLY A C 1
ATOM 2574 O O . GLY A 1 332 ? 34.528 -23.402 34.539 1.00 92.75 332 GLY A O 1
ATOM 2575 N N . ALA A 1 333 ? 33.462 -25.097 35.564 1.00 88.69 333 ALA A N 1
ATOM 2576 C CA . ALA A 1 333 ? 32.965 -24.297 36.690 1.00 88.69 333 ALA A CA 1
ATOM 2577 C C . ALA A 1 333 ? 34.077 -23.535 37.435 1.00 88.69 333 ALA A C 1
ATOM 2579 O O . ALA A 1 333 ? 33.885 -22.370 37.764 1.00 88.69 333 ALA A O 1
ATOM 2580 N N . ASP A 1 334 ? 35.253 -24.143 37.624 1.00 88.31 334 ASP A N 1
ATOM 2581 C CA . ASP A 1 334 ? 36.393 -23.496 38.291 1.00 88.31 334 ASP A CA 1
ATOM 2582 C C . ASP A 1 334 ? 36.899 -22.268 37.510 1.00 88.31 334 ASP A C 1
ATOM 2584 O O . ASP A 1 334 ? 37.124 -21.203 38.082 1.00 88.31 334 ASP A O 1
ATOM 2588 N N . LEU A 1 335 ? 37.035 -22.386 36.184 1.00 91.50 335 LEU A N 1
ATOM 2589 C CA . LEU A 1 335 ? 37.476 -21.290 35.317 1.00 91.50 335 LEU A CA 1
ATOM 2590 C C . LEU A 1 335 ? 36.397 -20.209 35.183 1.00 91.50 335 LEU A C 1
ATOM 2592 O O . LEU A 1 335 ? 36.700 -19.022 35.286 1.00 91.50 335 LEU A O 1
ATOM 2596 N N . ALA A 1 336 ? 35.134 -20.622 35.038 1.00 90.06 336 ALA A N 1
ATOM 2597 C CA . ALA A 1 336 ? 33.978 -19.731 35.100 1.00 90.06 336 ALA A CA 1
ATOM 2598 C C . ALA A 1 336 ? 33.880 -19.005 36.449 1.00 90.06 336 ALA A C 1
ATOM 2600 O O . ALA A 1 336 ? 33.286 -17.933 36.507 1.00 90.06 336 ALA A O 1
ATOM 2601 N N . GLY A 1 337 ? 34.467 -19.594 37.501 1.00 87.81 337 GLY A N 1
ATOM 2602 C CA . GLY A 1 337 ? 34.644 -19.106 38.869 1.00 87.81 337 GLY A CA 1
ATOM 2603 C C . GLY A 1 337 ? 35.423 -17.811 38.988 1.00 87.81 337 GLY A C 1
ATOM 2604 O O . GLY A 1 337 ? 35.140 -17.002 39.872 1.00 87.81 337 GLY A O 1
ATOM 2605 N N . ARG A 1 338 ? 36.352 -17.563 38.069 1.00 90.94 338 ARG A N 1
ATOM 2606 C CA . ARG A 1 338 ? 37.316 -16.479 38.214 1.00 90.94 338 ARG A CA 1
ATOM 2607 C C . ARG A 1 338 ? 36.797 -15.153 37.658 1.00 90.94 338 ARG A C 1
ATOM 2609 O O . ARG A 1 338 ? 36.354 -15.075 36.511 1.00 90.94 338 ARG A O 1
ATOM 2616 N N . ASP A 1 339 ? 36.889 -14.101 38.471 1.00 90.50 339 ASP A N 1
ATOM 2617 C CA . ASP A 1 339 ? 36.480 -12.740 38.096 1.00 90.50 339 ASP A CA 1
ATOM 2618 C C . ASP A 1 339 ? 37.251 -12.207 36.884 1.00 90.50 339 ASP A C 1
ATOM 2620 O O . ASP A 1 339 ? 36.654 -11.608 35.989 1.00 90.50 339 ASP A O 1
ATOM 2624 N N . ASP A 1 340 ? 38.562 -12.459 36.830 1.00 93.06 340 ASP A N 1
ATOM 2625 C CA . ASP A 1 340 ? 39.435 -12.018 35.739 1.00 93.06 340 ASP A CA 1
ATOM 2626 C C . ASP A 1 340 ? 38.986 -12.599 34.390 1.00 93.06 340 ASP A C 1
ATOM 2628 O O . ASP A 1 340 ? 38.811 -11.865 33.421 1.00 93.06 340 ASP A O 1
ATOM 2632 N N . PHE A 1 341 ? 38.687 -13.896 34.345 1.00 95.19 341 PHE A N 1
ATOM 2633 C CA . PHE A 1 341 ? 38.205 -14.586 33.154 1.00 95.19 341 PHE A CA 1
ATOM 2634 C C . PHE A 1 341 ? 36.860 -14.030 32.669 1.00 95.19 341 PHE A C 1
ATOM 2636 O O . PHE A 1 341 ? 36.703 -13.726 31.483 1.00 95.19 341 PHE A O 1
ATOM 2643 N N . ARG A 1 342 ? 35.893 -13.846 33.580 1.00 92.56 342 ARG A N 1
ATOM 2644 C CA . ARG A 1 342 ? 34.580 -13.267 33.243 1.00 92.56 342 ARG A CA 1
ATOM 2645 C C . ARG A 1 342 ? 34.703 -11.831 32.740 1.00 92.56 342 ARG A C 1
ATOM 2647 O O . ARG A 1 342 ? 34.019 -11.464 31.786 1.00 92.56 342 ARG A O 1
ATOM 2654 N N . ALA A 1 343 ? 35.578 -11.034 33.351 1.00 91.06 343 ALA A N 1
ATOM 2655 C CA . ALA A 1 343 ? 35.797 -9.649 32.956 1.00 91.06 343 ALA A CA 1
ATOM 2656 C C . ALA A 1 343 ? 36.354 -9.543 31.527 1.00 91.06 343 ALA A C 1
ATOM 2658 O O . ALA A 1 343 ? 35.857 -8.735 30.738 1.00 91.06 343 ALA A O 1
ATOM 2659 N N . VAL A 1 344 ? 37.336 -10.380 31.163 1.00 94.00 344 VAL A N 1
ATOM 2660 C CA . VAL A 1 344 ? 37.872 -10.412 29.790 1.00 94.00 344 VAL A CA 1
ATOM 2661 C C . VAL A 1 344 ? 36.818 -10.913 28.796 1.00 94.00 344 VAL A C 1
ATOM 2663 O O . VAL A 1 344 ? 36.643 -10.302 27.739 1.00 94.00 344 VAL A O 1
ATOM 2666 N N . ALA A 1 345 ? 36.054 -11.955 29.138 1.00 93.31 345 ALA A N 1
ATOM 2667 C CA . ALA A 1 345 ? 34.981 -12.472 28.284 1.00 93.31 345 ALA A CA 1
ATOM 2668 C C . ALA A 1 345 ? 33.899 -11.425 27.988 1.00 93.31 345 ALA A C 1
ATOM 2670 O O . ALA A 1 345 ? 33.546 -11.208 26.829 1.00 93.31 345 ALA A O 1
ATOM 2671 N N . ALA A 1 346 ? 33.428 -10.721 29.021 1.00 88.25 346 ALA A N 1
ATOM 2672 C CA . ALA A 1 346 ? 32.431 -9.667 28.877 1.00 88.25 346 ALA A CA 1
ATOM 2673 C C . ALA A 1 346 ? 32.951 -8.512 28.010 1.00 88.25 346 ALA A C 1
ATOM 2675 O O . ALA A 1 346 ? 32.263 -8.063 27.094 1.00 88.25 346 ALA A O 1
ATOM 2676 N N . ARG A 1 347 ? 34.189 -8.062 28.250 1.00 90.62 347 ARG A N 1
ATOM 2677 C CA . ARG A 1 347 ? 34.801 -6.963 27.488 1.00 90.62 347 ARG A CA 1
ATOM 2678 C C . ARG A 1 347 ? 35.015 -7.310 26.013 1.00 90.62 347 ARG A C 1
ATOM 2680 O O . ARG A 1 347 ? 34.942 -6.426 25.167 1.00 90.62 347 ARG A O 1
ATOM 2687 N N . THR A 1 348 ? 35.290 -8.574 25.707 1.00 88.50 348 THR A N 1
ATOM 2688 C CA . THR A 1 348 ? 35.544 -9.048 24.336 1.00 88.50 348 THR A CA 1
ATOM 2689 C C . THR A 1 348 ? 34.293 -9.560 23.625 1.00 88.50 348 THR A C 1
ATOM 2691 O O . THR A 1 348 ? 34.380 -9.954 22.465 1.00 88.50 348 THR A O 1
ATOM 2694 N N . GLY A 1 349 ? 33.129 -9.535 24.284 1.00 87.44 349 GLY A N 1
ATOM 2695 C CA . GLY A 1 349 ? 31.867 -9.992 23.703 1.00 87.44 349 GLY A CA 1
ATOM 2696 C C . GLY A 1 349 ? 31.778 -11.510 23.520 1.00 87.44 349 GLY A C 1
ATOM 2697 O O . GLY A 1 349 ? 31.050 -11.968 22.644 1.00 87.44 349 GLY A O 1
ATOM 2698 N N . THR A 1 350 ? 32.514 -12.291 24.318 1.00 92.56 350 THR A N 1
ATOM 2699 C CA . THR A 1 350 ? 32.462 -13.761 24.283 1.00 92.56 350 THR A CA 1
ATOM 2700 C C . THR A 1 350 ? 31.374 -14.276 25.225 1.00 92.56 350 THR A C 1
ATOM 2702 O O . THR A 1 350 ? 31.452 -14.074 26.438 1.00 92.56 350 THR A O 1
ATOM 2705 N N . GLU A 1 351 ? 30.374 -14.981 24.691 1.00 93.25 351 GLU A N 1
ATOM 2706 C CA . GLU A 1 351 ? 29.336 -15.626 25.507 1.00 93.25 351 GLU A CA 1
ATOM 2707 C C . GLU A 1 351 ? 29.917 -16.815 26.294 1.00 93.25 351 GLU A C 1
ATOM 2709 O O . GLU A 1 351 ? 30.664 -17.627 25.747 1.00 93.25 351 GLU A O 1
ATOM 2714 N N . LEU A 1 352 ? 29.553 -16.953 27.573 1.00 93.44 352 LEU A N 1
ATOM 2715 C CA . LEU A 1 352 ? 30.023 -18.041 28.434 1.00 93.44 352 LEU A CA 1
ATOM 2716 C C . LEU A 1 352 ? 28.907 -19.045 28.732 1.00 93.44 352 LEU A C 1
ATOM 2718 O O . LEU A 1 352 ? 27.839 -18.677 29.214 1.00 93.44 352 LEU A O 1
ATOM 2722 N N . PHE A 1 353 ? 29.198 -20.327 28.523 1.00 93.81 353 PHE A N 1
ATOM 2723 C CA . PHE A 1 353 ? 28.351 -21.450 28.918 1.00 93.81 353 PHE A CA 1
ATOM 2724 C C . PHE A 1 353 ? 29.095 -22.304 29.937 1.00 93.81 353 PHE A C 1
ATOM 2726 O O . PHE A 1 353 ? 30.145 -22.864 29.629 1.00 93.81 353 PHE A O 1
ATOM 2733 N N . VAL A 1 354 ? 28.566 -22.433 31.151 1.00 93.19 354 VAL A N 1
ATOM 2734 C CA . VAL A 1 354 ? 29.238 -23.211 32.198 1.00 93.19 354 VAL A CA 1
ATOM 2735 C C . VAL A 1 354 ? 28.935 -24.699 32.046 1.00 93.19 354 VAL A C 1
ATOM 2737 O O . VAL A 1 354 ? 27.782 -25.122 31.983 1.00 93.19 354 VAL A O 1
ATOM 2740 N N . ILE A 1 355 ? 29.988 -25.509 32.001 1.00 92.88 355 ILE A N 1
ATOM 2741 C CA . ILE A 1 355 ? 29.910 -26.963 31.941 1.00 92.88 355 ILE A CA 1
ATOM 2742 C C . ILE A 1 355 ? 29.652 -27.489 33.350 1.00 92.88 355 ILE A C 1
ATOM 2744 O O . ILE A 1 355 ? 30.536 -27.465 34.207 1.00 92.88 355 ILE A O 1
ATOM 2748 N N . PHE A 1 356 ? 28.454 -28.026 33.560 1.00 91.31 356 PHE A N 1
ATOM 2749 C CA . PHE A 1 356 ? 28.077 -28.704 34.793 1.00 91.31 356 PHE A CA 1
ATOM 2750 C C . PHE A 1 356 ? 28.091 -30.233 34.593 1.00 91.31 356 PHE A C 1
ATOM 2752 O O . PHE A 1 356 ? 27.219 -30.768 33.900 1.00 91.31 356 PHE A O 1
ATOM 2759 N N . PRO A 1 357 ? 29.078 -30.968 35.142 1.00 87.56 357 PRO A N 1
ATOM 2760 C CA . PRO A 1 357 ? 29.141 -32.416 34.989 1.00 87.56 357 PRO A CA 1
ATOM 2761 C C . PRO A 1 357 ? 28.064 -33.093 35.846 1.00 87.56 357 PRO A C 1
ATOM 2763 O O . PRO A 1 357 ? 28.151 -33.150 37.073 1.00 87.56 357 PRO A O 1
ATOM 2766 N N . VAL A 1 358 ? 27.045 -33.637 35.179 1.00 90.19 358 VAL A N 1
ATOM 2767 C CA . VAL A 1 358 ? 25.924 -34.321 35.844 1.00 90.19 358 VAL A CA 1
ATOM 2768 C C . VAL A 1 358 ? 26.298 -35.746 36.258 1.00 90.19 358 VAL A C 1
ATOM 2770 O O . VAL A 1 358 ? 25.977 -36.170 37.364 1.00 90.19 358 VAL A O 1
ATOM 2773 N N . PHE A 1 359 ? 26.977 -36.485 35.377 1.00 90.44 359 PHE A N 1
ATOM 2774 C CA . PHE A 1 359 ? 27.270 -37.911 35.580 1.00 90.44 359 PHE A CA 1
ATOM 2775 C C . PHE A 1 359 ? 28.717 -38.190 35.989 1.00 90.44 359 PHE A C 1
ATOM 2777 O O . PHE A 1 359 ? 28.994 -39.250 36.537 1.00 90.44 359 PHE A O 1
ATOM 2784 N N . TYR A 1 360 ? 29.635 -37.257 35.732 1.00 90.25 360 TYR A N 1
ATOM 2785 C CA . TYR A 1 360 ? 31.046 -37.416 36.065 1.00 90.25 360 TYR A CA 1
ATOM 2786 C C . TYR A 1 360 ? 31.325 -36.874 37.470 1.00 90.25 360 TYR A C 1
ATOM 2788 O O . TYR A 1 360 ? 31.251 -35.666 37.698 1.00 90.25 360 TYR A O 1
ATOM 2796 N N . ALA A 1 361 ? 31.618 -37.778 38.406 1.00 89.94 361 ALA A N 1
ATOM 2797 C CA . ALA A 1 361 ? 31.741 -37.471 39.833 1.00 89.94 361 ALA A CA 1
ATOM 2798 C C . ALA A 1 361 ? 32.788 -38.369 40.530 1.00 89.94 361 ALA A C 1
ATOM 2800 O O . ALA A 1 361 ? 32.448 -39.159 41.413 1.00 89.94 361 ALA A O 1
ATOM 2801 N N . PRO A 1 362 ? 34.067 -38.315 40.115 1.00 87.88 362 PRO A N 1
ATOM 2802 C CA . PRO A 1 362 ? 35.088 -39.267 40.561 1.00 87.88 362 PRO A CA 1
ATOM 2803 C C . PRO A 1 362 ? 35.366 -39.197 42.071 1.00 87.88 362 PRO A C 1
ATOM 2805 O O . PRO A 1 362 ? 35.659 -40.213 42.696 1.00 87.88 362 PRO A O 1
ATOM 2808 N N . ASP A 1 363 ? 35.255 -38.019 42.688 1.00 89.31 363 ASP A N 1
ATOM 2809 C CA . ASP A 1 363 ? 35.519 -37.845 44.121 1.00 89.31 363 ASP A CA 1
ATOM 2810 C C . ASP A 1 363 ? 34.364 -38.385 44.980 1.00 89.31 363 ASP A C 1
ATOM 2812 O O . ASP A 1 363 ? 34.577 -38.918 46.069 1.00 89.31 363 ASP A O 1
ATOM 2816 N N . GLU A 1 364 ? 33.126 -38.286 44.496 1.00 90.50 364 GLU A N 1
ATOM 2817 C CA . GLU A 1 364 ? 31.952 -38.940 45.072 1.00 90.50 364 GLU A CA 1
ATOM 2818 C C . GLU A 1 364 ? 32.038 -40.461 44.923 1.00 90.50 364 GLU A C 1
ATOM 2820 O O . GLU A 1 364 ? 31.833 -41.169 45.902 1.00 90.50 364 GLU A O 1
ATOM 2825 N N . LEU A 1 365 ? 32.402 -40.960 43.737 1.00 91.56 365 LEU A N 1
ATOM 2826 C CA . LEU A 1 365 ? 32.523 -42.396 43.449 1.00 91.56 365 LEU A CA 1
ATOM 2827 C C . LEU A 1 365 ? 33.629 -43.084 44.262 1.00 91.56 365 LEU A C 1
ATOM 2829 O O . LEU A 1 365 ? 33.515 -44.270 44.576 1.00 91.56 365 LEU A O 1
ATOM 2833 N N . LYS A 1 366 ? 34.694 -42.354 44.620 1.00 92.06 366 LYS A N 1
ATOM 2834 C CA . LYS A 1 366 ? 35.733 -42.828 45.551 1.00 92.06 366 LYS A CA 1
ATOM 2835 C C . LYS A 1 366 ? 35.230 -42.928 46.990 1.00 92.06 366 LYS A C 1
ATOM 2837 O O . LYS A 1 366 ? 35.644 -43.834 47.707 1.00 92.06 366 LYS A O 1
ATOM 2842 N N . ARG A 1 367 ? 34.377 -41.991 47.420 1.00 93.12 367 ARG A N 1
ATOM 2843 C CA . ARG A 1 367 ? 33.813 -41.953 48.781 1.00 93.12 367 ARG A CA 1
ATOM 2844 C C . ARG A 1 367 ? 32.671 -42.944 48.965 1.00 93.12 367 ARG A C 1
ATOM 2846 O O . ARG A 1 367 ? 32.539 -43.507 50.045 1.00 93.12 367 ARG A O 1
ATOM 2853 N N . ASP A 1 368 ? 31.873 -43.145 47.924 1.00 93.12 368 ASP A N 1
ATOM 2854 C CA . ASP A 1 368 ? 30.726 -44.044 47.920 1.00 93.12 368 ASP A CA 1
ATOM 2855 C C . ASP A 1 368 ? 30.676 -44.856 46.609 1.00 93.12 368 ASP A C 1
ATOM 2857 O O . ASP A 1 368 ? 30.125 -44.407 45.595 1.00 93.12 368 ASP A O 1
ATOM 2861 N N . PRO A 1 369 ? 31.254 -46.072 46.611 1.00 91.94 369 PRO A N 1
ATOM 2862 C CA . PRO A 1 369 ? 31.232 -46.957 45.456 1.00 91.94 369 PRO A CA 1
ATOM 2863 C C . PRO A 1 369 ? 29.837 -47.466 45.045 1.00 91.94 369 PRO A C 1
ATOM 2865 O O . PRO A 1 369 ? 29.709 -48.012 43.947 1.00 91.94 369 PRO A O 1
ATOM 2868 N N . ASP A 1 370 ? 28.786 -47.289 45.853 1.00 92.25 370 ASP A N 1
ATOM 2869 C CA . ASP A 1 370 ? 27.419 -47.691 45.476 1.00 92.25 370 ASP A CA 1
ATOM 2870 C C . ASP A 1 370 ? 26.766 -46.696 44.502 1.00 92.25 370 ASP A C 1
ATOM 2872 O O . ASP A 1 370 ? 25.727 -46.982 43.882 1.00 92.25 370 ASP A O 1
ATOM 2876 N N . LEU A 1 371 ? 27.398 -45.532 44.321 1.00 93.69 371 LEU A N 1
ATOM 2877 C CA . LEU A 1 371 ? 26.987 -44.516 43.361 1.00 93.69 371 LEU A CA 1
ATOM 2878 C C . LEU A 1 371 ? 27.361 -44.851 41.921 1.00 93.69 371 LEU A C 1
ATOM 2880 O O . LEU A 1 371 ? 26.870 -44.170 41.025 1.00 93.69 371 LEU A O 1
ATOM 2884 N N . TRP A 1 372 ? 28.179 -45.874 41.663 1.00 95.19 372 TRP A N 1
ATOM 2885 C CA . TRP A 1 372 ? 28.532 -46.252 40.295 1.00 95.19 372 TRP A CA 1
ATOM 2886 C C . TRP A 1 372 ? 27.288 -46.598 39.473 1.00 95.19 372 TRP A C 1
ATOM 2888 O O . TRP A 1 372 ? 26.419 -47.365 39.896 1.00 95.19 372 TRP A O 1
ATOM 2898 N N . ALA A 1 373 ? 27.213 -46.051 38.262 1.00 93.81 373 ALA A N 1
ATOM 2899 C CA . ALA A 1 373 ? 26.347 -46.611 37.242 1.00 93.81 373 ALA A CA 1
ATOM 2900 C C . ALA A 1 373 ? 26.876 -47.996 36.848 1.00 93.81 373 ALA A C 1
ATOM 2902 O O . ALA A 1 373 ? 28.085 -48.242 36.857 1.00 93.81 373 ALA A O 1
ATOM 2903 N N . VAL A 1 374 ? 25.961 -48.900 36.510 1.00 93.88 374 VAL A N 1
ATOM 2904 C CA . VAL A 1 374 ? 26.293 -50.254 36.066 1.00 93.88 374 VAL A CA 1
ATOM 2905 C C . VAL A 1 374 ? 25.854 -50.458 34.624 1.00 93.88 374 VAL A C 1
ATOM 2907 O O . VAL A 1 374 ? 24.792 -49.988 34.213 1.00 93.88 374 VAL A O 1
ATOM 2910 N N . THR A 1 375 ? 26.686 -51.135 33.841 1.00 92.62 375 THR A N 1
ATOM 2911 C CA . THR A 1 375 ? 26.362 -51.515 32.466 1.00 92.62 375 THR A CA 1
ATOM 2912 C C . THR A 1 375 ? 25.328 -52.643 32.457 1.00 92.62 375 THR A C 1
ATOM 2914 O O . THR A 1 375 ? 25.062 -53.281 33.477 1.00 92.62 375 THR A O 1
ATOM 2917 N N . ALA A 1 376 ? 24.787 -52.969 31.281 1.00 91.56 376 ALA A N 1
ATOM 2918 C CA . ALA A 1 376 ? 23.904 -54.129 31.115 1.00 91.56 376 ALA A CA 1
ATOM 2919 C C . ALA A 1 376 ? 24.563 -55.470 31.510 1.00 91.56 376 ALA A C 1
ATOM 2921 O O . ALA A 1 376 ? 23.863 -56.456 31.725 1.00 91.56 376 ALA A O 1
ATOM 2922 N N . LYS A 1 377 ? 25.898 -55.510 31.620 1.00 93.00 377 LYS A N 1
ATOM 2923 C CA . LYS A 1 377 ? 26.673 -56.681 32.057 1.00 93.00 377 LYS A CA 1
ATOM 2924 C C . LYS A 1 377 ? 26.920 -56.713 33.571 1.00 93.00 377 LYS A C 1
ATOM 2926 O O . LYS A 1 377 ? 27.574 -57.628 34.054 1.00 93.00 377 LYS A O 1
ATOM 2931 N N . GLY A 1 378 ? 26.417 -55.726 34.317 1.00 92.19 378 GLY A N 1
ATOM 2932 C CA . GLY A 1 378 ? 26.643 -55.594 35.759 1.00 92.19 378 GLY A CA 1
ATOM 2933 C C . GLY A 1 378 ? 28.016 -55.025 36.131 1.00 92.19 378 GLY A C 1
ATOM 2934 O O . GLY A 1 378 ? 28.391 -55.041 37.300 1.00 92.19 378 GLY A O 1
ATOM 2935 N N . GLU A 1 379 ? 28.770 -54.516 35.159 1.00 94.12 379 GLU A N 1
ATOM 2936 C CA . GLU A 1 379 ? 30.091 -53.922 35.376 1.00 94.12 379 GLU A CA 1
ATOM 2937 C C . GLU A 1 379 ? 29.962 -52.432 35.695 1.00 94.12 379 GLU A C 1
ATOM 2939 O O . GLU A 1 379 ? 28.999 -51.786 35.284 1.00 94.12 379 GLU A O 1
ATOM 2944 N N . ARG A 1 380 ? 30.953 -51.857 36.380 1.00 93.75 380 ARG A N 1
ATOM 2945 C CA . ARG A 1 380 ? 31.023 -50.405 36.587 1.00 93.75 380 ARG A CA 1
ATOM 2946 C C . ARG A 1 380 ? 31.081 -49.682 35.242 1.00 93.75 380 ARG A C 1
ATOM 2948 O O . ARG A 1 380 ? 31.933 -49.984 34.410 1.00 93.75 380 ARG A O 1
ATOM 2955 N N . ALA A 1 381 ? 30.187 -48.720 35.043 1.00 91.88 381 ALA A N 1
ATOM 2956 C CA . ALA A 1 381 ? 30.152 -47.899 33.844 1.00 91.88 381 ALA A CA 1
ATOM 2957 C C . ALA A 1 381 ? 31.341 -46.930 33.851 1.00 91.88 381 ALA A C 1
ATOM 2959 O O . ALA A 1 381 ? 31.362 -45.943 34.590 1.00 91.88 381 ALA A O 1
ATOM 2960 N N . LYS A 1 382 ? 32.335 -47.244 33.023 1.00 91.31 382 LYS A N 1
ATOM 2961 C CA . LYS A 1 382 ? 33.538 -46.454 32.786 1.00 91.31 382 LYS A CA 1
ATOM 2962 C C . LYS A 1 382 ? 33.838 -46.471 31.294 1.00 91.31 382 LYS A C 1
ATOM 2964 O O . LYS A 1 382 ? 33.763 -47.533 30.680 1.00 91.31 382 LYS A O 1
ATOM 2969 N N . ASP A 1 383 ? 34.178 -45.315 30.744 1.00 86.06 383 ASP A N 1
ATOM 2970 C CA . ASP A 1 383 ? 34.659 -45.191 29.370 1.00 86.06 383 ASP A CA 1
ATOM 2971 C C . ASP A 1 383 ? 35.926 -44.335 29.371 1.00 86.06 383 ASP A C 1
ATOM 2973 O O . ASP A 1 383 ? 35.902 -43.177 29.794 1.00 86.06 383 ASP A O 1
ATOM 2977 N N . ASP A 1 384 ? 37.046 -44.946 28.990 1.00 87.62 384 ASP A N 1
ATOM 2978 C CA . ASP A 1 384 ? 38.396 -44.398 29.148 1.00 87.62 384 ASP A CA 1
ATOM 2979 C C . ASP A 1 384 ? 38.661 -43.886 30.586 1.00 87.62 384 ASP A C 1
ATOM 2981 O O . ASP A 1 384 ? 38.669 -44.665 31.548 1.00 87.62 384 ASP A O 1
ATOM 2985 N N . TRP A 1 385 ? 38.845 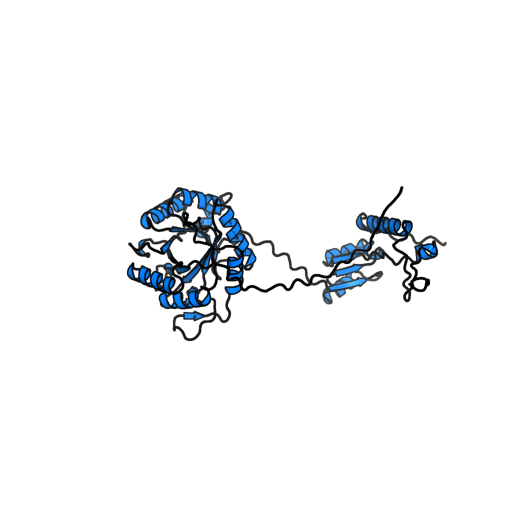-42.576 30.766 1.00 81.88 385 TRP A N 1
ATOM 2986 C CA . TRP A 1 385 ? 39.045 -41.932 32.066 1.00 81.88 385 TRP A CA 1
ATOM 2987 C C . TRP A 1 385 ? 37.737 -41.480 32.735 1.00 81.88 385 TRP A C 1
ATOM 2989 O O . TRP A 1 385 ? 37.760 -41.063 33.894 1.00 81.88 385 TRP A O 1
ATOM 2999 N N . VAL A 1 386 ? 36.598 -41.550 32.041 1.00 85.31 386 VAL A N 1
ATOM 3000 C CA . VAL A 1 386 ? 35.314 -41.035 32.530 1.00 85.31 386 VAL A CA 1
ATOM 3001 C C . VAL A 1 386 ? 34.606 -42.087 33.377 1.00 85.31 386 VAL A C 1
ATOM 3003 O O . VAL A 1 386 ? 34.272 -43.176 32.913 1.00 85.31 386 VAL A O 1
ATOM 3006 N N . GLU A 1 387 ? 34.343 -41.734 34.632 1.00 91.69 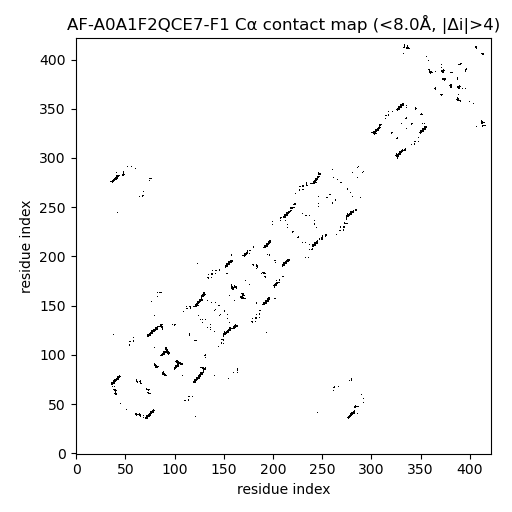387 GLU A N 1
ATOM 3007 C CA . GLU A 1 387 ? 33.660 -42.577 35.613 1.00 91.69 387 GLU A CA 1
ATOM 3008 C C . GLU A 1 387 ? 32.227 -42.075 35.817 1.00 91.69 387 GLU A C 1
ATOM 3010 O O . GLU A 1 387 ? 32.017 -40.898 36.130 1.00 91.69 387 GLU A O 1
ATOM 3015 N N . PHE A 1 388 ? 31.237 -42.950 35.608 1.00 92.88 388 PHE A N 1
ATOM 3016 C CA . PHE A 1 388 ? 29.828 -42.560 35.589 1.00 92.88 388 PHE A CA 1
ATOM 3017 C C . PHE A 1 388 ? 29.129 -42.890 36.907 1.00 92.88 388 PHE A C 1
ATOM 3019 O O . PHE A 1 388 ? 29.029 -44.048 37.316 1.00 92.88 388 PHE A O 1
ATOM 3026 N N . ALA A 1 389 ? 28.567 -41.863 37.536 1.00 94.75 389 ALA A N 1
ATOM 3027 C CA . ALA A 1 389 ? 27.649 -42.003 38.651 1.00 94.75 389 ALA A CA 1
ATOM 3028 C C . ALA A 1 389 ? 26.214 -42.255 38.166 1.00 94.75 389 ALA A C 1
ATOM 3030 O O . ALA A 1 389 ? 25.770 -41.746 37.135 1.00 94.75 389 ALA A O 1
ATOM 3031 N N . CYS A 1 390 ? 25.473 -43.050 38.930 1.00 92.88 390 CYS A N 1
ATOM 3032 C CA . CYS A 1 390 ? 24.109 -43.442 38.633 1.00 92.88 390 CYS A CA 1
ATOM 3033 C C . CYS A 1 390 ? 23.127 -42.312 39.006 1.00 92.88 390 CYS A C 1
ATOM 3035 O O . CYS A 1 390 ? 22.931 -42.033 40.193 1.00 92.88 390 CYS A O 1
ATOM 3037 N N . PRO A 1 391 ? 22.441 -41.681 38.034 1.00 88.94 391 PRO A N 1
ATOM 3038 C CA . PRO A 1 391 ? 21.593 -40.515 38.302 1.00 88.94 391 PRO A CA 1
ATOM 3039 C C . PRO A 1 391 ? 20.280 -40.848 39.025 1.00 88.94 391 PRO A C 1
ATOM 3041 O O . PRO A 1 391 ? 19.580 -39.957 39.515 1.00 88.94 391 PRO A O 1
ATOM 3044 N N . THR A 1 392 ? 19.917 -42.130 39.108 1.00 91.19 392 THR A N 1
ATOM 3045 C CA . THR A 1 392 ? 18.711 -42.568 39.820 1.00 91.19 392 THR A CA 1
ATOM 3046 C C . THR A 1 392 ? 18.920 -42.616 41.334 1.00 91.19 392 THR A C 1
ATOM 3048 O O . THR A 1 392 ? 17.936 -42.543 42.075 1.00 91.19 392 THR A O 1
ATOM 3051 N N . ARG A 1 393 ? 20.176 -42.643 41.811 1.00 92.69 393 ARG A N 1
ATOM 3052 C CA . ARG A 1 393 ? 20.514 -42.578 43.239 1.00 92.69 393 ARG A CA 1
ATOM 3053 C C . ARG A 1 393 ? 20.051 -41.244 43.814 1.00 92.69 393 ARG A C 1
ATOM 3055 O O . ARG A 1 393 ? 20.538 -40.184 43.430 1.00 92.69 393 ARG A O 1
ATOM 3062 N N . GLU A 1 394 ? 19.091 -41.294 44.733 1.00 92.94 394 GLU A N 1
ATOM 3063 C CA . GLU A 1 394 ? 18.420 -40.095 45.240 1.00 92.94 394 GLU A CA 1
ATOM 3064 C C . GLU A 1 394 ? 19.386 -39.113 45.911 1.00 92.94 394 GLU A C 1
ATOM 3066 O O . GLU A 1 394 ? 19.336 -37.920 45.614 1.00 92.94 394 GLU A O 1
ATOM 3071 N N . ALA A 1 395 ? 20.292 -39.611 46.757 1.00 89.00 395 ALA A N 1
ATOM 3072 C CA . ALA A 1 395 ? 21.287 -38.784 47.435 1.00 89.00 395 ALA A CA 1
ATOM 3073 C C . ALA A 1 395 ? 22.218 -38.071 46.438 1.00 89.00 395 ALA A C 1
ATOM 3075 O O . ALA A 1 395 ? 22.444 -36.868 46.555 1.00 89.00 395 ALA A O 1
ATOM 3076 N N . PHE A 1 396 ? 22.684 -38.785 45.407 1.00 93.00 396 PHE A N 1
ATOM 3077 C CA . PHE A 1 396 ? 23.521 -38.209 44.354 1.00 93.00 396 PHE A CA 1
ATOM 3078 C C . PHE A 1 396 ? 22.770 -37.150 43.545 1.00 93.00 396 PHE A C 1
ATOM 3080 O O . PHE A 1 396 ? 23.278 -36.051 43.338 1.00 93.00 396 PHE A O 1
ATOM 3087 N N . ARG A 1 397 ? 21.531 -37.446 43.134 1.00 93.88 397 ARG A N 1
ATOM 3088 C CA . ARG A 1 397 ? 20.690 -36.498 42.396 1.00 93.88 397 ARG A CA 1
ATOM 3089 C C . ARG A 1 397 ? 20.437 -35.224 43.200 1.00 93.88 397 ARG A C 1
ATOM 3091 O O . ARG A 1 397 ? 20.554 -34.137 42.647 1.00 93.88 397 ARG A O 1
ATOM 3098 N N . ARG A 1 398 ? 20.116 -35.349 44.492 1.00 93.00 398 ARG A N 1
ATOM 3099 C CA . ARG A 1 398 ? 19.885 -34.202 45.380 1.00 93.00 398 ARG A CA 1
ATOM 3100 C C . ARG A 1 398 ? 21.132 -33.323 45.489 1.00 93.00 398 ARG A C 1
ATOM 3102 O O . ARG A 1 398 ? 21.026 -32.120 45.286 1.00 93.00 398 ARG A O 1
ATOM 3109 N N . ALA A 1 399 ? 22.298 -33.935 45.694 1.00 90.62 399 ALA A N 1
ATOM 3110 C CA . ALA A 1 399 ? 23.571 -33.220 45.737 1.00 90.62 399 ALA A CA 1
ATOM 3111 C C . ALA A 1 399 ? 23.894 -32.512 44.407 1.00 90.62 399 ALA A C 1
ATOM 3113 O O . ALA A 1 399 ? 24.372 -31.383 44.414 1.00 90.62 399 ALA A O 1
ATOM 3114 N N . ARG A 1 400 ? 23.596 -33.127 43.251 1.00 93.25 400 ARG A N 1
ATOM 3115 C CA . ARG A 1 400 ? 23.783 -32.474 41.939 1.00 93.25 400 ARG A CA 1
ATOM 3116 C C . ARG A 1 400 ? 22.859 -31.274 41.751 1.00 93.25 400 ARG A C 1
ATOM 3118 O O . ARG A 1 400 ? 23.290 -30.269 41.201 1.00 93.25 400 ARG A O 1
ATOM 3125 N N . VAL A 1 401 ? 21.609 -31.362 42.201 1.00 91.88 401 VAL A N 1
ATOM 3126 C CA . VAL A 1 401 ? 20.678 -30.225 42.150 1.00 91.88 401 VAL A CA 1
ATOM 3127 C C . VAL A 1 401 ? 21.182 -29.078 43.022 1.00 91.88 401 VAL A C 1
ATOM 3129 O O . VAL A 1 401 ? 21.219 -27.948 42.555 1.00 91.88 401 VAL A O 1
ATOM 3132 N N . GLU A 1 402 ? 21.633 -29.368 44.242 1.00 91.75 402 GLU A N 1
ATOM 3133 C CA . GLU A 1 402 ? 22.197 -28.363 45.149 1.00 91.75 402 GLU A CA 1
ATOM 3134 C C . GLU A 1 402 ? 23.423 -27.667 44.540 1.00 91.75 402 GLU A C 1
ATOM 3136 O O . GLU A 1 402 ? 23.446 -26.443 44.449 1.00 91.75 402 GLU A O 1
ATOM 3141 N N . GLN A 1 403 ? 24.371 -28.430 43.986 1.00 88.62 403 GLN A N 1
ATOM 3142 C CA . GLN A 1 403 ? 25.541 -27.878 43.287 1.00 88.62 403 GLN A CA 1
ATOM 3143 C C . GLN A 1 403 ? 25.160 -27.014 42.073 1.00 88.62 403 GLN A C 1
ATOM 3145 O O . GLN A 1 403 ? 25.791 -25.990 41.815 1.00 88.62 403 GLN A O 1
ATOM 3150 N N . ALA A 1 404 ? 24.134 -27.406 41.310 1.00 88.94 404 ALA A N 1
ATOM 3151 C CA . ALA A 1 404 ? 23.645 -26.606 40.189 1.00 88.94 404 ALA A CA 1
ATOM 3152 C C . ALA A 1 404 ? 22.992 -25.300 40.670 1.00 88.94 404 ALA A C 1
ATOM 3154 O O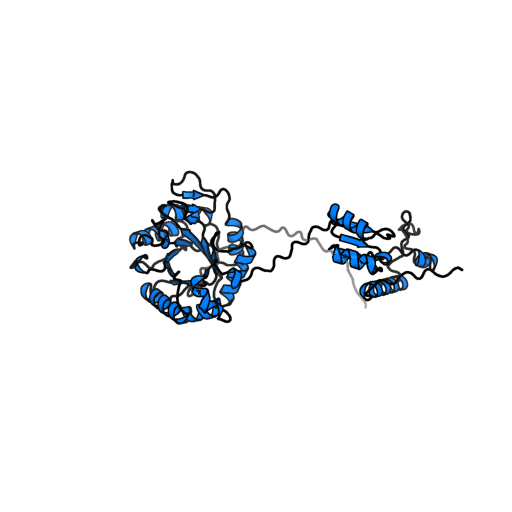 . ALA A 1 404 ? 23.207 -24.250 40.067 1.00 88.94 404 ALA A O 1
ATOM 3155 N N . CYS A 1 405 ? 22.230 -25.345 41.767 1.00 87.81 405 CYS A N 1
ATOM 3156 C CA . CYS A 1 405 ? 21.664 -24.154 42.394 1.00 87.81 405 CYS A CA 1
ATOM 3157 C C . CYS A 1 405 ? 22.764 -23.204 42.884 1.00 87.81 405 CYS A C 1
ATOM 3159 O O . CYS A 1 405 ? 22.705 -22.017 42.578 1.00 87.81 405 CYS A O 1
ATOM 3161 N N . GLU A 1 406 ? 23.796 -23.713 43.562 1.00 86.44 406 GLU A N 1
ATOM 3162 C CA . GLU A 1 406 ? 24.952 -22.913 43.992 1.00 86.44 406 GLU A CA 1
ATOM 3163 C C . GLU A 1 406 ? 25.658 -22.237 42.809 1.00 86.44 406 GLU A C 1
ATOM 3165 O O . GLU A 1 406 ? 25.992 -21.053 42.875 1.00 86.44 406 GLU A O 1
ATOM 3170 N N . LEU A 1 407 ? 25.833 -22.965 41.702 1.00 83.44 407 LEU A N 1
ATOM 3171 C CA . LEU A 1 407 ? 26.473 -22.451 40.493 1.00 83.44 407 LEU A CA 1
ATOM 3172 C C . LEU A 1 407 ? 25.691 -21.296 39.848 1.00 83.44 407 LEU A C 1
ATOM 3174 O O . LEU A 1 407 ? 26.299 -20.383 39.296 1.00 83.44 407 LEU A O 1
ATOM 3178 N N . VAL A 1 408 ? 24.357 -21.338 39.912 1.00 81.25 408 VAL A N 1
ATOM 3179 C CA . VAL A 1 408 ? 23.469 -20.315 39.333 1.00 81.25 408 VAL A CA 1
ATOM 3180 C C . VAL A 1 408 ? 23.253 -19.136 40.286 1.00 81.25 408 VAL A C 1
ATOM 3182 O O . VAL A 1 408 ? 23.100 -18.004 39.839 1.00 81.25 408 VAL A O 1
ATOM 3185 N N . SER A 1 409 ? 23.208 -19.386 41.597 1.00 76.50 409 SER A N 1
ATOM 3186 C CA . SER A 1 409 ? 22.933 -18.361 42.612 1.00 76.50 409 SER A CA 1
ATOM 3187 C C . SER A 1 409 ? 24.168 -17.573 43.050 1.00 76.50 409 SER A C 1
ATOM 3189 O O . SER A 1 409 ? 24.014 -16.514 43.659 1.00 76.50 409 SER A O 1
ATOM 3191 N N . SER A 1 410 ? 25.380 -18.051 42.761 1.00 64.38 410 SER A N 1
ATOM 3192 C CA . SER A 1 410 ? 26.601 -17.333 43.121 1.00 64.38 410 SER A CA 1
ATOM 3193 C C . SER A 1 410 ? 27.040 -16.350 42.026 1.00 64.38 410 SER A C 1
ATOM 3195 O O . SER A 1 410 ? 27.128 -16.741 40.862 1.00 64.38 410 SER A O 1
ATOM 3197 N N . PRO A 1 411 ? 27.426 -15.102 42.364 1.00 56.28 411 PRO A N 1
ATOM 3198 C CA . PRO A 1 411 ? 28.081 -14.198 41.413 1.00 56.28 411 PRO A CA 1
ATOM 3199 C C . PRO A 1 411 ? 29.477 -14.696 40.969 1.00 56.28 411 PRO A C 1
ATOM 3201 O O . PRO A 1 411 ? 30.031 -14.169 40.006 1.00 56.28 411 PRO A O 1
ATOM 3204 N N . ALA A 1 412 ? 30.024 -15.728 41.632 1.00 54.06 412 ALA A N 1
ATOM 3205 C CA . ALA A 1 412 ? 31.235 -16.460 41.253 1.00 54.06 412 ALA A CA 1
ATOM 3206 C C . ALA A 1 412 ? 31.149 -17.944 41.697 1.00 54.06 412 ALA A C 1
ATOM 3208 O O . ALA A 1 4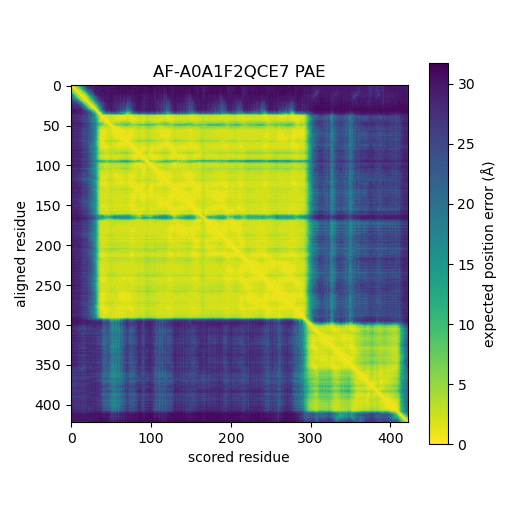12 ? 30.943 -18.190 42.887 1.00 54.06 412 ALA A O 1
ATOM 3209 N N . PRO A 1 413 ? 31.302 -18.945 40.807 1.00 46.78 413 PRO A N 1
ATOM 3210 C CA . PRO A 1 413 ? 31.312 -20.364 41.186 1.00 46.78 413 PRO A CA 1
ATOM 3211 C C . PRO A 1 413 ? 32.239 -20.688 42.375 1.00 46.78 413 PRO A C 1
ATOM 3213 O O . PRO A 1 413 ? 33.334 -20.123 42.455 1.00 46.78 413 PRO A O 1
ATOM 3216 N N . PRO A 1 414 ? 31.851 -21.600 43.289 1.00 41.66 414 PRO A N 1
ATOM 3217 C CA . PRO A 1 414 ? 32.688 -21.962 44.427 1.00 41.66 414 PRO A CA 1
ATOM 3218 C C . PRO A 1 414 ? 33.977 -22.644 43.952 1.00 41.66 414 PRO A C 1
ATOM 3220 O O . PRO A 1 414 ? 33.937 -23.677 43.286 1.00 41.66 414 PRO A O 1
ATOM 3223 N N . ALA A 1 415 ? 35.131 -22.083 44.321 1.00 41.50 415 ALA A N 1
ATOM 3224 C CA . ALA A 1 415 ? 36.417 -22.743 44.134 1.00 41.50 415 ALA A CA 1
ATOM 3225 C C . ALA A 1 415 ? 36.436 -24.059 44.927 1.00 41.50 415 ALA A C 1
ATOM 3227 O O . ALA A 1 415 ? 36.106 -24.072 46.120 1.00 41.50 415 ALA A O 1
ATOM 3228 N N . LYS A 1 416 ? 36.859 -25.165 44.300 1.00 42.81 416 LYS A N 1
ATOM 3229 C CA . LYS A 1 416 ? 37.174 -26.396 45.037 1.00 42.81 416 LYS A CA 1
ATOM 3230 C C . LYS A 1 416 ? 38.147 -26.063 46.173 1.00 42.81 416 LYS A C 1
ATOM 3232 O O . LYS A 1 416 ? 39.288 -25.680 45.922 1.00 42.81 416 LYS A O 1
ATOM 3237 N N . ARG A 1 417 ? 37.728 -26.259 47.429 1.00 38.78 417 ARG A N 1
ATOM 3238 C CA . ARG A 1 417 ? 38.665 -26.354 48.556 1.00 38.78 417 ARG A CA 1
ATOM 3239 C C . ARG A 1 417 ? 39.510 -27.607 48.336 1.00 38.78 417 ARG A C 1
ATOM 3241 O O . ARG A 1 417 ? 39.069 -28.713 48.636 1.00 38.78 417 ARG A O 1
ATOM 3248 N N . SER A 1 418 ? 40.706 -27.445 47.777 1.00 36.97 418 SER A N 1
ATOM 3249 C CA . SER A 1 418 ? 41.752 -28.456 47.890 1.00 36.97 418 SER A CA 1
ATOM 3250 C C . SER A 1 418 ? 42.062 -28.616 49.374 1.00 36.97 418 SER A C 1
ATOM 3252 O O . SER A 1 418 ? 42.493 -27.658 50.015 1.00 36.97 418 SER A O 1
ATOM 3254 N N . GLY A 1 419 ? 41.775 -29.794 49.925 1.00 33.16 419 GLY A N 1
ATOM 3255 C CA . GLY A 1 419 ? 42.133 -30.129 51.295 1.00 33.16 419 GLY A CA 1
ATOM 3256 C C . GLY A 1 419 ? 43.634 -29.964 51.512 1.00 33.16 419 GLY A C 1
ATOM 3257 O O . GLY A 1 419 ? 44.441 -30.418 50.700 1.00 33.16 419 GLY A O 1
ATOM 3258 N N . GLU A 1 420 ? 43.973 -29.304 52.613 1.00 32.78 420 GLU A N 1
ATOM 3259 C CA . GLU A 1 420 ? 45.296 -29.311 53.218 1.00 32.78 420 GLU A CA 1
ATOM 3260 C C . GLU A 1 420 ? 45.725 -30.761 53.478 1.00 32.78 420 GLU A C 1
ATOM 3262 O O . GLU A 1 420 ? 45.095 -31.496 54.242 1.00 32.78 420 GLU A O 1
ATOM 3267 N N . HIS A 1 421 ? 46.816 -31.169 52.836 1.00 35.97 421 HIS A N 1
ATOM 3268 C CA . HIS A 1 421 ? 47.730 -32.174 53.362 1.00 35.97 421 HIS A CA 1
ATOM 3269 C C . HIS A 1 421 ? 49.112 -31.528 53.391 1.00 35.97 421 HIS A C 1
ATOM 3271 O O . HIS A 1 421 ? 49.700 -31.246 52.345 1.00 35.97 421 HIS A O 1
ATOM 3277 N N . GLY A 1 422 ? 49.548 -31.247 54.618 1.00 30.66 422 GLY A N 1
ATOM 3278 C CA . GLY A 1 422 ? 50.650 -30.379 55.005 1.00 30.66 422 GLY A CA 1
ATOM 3279 C C . GLY A 1 422 ? 50.270 -29.653 56.280 1.00 30.66 422 GLY A C 1
ATOM 3280 O O . GLY A 1 422 ? 50.108 -28.422 56.184 1.00 30.66 422 GLY A O 1
#

Foldseek 3Di:
DDDDDDDDDDDDDDDDDPDPDPDDPDDDPPDPDDPAAFEEFAEDDPPQAPDDPDQVLRLVRQVVRQVLDPRYAREYEYEQWEDDDQFIEGQAQDPDQDPRYHYDPHHDPPVNLVVCLVSRYAYEYEYLTRDHDLLSVLVVVCVVRVVRPNYQAYEYAQLRANDDPGSNHAAQEPVNLVVRQVSGCVSPVRHAYEYEDQDLRSYYQDDAPRYEYEYEDDLAAELVRVLVSLLVVLVRNPPHAYEYEDDDPNNCVHLVVDPQSSSVSVVSNCVSRVRYRYYHYYNNCSCVNSPDDDPPPPPPPAQEDEEEDDDDDLLVVLVVCVVVVHQEYAYEQQLQQDPVNVVSCVVSNRHYHYDQDLFADVVVCVVPVVQFDADPVRHGDDDDPGGGGDCVPPVSVVVSVVQVCQSVPDPGRDHPPPDDDD

Solvent-accessible surface area (backbone atoms only — not comparable to full-atom values): 23906 Å² total; per-residue (Å²): 134,90,80,84,91,84,88,85,83,86,80,82,86,80,84,80,80,82,78,85,71,87,71,79,79,73,76,79,78,87,68,80,85,62,83,78,61,38,29,15,16,31,34,45,50,94,79,42,39,96,69,84,86,47,56,71,52,56,55,49,49,18,49,59,45,8,71,64,41,92,74,32,37,27,23,34,43,40,51,48,21,45,68,43,78,65,3,20,35,26,48,31,70,55,79,96,82,46,102,38,52,45,34,33,97,54,72,72,50,65,75,40,51,59,49,32,47,78,65,66,29,40,32,32,44,25,31,23,34,8,62,33,63,62,63,60,49,49,51,56,51,42,72,70,51,59,82,43,85,19,52,45,33,42,31,40,36,35,32,22,28,69,21,72,87,56,74,70,29,52,59,41,42,51,64,56,53,50,51,46,40,51,55,45,29,72,78,37,78,85,36,32,32,34,45,33,43,67,53,74,81,42,41,40,86,78,66,42,87,58,40,36,44,29,38,55,60,71,70,45,91,36,71,70,53,45,38,55,50,50,30,48,53,36,60,73,48,53,90,27,42,25,28,40,45,41,61,48,76,70,31,37,88,52,48,75,74,49,93,51,43,73,48,59,54,48,54,52,38,54,74,57,17,88,44,58,42,36,44,24,41,30,29,68,37,36,57,77,80,53,57,70,75,75,76,71,73,73,72,74,76,86,30,71,46,82,48,58,75,83,90,72,65,62,69,62,52,53,53,50,33,54,76,70,59,43,38,27,37,41,24,22,47,63,45,61,23,35,66,69,55,51,51,53,30,60,76,70,64,36,47,81,43,75,53,74,70,86,42,59,43,66,73,56,39,72,77,38,67,84,41,47,21,62,42,100,85,72,41,76,35,63,57,94,92,49,44,35,43,32,73,82,42,63,70,58,40,51,52,52,51,52,54,51,48,50,50,71,73,36,101,46,31,80,69,82,80,77,76,89,83,130

Sequence (422 aa):
MRATNVARTLTAAVVVVAMAGCSRTAAPPAGRAGTPALGAGFRYSDYGPKRDPGPQYWVRVGQEMAARFPGAAPETIWIVGHLDGNGVCLSFPVEGVHPLVRGEATDRNETVLDSFDRNGFRVWLQVEPGHAPVEQLIDLVLARYGHHPSVVGFGVDVEWYRSTTEPEGEAVTDEDAKAWVAAIRAHNPGYGLFLKHWEQEKLPPTVRDGILFVDDSQILPSLDAMVAEFAEWGRSFAPGPVAFQVGYPSDRPWWSRLGDPPREIGEAILAAVPNARALFWVDFTVNEVFPPEPLAATKPPIVGVKIYDYKGDLEALFEQWRRLGITTAFVGADLAGRDDFRAVAARTGTELFVIFPVFYAPDELKRDPDLWAVTAKGERAKDDWVEFACPTREAFRRARVEQACELVSSPAPPAKRSGEHG

pLDDT: mean 87.83, std 19.68, range [28.27, 98.94]

Mean predicted aligned error: 14.96 Å

Secondary structure (DSSP, 8-state):
-------------------------PPPP-----SPPPEEEEEE-SSSSSS---HHHHHHHHHHHHTTSTTPEEEEEEEEEEEETTEEEESS---SS-TTEEE-SS-SSHHHHHHHHHTT-EEEEEE--BTS-HHHHHHHHHHHHTTSTTEEEEEEEGGGBT-SSSTT-PPPPHHHHHHHHHHHHHH-TT-EEEEE-S-GGGS-SS--TTEEEEE-----SSHHHHHHHHHHHHHHHTTS-EEEEE--TTTHHHHTTSSSHHHHHHHHHHHH-TTEEEEEEEHHHHHHHSPPPP----PPP--EEEES---S-HHHHHHHHHHTT--EEEEEHHHHT-HHHHHHHHHHT-EEEEE--SSB-HHHHHH-GGGB-B-TTS-B-EETTEEBB-TT-HHHHHHHHHHHHHHHH-SSPPPP------

Nearest PDB structures (foldseek):
  2epn-assembly1_B  TM=5.180E-01  e=3.188E-02  Streptococcus gordonii
  5a6a-assembly1_A  TM=5.180E-01  e=3.785E-02  Streptococcus pneumoniae TIGR4
  5ac4-assembly1_B  TM=5.381E-01  e=7.106E-02  Streptococcus pneumoniae TIGR4
  5a6a-assembly1_B  TM=5.434E-01  e=2.233E-01  Streptococcus pneumoniae TIGR4
  2epl-assembly1_X  TM=5.396E-01  e=2.807E-01  Streptococcus gordonii

Radius of gyration: 34.84 Å; Cα contacts (8 Å, |Δi|>4): 709; chains: 1; bounding box: 79×98×81 Å